Protein AF-A0A6S7K355-F1 (afdb_monomer_lite)

Structure (mmCIF, N/CA/C/O backbone):
data_AF-A0A6S7K355-F1
#
_entry.id   AF-A0A6S7K355-F1
#
loop_
_atom_site.group_PDB
_atom_site.id
_atom_site.type_symbol
_atom_site.label_atom_id
_atom_site.label_alt_id
_atom_site.label_comp_id
_atom_site.label_asym_id
_atom_site.label_entity_id
_atom_site.label_seq_id
_atom_site.pdbx_PDB_ins_code
_atom_site.Cartn_x
_atom_site.Cartn_y
_atom_site.Cartn_z
_atom_site.occupancy
_atom_site.B_iso_or_equiv
_atom_site.auth_seq_id
_atom_site.auth_comp_id
_atom_site.auth_asym_id
_atom_site.auth_atom_id
_atom_site.pdbx_PDB_model_num
ATOM 1 N N . MET A 1 1 ? -5.969 2.930 -13.273 1.00 89.19 1 MET A N 1
ATOM 2 C CA . MET A 1 1 ? -7.397 3.335 -13.147 1.00 89.19 1 MET A CA 1
ATOM 3 C C . MET A 1 1 ? -8.088 2.727 -11.924 1.00 89.19 1 MET A C 1
ATOM 5 O O . MET A 1 1 ? -8.633 3.490 -11.138 1.00 89.19 1 MET A O 1
ATOM 9 N N . ALA A 1 2 ? -8.036 1.405 -11.708 1.00 92.56 2 ALA A N 1
ATOM 10 C CA . ALA A 1 2 ? -8.673 0.755 -10.548 1.00 92.56 2 ALA A CA 1
ATOM 11 C C . ALA A 1 2 ? -8.251 1.346 -9.185 1.00 92.56 2 ALA A C 1
ATOM 13 O O . ALA A 1 2 ? -9.100 1.621 -8.345 1.00 92.56 2 ALA A O 1
ATOM 14 N N . ALA A 1 3 ? -6.957 1.632 -8.993 1.00 92.06 3 ALA A N 1
ATOM 15 C CA . ALA A 1 3 ? -6.464 2.276 -7.771 1.00 92.06 3 ALA A CA 1
ATOM 16 C C . ALA A 1 3 ? -7.118 3.652 -7.515 1.00 92.06 3 ALA A C 1
ATOM 18 O O . ALA A 1 3 ? -7.548 3.930 -6.398 1.00 92.06 3 ALA A O 1
ATOM 19 N N . PHE A 1 4 ? -7.276 4.484 -8.554 1.00 93.69 4 PHE A N 1
ATOM 20 C CA . PHE A 1 4 ? -7.984 5.766 -8.447 1.00 93.69 4 PHE A CA 1
ATOM 21 C C . PHE A 1 4 ? -9.446 5.556 -8.034 1.00 93.69 4 PHE A C 1
ATOM 23 O O . PHE A 1 4 ? -9.919 6.226 -7.119 1.00 93.69 4 PHE A O 1
ATOM 30 N N . PHE A 1 5 ? -10.143 4.601 -8.656 1.00 93.38 5 PHE A N 1
ATOM 31 C CA . PHE A 1 5 ? -11.538 4.277 -8.338 1.00 93.38 5 PHE A CA 1
ATOM 32 C C . PHE A 1 5 ? -11.724 3.878 -6.869 1.00 93.38 5 PHE A C 1
ATOM 34 O O . PHE A 1 5 ? -12.627 4.385 -6.205 1.00 93.38 5 PHE A O 1
ATOM 41 N N . ILE A 1 6 ? -10.836 3.032 -6.340 1.00 93.38 6 ILE A N 1
ATOM 42 C CA . ILE A 1 6 ? -10.868 2.596 -4.937 1.00 93.38 6 ILE A CA 1
ATOM 43 C C . ILE A 1 6 ? -10.675 3.791 -3.999 1.00 93.38 6 ILE A C 1
ATOM 45 O O . ILE A 1 6 ? -11.495 4.021 -3.110 1.00 93.38 6 ILE A O 1
ATOM 49 N N . VAL A 1 7 ? -9.621 4.588 -4.207 1.00 90.69 7 VAL A N 1
ATOM 50 C CA . VAL A 1 7 ? -9.278 5.676 -3.275 1.00 90.69 7 VAL A CA 1
ATOM 51 C C . VAL A 1 7 ? -10.286 6.827 -3.333 1.00 90.69 7 VAL A C 1
ATOM 53 O O . VAL A 1 7 ? -10.543 7.488 -2.328 1.00 90.69 7 VAL A O 1
ATOM 56 N N . THR A 1 8 ? -10.909 7.047 -4.490 1.00 89.44 8 THR A N 1
ATOM 57 C CA . THR A 1 8 ? -11.943 8.077 -4.667 1.00 89.44 8 THR A CA 1
ATOM 58 C C . THR A 1 8 ? -13.364 7.582 -4.407 1.00 89.44 8 THR A C 1
ATOM 60 O O . THR A 1 8 ? -14.302 8.364 -4.558 1.00 89.44 8 THR A O 1
ATOM 63 N N . LYS A 1 9 ? -13.529 6.320 -3.983 1.00 91.31 9 LYS A N 1
ATOM 64 C CA . LYS A 1 9 ? -14.823 5.682 -3.691 1.00 91.31 9 LYS A CA 1
ATOM 65 C C . LYS A 1 9 ? -15.803 5.734 -4.869 1.00 91.31 9 LYS A C 1
ATOM 67 O O . LYS A 1 9 ? -16.977 6.041 -4.688 1.00 91.31 9 LYS A O 1
ATOM 72 N N . GLY A 1 10 ? -15.316 5.434 -6.071 1.00 89.56 10 GLY A N 1
ATOM 73 C CA . GLY A 1 10 ? -16.167 5.227 -7.242 1.00 89.56 10 GLY A CA 1
ATOM 74 C C . GLY A 1 10 ? -15.930 6.168 -8.422 1.00 89.56 10 GLY A C 1
ATOM 75 O O . GLY A 1 10 ? -16.526 5.963 -9.475 1.00 89.56 10 GLY A O 1
ATOM 76 N N . LYS A 1 11 ? -15.063 7.179 -8.291 1.00 92.12 11 LYS A N 1
ATOM 77 C CA . LYS A 1 11 ? -14.806 8.130 -9.385 1.00 92.12 11 LYS A CA 1
ATOM 78 C C . LYS A 1 11 ? -13.825 7.561 -10.407 1.00 92.12 11 LYS A C 1
ATOM 80 O O . LYS A 1 11 ? -13.034 6.663 -10.119 1.00 92.12 11 LYS A O 1
ATOM 85 N N . HIS A 1 12 ? -13.827 8.135 -11.606 1.00 93.62 12 HIS A N 1
ATOM 86 C CA . HIS A 1 12 ? -12.902 7.770 -12.676 1.00 93.62 12 HIS A CA 1
ATOM 87 C C . HIS A 1 12 ? -11.850 8.873 -12.921 1.00 93.62 12 HIS A C 1
ATOM 89 O O . HIS A 1 12 ? -12.207 10.053 -12.916 1.00 93.62 12 HIS A O 1
ATOM 95 N N . PRO A 1 13 ? -10.563 8.539 -13.171 1.00 93.19 13 PRO A N 1
ATOM 96 C CA . PRO A 1 13 ? -9.510 9.549 -13.337 1.00 93.19 13 PRO A CA 1
ATOM 97 C C . PRO A 1 13 ? -9.715 10.461 -14.553 1.00 93.19 13 PRO A C 1
ATOM 99 O O . PRO A 1 13 ? -9.248 11.590 -14.544 1.00 93.19 13 PRO A O 1
ATOM 102 N N . PHE A 1 14 ? -10.458 10.007 -15.562 1.00 94.38 14 PHE A N 1
ATOM 103 C CA . PHE A 1 14 ? -10.801 10.777 -16.768 1.00 94.38 14 PHE A CA 1
ATOM 104 C C . PHE A 1 14 ? -12.223 11.372 -16.730 1.00 94.38 14 PHE A C 1
ATOM 106 O O . PHE A 1 14 ? -12.775 11.733 -17.762 1.00 94.38 14 PHE A O 1
ATOM 113 N N . GLY A 1 15 ? -12.835 11.463 -15.545 1.00 90.75 15 GLY A N 1
ATOM 114 C CA . GLY A 1 15 ? -14.174 12.030 -15.375 1.00 90.75 15 GLY A CA 1
ATOM 115 C C . GLY A 1 15 ? -15.318 11.059 -15.689 1.00 90.75 15 GLY A C 1
ATOM 116 O O . GLY A 1 15 ? -15.116 9.864 -15.947 1.00 90.75 15 GLY A O 1
ATOM 117 N N . GLU A 1 16 ? -16.542 11.575 -15.613 1.00 89.56 16 GLU A N 1
ATOM 118 C CA . GLU A 1 16 ? -17.758 10.793 -15.833 1.00 89.56 16 GLU A CA 1
ATOM 119 C C . GLU A 1 16 ? -18.110 10.639 -17.317 1.00 89.56 16 GLU A C 1
ATOM 121 O O . GLU A 1 16 ? -17.540 11.285 -18.195 1.00 89.56 16 GLU A O 1
ATOM 126 N N . LYS A 1 17 ? -19.017 9.703 -17.612 1.00 89.31 17 LYS A N 1
ATOM 127 C CA . LYS A 1 17 ? -19.586 9.575 -18.959 1.00 89.31 17 LYS A CA 1
ATOM 128 C C . LYS A 1 17 ? -20.481 10.797 -19.249 1.00 89.31 17 LYS A C 1
ATOM 130 O O . LYS A 1 17 ? -21.141 11.255 -18.318 1.00 89.31 17 LYS A O 1
ATOM 135 N N . PRO A 1 18 ? -20.548 11.282 -20.504 1.00 89.31 18 PRO A N 1
ATOM 136 C CA . PRO A 1 18 ? -19.972 10.691 -21.721 1.00 89.31 18 PRO A CA 1
ATOM 137 C C . PRO A 1 18 ? -18.509 11.080 -22.013 1.00 89.31 18 PRO A C 1
ATOM 139 O O . PRO A 1 18 ? -17.830 10.348 -22.731 1.00 89.31 18 PRO A O 1
ATOM 142 N N . ASP A 1 19 ? -17.988 12.158 -21.420 1.00 89.56 19 ASP A N 1
ATOM 143 C CA . ASP A 1 19 ? -16.690 12.751 -21.796 1.00 89.56 19 ASP A CA 1
ATOM 144 C C . ASP A 1 19 ? -15.467 11.894 -21.453 1.00 89.56 19 ASP A C 1
ATOM 146 O O . ASP A 1 19 ? -14.374 12.115 -21.973 1.00 89.56 19 ASP A O 1
ATOM 150 N N . ARG A 1 20 ? -15.638 10.877 -20.605 1.00 91.88 20 ARG A N 1
ATOM 151 C CA . ARG A 1 20 ? -14.570 9.979 -20.150 1.00 91.88 20 ARG A CA 1
ATOM 152 C C . ARG A 1 20 ? -13.676 9.437 -21.266 1.00 91.88 20 ARG A C 1
ATOM 154 O O . ARG A 1 20 ? -12.461 9.400 -21.089 1.00 91.88 20 ARG A O 1
ATOM 161 N N . LEU A 1 21 ? -14.262 8.964 -22.368 1.00 91.12 21 LEU A N 1
ATOM 162 C CA . LEU A 1 21 ? -13.486 8.371 -23.462 1.00 91.12 21 LEU A CA 1
ATOM 163 C C . LEU A 1 21 ? -12.682 9.443 -24.202 1.00 91.12 21 LEU A C 1
ATOM 165 O O . LEU A 1 21 ? -11.503 9.240 -24.465 1.00 91.12 21 LEU A O 1
ATOM 169 N N . ARG A 1 22 ? -13.293 10.604 -24.457 1.00 93.19 22 ARG A N 1
ATOM 170 C CA . ARG A 1 22 ? -12.615 11.756 -25.055 1.00 93.19 22 ARG A CA 1
ATOM 171 C C . ARG A 1 22 ? -11.452 12.225 -24.185 1.00 93.19 22 ARG A C 1
ATOM 173 O O . ARG A 1 22 ? -10.350 12.386 -24.681 1.00 93.19 22 ARG A O 1
ATOM 180 N N . ASN A 1 23 ? -11.673 12.359 -22.881 1.00 92.00 23 ASN A N 1
ATOM 181 C CA . ASN A 1 23 ? -10.632 12.735 -21.927 1.00 92.00 23 ASN A CA 1
ATOM 182 C C . ASN A 1 23 ? -9.481 11.722 -21.880 1.00 92.00 23 ASN A C 1
ATOM 184 O O . ASN A 1 23 ? -8.341 12.120 -21.678 1.00 92.00 23 ASN A O 1
ATOM 188 N N . LEU A 1 24 ? -9.757 10.425 -22.050 1.00 90.81 24 LEU A N 1
ATOM 189 C CA . LEU A 1 24 ? -8.713 9.402 -22.133 1.00 90.81 24 LEU A CA 1
ATOM 190 C C . LEU A 1 24 ? -7.880 9.537 -23.414 1.00 90.81 24 LEU A C 1
ATOM 192 O O . LEU A 1 24 ? -6.661 9.437 -23.343 1.00 90.81 24 LEU A O 1
ATOM 196 N N . LEU A 1 25 ? -8.535 9.757 -24.557 1.00 90.00 25 LEU A N 1
ATOM 197 C CA . LEU A 1 25 ? -7.870 9.921 -25.854 1.00 90.00 25 LEU A CA 1
ATOM 198 C C . LEU A 1 25 ? -7.060 11.224 -25.934 1.00 90.00 25 LEU A C 1
ATOM 200 O O . LEU A 1 25 ? -5.998 11.244 -26.542 1.00 90.00 25 LEU A O 1
ATOM 204 N N . ASP A 1 26 ? -7.542 12.286 -25.289 1.00 91.81 26 ASP A N 1
ATOM 205 C CA . ASP A 1 26 ? -6.896 13.602 -25.245 1.00 91.81 26 ASP A CA 1
ATOM 206 C C . ASP A 1 26 ? -5.795 13.716 -24.163 1.00 91.81 26 ASP A C 1
ATOM 208 O O . ASP A 1 26 ? -5.275 14.810 -23.953 1.00 91.81 26 ASP A O 1
ATOM 212 N N . ASP A 1 27 ? -5.495 12.642 -23.419 1.00 90.81 27 ASP A N 1
ATOM 213 C CA . ASP A 1 27 ? -4.623 12.653 -22.229 1.00 90.81 27 ASP A CA 1
ATOM 214 C C . ASP A 1 27 ? -5.000 13.723 -21.179 1.00 90.81 27 ASP A C 1
ATOM 216 O O . ASP A 1 27 ? -4.184 14.481 -20.653 1.00 90.81 27 ASP A O 1
ATOM 220 N N . LYS A 1 28 ? -6.294 13.803 -20.856 1.00 90.94 28 LYS A N 1
ATOM 221 C CA . LYS A 1 28 ? -6.863 14.750 -19.883 1.00 90.94 28 LYS A CA 1
ATOM 222 C C . LYS A 1 28 ? -7.403 14.022 -18.651 1.00 90.94 28 LYS A C 1
ATOM 224 O O . LYS A 1 28 ? -8.620 13.850 -18.513 1.00 90.94 28 LYS A O 1
ATOM 229 N N . PRO A 1 29 ? -6.551 13.611 -17.695 1.00 89.50 29 PRO A N 1
ATOM 230 C CA . PRO A 1 29 ? -6.990 12.956 -16.465 1.00 89.50 29 PRO A CA 1
ATOM 231 C C . PRO A 1 29 ? -7.581 13.963 -15.457 1.00 89.50 29 PRO A C 1
ATOM 233 O O . PRO A 1 29 ? -7.043 14.192 -14.371 1.00 89.50 29 PRO A O 1
ATOM 236 N N . VAL A 1 30 ? -8.732 14.555 -15.798 1.00 88.38 30 VAL A N 1
ATOM 237 C CA . VAL A 1 30 ? -9.423 15.614 -15.034 1.00 88.38 30 VAL A CA 1
ATOM 238 C C . VAL A 1 30 ? -9.664 15.263 -13.558 1.00 88.38 30 VAL A C 1
ATOM 240 O O . VAL A 1 30 ? -9.623 16.127 -12.683 1.00 88.38 30 VAL A O 1
ATOM 243 N N . GLY A 1 31 ? -9.852 13.979 -13.248 1.00 87.12 31 GLY A N 1
ATOM 244 C CA . GLY A 1 31 ? -10.068 13.479 -11.893 1.00 87.12 31 GLY A CA 1
ATOM 245 C C . GLY A 1 31 ? -8.829 13.564 -10.997 1.00 87.12 31 GLY A C 1
ATOM 246 O O . GLY A 1 31 ? -8.974 13.667 -9.777 1.00 87.12 31 GLY A O 1
ATOM 247 N N . LEU A 1 32 ? -7.614 13.575 -11.560 1.00 89.06 32 LEU A N 1
ATOM 248 C CA . LEU A 1 32 ? -6.377 13.682 -10.774 1.00 89.06 32 LEU A CA 1
ATOM 249 C C . LEU A 1 32 ? -6.226 15.049 -10.096 1.00 89.06 32 LEU A C 1
ATOM 251 O O . LEU A 1 32 ? -5.587 15.140 -9.047 1.00 89.06 32 LEU A O 1
ATOM 255 N N . HIS A 1 33 ? -6.834 16.110 -10.638 1.00 85.25 33 HIS A N 1
ATOM 256 C CA . HIS A 1 33 ? -6.794 17.443 -10.026 1.00 85.25 33 HIS A CA 1
ATOM 257 C C . HIS A 1 33 ? -7.513 17.498 -8.673 1.00 85.25 33 HIS A C 1
ATOM 259 O O . HIS A 1 33 ? -7.117 18.275 -7.811 1.00 85.25 33 HIS A O 1
ATOM 265 N N . ALA A 1 34 ? -8.509 16.635 -8.452 1.00 85.00 34 ALA A N 1
ATOM 266 C CA . ALA A 1 34 ? -9.281 16.595 -7.211 1.00 85.00 34 ALA A CA 1
ATOM 267 C C . ALA A 1 34 ? -8.548 15.910 -6.038 1.00 85.00 34 ALA A C 1
ATOM 269 O O . ALA A 1 34 ? -9.025 15.948 -4.900 1.00 85.00 34 ALA A O 1
ATOM 270 N N . LEU A 1 35 ? -7.408 15.254 -6.287 1.00 89.88 35 LEU A N 1
ATOM 271 C CA . LEU A 1 35 ? -6.647 14.565 -5.247 1.00 89.88 35 LEU A CA 1
ATOM 272 C C . LEU A 1 35 ? -5.878 15.567 -4.378 1.00 89.88 35 LEU A C 1
ATOM 274 O O . LEU A 1 35 ? -4.957 16.232 -4.845 1.00 89.88 35 LEU A O 1
ATOM 278 N N . LYS A 1 36 ? -6.226 15.624 -3.086 1.00 89.50 36 LYS A N 1
ATOM 279 C CA . LYS A 1 36 ? -5.567 16.501 -2.099 1.00 89.50 36 LYS A CA 1
ATOM 280 C C . LYS A 1 36 ? -4.180 16.014 -1.671 1.00 89.50 36 LYS A C 1
ATOM 282 O O . LYS A 1 36 ? -3.348 16.822 -1.285 1.00 89.50 36 LYS A O 1
ATOM 287 N N . ASN A 1 37 ? -3.943 14.701 -1.687 1.00 91.81 37 ASN A N 1
ATOM 288 C CA . ASN A 1 37 ? -2.665 14.126 -1.270 1.00 91.81 37 ASN A CA 1
ATOM 289 C C . ASN A 1 37 ? -1.690 14.126 -2.465 1.00 91.81 37 ASN A C 1
ATOM 291 O O . ASN A 1 37 ? -1.921 13.369 -3.412 1.00 91.81 37 ASN A O 1
ATOM 295 N N . PRO A 1 38 ? -0.608 14.926 -2.434 1.00 93.12 38 PRO A N 1
ATOM 296 C CA . PRO A 1 38 ? 0.308 15.044 -3.567 1.00 93.12 38 PRO A CA 1
ATOM 297 C C . PRO A 1 38 ? 1.118 13.767 -3.810 1.00 93.12 38 PRO A C 1
ATOM 299 O O . PRO A 1 38 ? 1.416 13.454 -4.956 1.00 93.12 38 PRO A O 1
ATOM 302 N N . ILE A 1 39 ? 1.406 12.987 -2.762 1.00 94.88 39 ILE A N 1
ATOM 303 C CA . ILE A 1 39 ? 2.137 11.716 -2.864 1.00 94.88 39 ILE A CA 1
ATOM 304 C C . ILE A 1 39 ? 1.271 10.673 -3.582 1.00 94.88 39 ILE A C 1
ATOM 306 O O . ILE A 1 39 ? 1.737 9.961 -4.464 1.00 94.88 39 ILE A O 1
ATOM 310 N N . LEU A 1 40 ? -0.019 10.603 -3.243 1.00 95.00 40 LEU A N 1
ATOM 311 C CA . LEU A 1 40 ? -0.968 9.745 -3.958 1.00 95.00 40 LEU A CA 1
ATOM 312 C C . LEU A 1 40 ? -1.153 10.198 -5.408 1.00 95.00 40 LEU A C 1
ATOM 314 O O . LEU A 1 40 ? -1.226 9.368 -6.313 1.00 95.00 40 LEU A O 1
ATOM 318 N N . LYS A 1 41 ? -1.275 11.514 -5.614 1.00 95.69 41 LYS A N 1
ATOM 319 C CA . LYS A 1 41 ? -1.431 12.097 -6.944 1.00 95.69 41 LYS A CA 1
ATOM 320 C C . LYS A 1 41 ? -0.238 11.739 -7.827 1.00 95.69 41 LYS A C 1
ATOM 322 O O . LYS A 1 41 ? -0.468 11.332 -8.955 1.00 95.69 41 LYS A O 1
ATOM 327 N N . ASP A 1 42 ? 0.985 11.802 -7.301 1.00 95.56 42 ASP A N 1
ATOM 328 C CA . ASP A 1 42 ? 2.198 11.398 -8.020 1.00 95.56 42 ASP A CA 1
ATOM 329 C C . ASP A 1 42 ? 2.154 9.934 -8.476 1.00 95.56 42 ASP A C 1
ATOM 331 O O . ASP A 1 42 ? 2.308 9.659 -9.666 1.00 95.56 42 ASP A O 1
ATOM 335 N N . LEU A 1 43 ? 1.838 9.007 -7.562 1.00 96.31 43 LEU A N 1
ATOM 336 C CA . LEU A 1 43 ? 1.710 7.584 -7.889 1.00 96.31 43 LEU A CA 1
ATOM 337 C C . LEU A 1 43 ? 0.680 7.352 -8.996 1.00 96.31 43 LEU A C 1
ATOM 339 O O . LEU A 1 43 ? 0.950 6.663 -9.977 1.00 96.31 43 LEU A O 1
ATOM 343 N N . LEU A 1 44 ? -0.518 7.915 -8.832 1.00 96.44 44 LEU A N 1
ATOM 344 C CA . LEU A 1 44 ? -1.608 7.690 -9.774 1.00 96.44 44 LEU A CA 1
ATOM 345 C C . LEU A 1 44 ? -1.350 8.364 -11.118 1.00 96.44 44 LEU A C 1
ATOM 347 O O . LEU A 1 44 ? -1.697 7.772 -12.133 1.00 96.44 44 LEU A O 1
ATOM 351 N N . SER A 1 45 ? -0.721 9.541 -11.138 1.00 94.75 45 SER A N 1
ATOM 352 C CA . SER A 1 45 ? -0.240 10.177 -12.365 1.00 94.75 45 SER A CA 1
ATOM 353 C C . SER A 1 45 ? 0.763 9.283 -13.089 1.00 94.75 45 SER A C 1
ATOM 355 O O . SER A 1 45 ? 0.589 9.041 -14.275 1.00 94.75 45 SER A O 1
ATOM 357 N N . TRP A 1 46 ? 1.744 8.719 -12.381 1.00 94.88 46 TRP A N 1
ATOM 358 C CA . TRP A 1 46 ? 2.747 7.835 -12.978 1.00 94.88 46 TRP A CA 1
ATOM 359 C C . TRP A 1 46 ? 2.144 6.529 -13.523 1.00 94.88 46 TRP A C 1
ATOM 361 O O . TRP A 1 46 ? 2.457 6.099 -14.627 1.00 94.88 46 TRP A O 1
ATOM 371 N N . MET A 1 47 ? 1.210 5.914 -12.793 1.00 95.50 47 MET A N 1
ATOM 372 C CA . MET A 1 47 ? 0.487 4.718 -13.255 1.00 95.50 47 MET A CA 1
ATOM 373 C C . MET A 1 47 ? -0.456 4.980 -14.439 1.00 95.50 47 MET A C 1
ATOM 375 O O . MET A 1 47 ? -0.913 4.030 -15.079 1.00 95.50 47 MET A O 1
ATOM 379 N N . LEU A 1 48 ? -0.826 6.240 -14.671 1.00 94.44 48 LEU A N 1
ATOM 380 C CA . LEU A 1 48 ? -1.766 6.666 -15.706 1.00 94.44 48 LEU A CA 1
ATOM 381 C C . LEU A 1 48 ? -1.083 7.432 -16.844 1.00 94.44 48 LEU A C 1
ATOM 383 O O . LEU A 1 48 ? -1.807 8.002 -17.655 1.00 94.44 48 LEU A O 1
ATOM 387 N N . SER A 1 49 ? 0.255 7.432 -16.923 1.00 93.19 49 SER A N 1
ATOM 388 C CA . SER A 1 49 ? 0.992 8.058 -18.026 1.00 93.19 49 SER A CA 1
ATOM 389 C C . SER A 1 49 ? 0.431 7.616 -19.378 1.00 93.19 49 SER A C 1
ATOM 391 O O . SER A 1 49 ? 0.130 6.431 -19.575 1.00 93.19 49 SER A O 1
ATOM 393 N N . HIS A 1 50 ? 0.278 8.559 -20.306 1.00 91.25 50 HIS A N 1
ATOM 394 C CA . HIS A 1 50 ? -0.272 8.273 -21.626 1.00 91.25 50 HIS A CA 1
ATOM 395 C C . HIS A 1 50 ? 0.591 7.260 -22.382 1.00 91.25 50 HIS A C 1
ATOM 397 O O . HIS A 1 50 ? 0.078 6.209 -22.779 1.00 91.25 50 HIS A O 1
ATOM 403 N N . ASP A 1 51 ? 1.901 7.517 -22.472 1.00 91.44 51 ASP A N 1
ATOM 404 C CA . ASP A 1 51 ? 2.872 6.572 -23.024 1.00 91.44 51 ASP A CA 1
ATOM 405 C C . ASP A 1 51 ? 2.979 5.329 -22.117 1.00 91.44 51 ASP A C 1
ATOM 407 O O . ASP A 1 51 ? 3.282 5.453 -20.924 1.00 91.44 51 ASP A O 1
ATOM 411 N N . PRO A 1 52 ? 2.730 4.115 -22.644 1.00 91.31 52 PRO A N 1
ATOM 412 C CA . PRO A 1 52 ? 2.931 2.877 -21.904 1.00 91.31 52 PRO A CA 1
ATOM 413 C C . PRO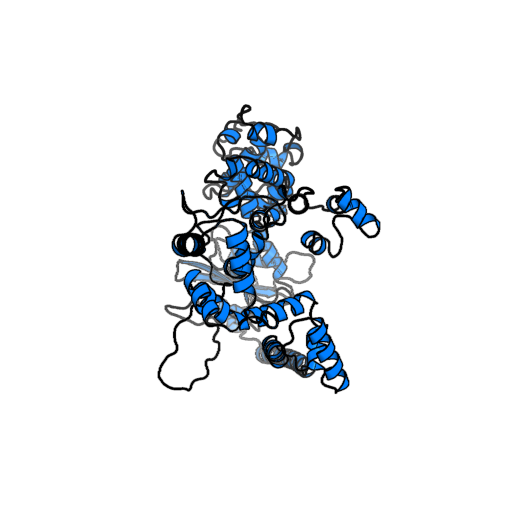 A 1 52 ? 4.349 2.686 -21.349 1.00 91.31 52 PRO A C 1
ATOM 415 O O . PRO A 1 52 ? 4.477 2.055 -20.303 1.00 91.31 52 PRO A O 1
ATOM 418 N N . ASN A 1 53 ? 5.385 3.218 -22.006 1.00 91.81 53 ASN A N 1
ATOM 419 C CA . ASN A 1 53 ? 6.784 3.073 -21.581 1.00 91.81 53 ASN A CA 1
ATOM 420 C C . ASN A 1 53 ? 7.127 3.935 -20.360 1.00 91.81 53 ASN A C 1
ATOM 422 O O . ASN A 1 53 ? 8.026 3.592 -19.597 1.00 91.81 53 ASN A O 1
ATOM 426 N N . ASP A 1 54 ? 6.383 5.022 -20.145 1.00 91.31 54 ASP A N 1
ATOM 427 C CA . ASP A 1 54 ? 6.544 5.892 -18.978 1.00 91.31 54 ASP A CA 1
ATOM 428 C C . ASP A 1 54 ? 5.830 5.348 -17.733 1.00 91.31 54 ASP A C 1
ATOM 430 O O . ASP A 1 54 ? 5.990 5.886 -16.629 1.00 91.31 54 ASP A O 1
ATOM 434 N N . ARG A 1 55 ? 5.002 4.305 -17.890 1.00 93.62 55 ARG A N 1
ATOM 435 C CA . ARG A 1 55 ? 4.264 3.694 -16.781 1.00 93.62 55 ARG A CA 1
ATOM 436 C C . ARG A 1 55 ? 5.195 2.806 -15.951 1.00 93.62 55 ARG A C 1
ATOM 438 O O . ARG A 1 55 ? 5.995 2.064 -16.513 1.00 93.62 55 ARG A O 1
ATOM 445 N N . PRO A 1 56 ? 5.045 2.798 -14.616 1.00 94.38 56 PRO A N 1
ATOM 446 C CA . PRO A 1 56 ? 5.770 1.869 -13.770 1.00 94.38 56 PRO A CA 1
ATOM 447 C C . PRO A 1 56 ? 5.309 0.437 -14.024 1.00 94.38 56 PRO A C 1
ATOM 449 O O . PRO A 1 56 ? 4.115 0.167 -14.201 1.00 94.38 56 PRO A O 1
ATOM 452 N N . SER A 1 57 ? 6.238 -0.503 -13.896 1.00 93.31 57 SER A N 1
ATOM 453 C CA . SER A 1 57 ? 5.887 -1.885 -13.590 1.00 93.31 57 SER A CA 1
ATOM 454 C C . SER A 1 57 ? 5.155 -1.976 -12.242 1.00 93.31 57 SER A C 1
ATOM 456 O O . SER A 1 57 ? 5.223 -1.085 -11.390 1.00 93.31 57 SER A O 1
ATOM 458 N N . ALA A 1 58 ? 4.451 -3.085 -12.006 1.00 91.50 58 ALA A N 1
ATOM 459 C CA . ALA A 1 58 ? 3.787 -3.306 -10.720 1.00 91.50 58 ALA A CA 1
ATOM 460 C C . ALA A 1 58 ? 4.781 -3.291 -9.541 1.00 91.50 58 ALA A C 1
ATOM 462 O O . ALA A 1 58 ? 4.451 -2.788 -8.470 1.00 91.50 58 ALA A O 1
ATOM 463 N N . GLU A 1 59 ? 5.997 -3.802 -9.748 1.00 90.12 59 GLU A N 1
ATOM 464 C CA . GLU A 1 59 ? 7.057 -3.823 -8.736 1.00 90.12 59 GLU A CA 1
ATOM 465 C C . GLU A 1 59 ? 7.550 -2.408 -8.405 1.00 90.12 59 GLU A C 1
ATOM 467 O O . GLU A 1 59 ? 7.620 -2.038 -7.234 1.00 90.12 59 GLU A O 1
ATOM 472 N N . GLU A 1 60 ? 7.791 -1.576 -9.420 1.00 91.00 60 GLU A N 1
ATOM 473 C CA . GLU A 1 60 ? 8.182 -0.175 -9.230 1.00 91.00 60 GLU A CA 1
ATOM 474 C C . GLU A 1 60 ? 7.080 0.647 -8.550 1.00 91.00 60 GLU A C 1
ATOM 476 O O . GLU A 1 60 ? 7.359 1.463 -7.671 1.00 91.00 60 GLU A O 1
ATOM 481 N N . ALA A 1 61 ? 5.811 0.406 -8.896 1.00 93.56 61 ALA A N 1
ATOM 482 C CA . ALA A 1 61 ? 4.681 1.077 -8.259 1.00 93.56 61 ALA A CA 1
ATOM 483 C C . ALA A 1 61 ? 4.561 0.728 -6.763 1.00 93.56 61 ALA A C 1
ATOM 485 O O . ALA A 1 61 ? 4.202 1.593 -5.961 1.00 93.56 61 ALA A O 1
ATOM 486 N N . LEU A 1 62 ? 4.891 -0.510 -6.367 1.00 92.62 62 LEU A N 1
ATOM 487 C CA . LEU A 1 62 ? 4.882 -0.951 -4.965 1.00 92.62 62 LEU A CA 1
ATOM 488 C C . LEU A 1 62 ? 5.970 -0.283 -4.111 1.00 92.62 62 LEU A C 1
ATOM 490 O O . LEU A 1 62 ? 5.802 -0.172 -2.898 1.00 92.62 62 LEU A O 1
ATOM 494 N N . LYS A 1 63 ? 7.051 0.193 -4.736 1.00 91.44 63 LYS A N 1
ATOM 495 C CA . LYS A 1 63 ? 8.142 0.941 -4.087 1.00 91.44 63 LYS A CA 1
ATOM 496 C C . LYS A 1 63 ? 7.903 2.452 -4.042 1.00 91.44 63 LYS A C 1
ATOM 498 O O . LYS A 1 63 ? 8.755 3.222 -3.605 1.00 91.44 63 LYS A O 1
ATOM 503 N N . HIS A 1 64 ? 6.736 2.909 -4.486 1.00 95.31 64 HIS A N 1
ATOM 504 C CA . HIS A 1 64 ? 6.406 4.321 -4.432 1.00 95.31 64 HIS A CA 1
ATOM 505 C C . HIS A 1 64 ? 6.237 4.805 -2.973 1.00 95.31 64 HIS A C 1
ATOM 507 O O . HIS A 1 64 ? 5.549 4.140 -2.191 1.00 95.31 64 HIS A O 1
ATOM 513 N N . PRO A 1 65 ? 6.721 6.012 -2.602 1.00 95.19 65 PRO A N 1
ATOM 514 C CA . PRO A 1 65 ? 6.650 6.542 -1.236 1.00 95.19 65 PRO A CA 1
ATOM 515 C C . PRO A 1 65 ? 5.254 6.560 -0.606 1.00 95.19 65 PRO A C 1
ATOM 517 O O . PRO A 1 65 ? 5.134 6.526 0.614 1.00 95.19 65 PRO A O 1
ATOM 520 N N . TYR A 1 66 ? 4.195 6.592 -1.420 1.00 95.00 66 TYR A N 1
ATOM 521 C CA . TYR A 1 66 ? 2.806 6.496 -0.951 1.00 95.00 66 TYR A CA 1
ATOM 522 C C . TYR A 1 66 ? 2.536 5.216 -0.141 1.00 95.00 66 TYR A C 1
ATOM 524 O O . TYR A 1 66 ? 1.758 5.255 0.809 1.00 95.00 66 TYR A O 1
ATOM 532 N N . LEU A 1 67 ? 3.176 4.103 -0.511 1.00 94.50 67 LEU A N 1
ATOM 533 C CA . LEU A 1 67 ? 3.001 2.790 0.117 1.00 94.50 67 LEU A CA 1
ATOM 534 C C . LEU A 1 67 ? 4.025 2.520 1.230 1.00 94.50 67 LEU A C 1
ATOM 536 O O . LEU A 1 67 ? 3.888 1.547 1.968 1.00 94.50 67 LEU A O 1
ATOM 540 N N . HIS A 1 68 ? 5.025 3.389 1.389 1.00 93.19 68 HIS A N 1
ATOM 541 C CA . HIS A 1 68 ? 6.023 3.281 2.448 1.00 93.19 68 HIS A CA 1
ATOM 542 C C . HIS A 1 68 ? 5.471 3.765 3.799 1.00 93.19 68 HIS A C 1
ATOM 544 O O . HIS A 1 68 ? 4.755 4.773 3.843 1.00 93.19 68 HIS A O 1
ATOM 550 N N . PRO A 1 69 ? 5.848 3.134 4.928 1.00 93.12 69 PRO A N 1
ATOM 551 C CA . PRO A 1 69 ? 5.600 3.685 6.255 1.00 93.12 69 PRO A CA 1
ATOM 552 C C . PRO A 1 69 ? 6.192 5.094 6.406 1.00 93.12 69 PRO A C 1
ATOM 554 O O . PRO A 1 69 ? 7.241 5.404 5.839 1.00 93.12 69 PRO A O 1
ATOM 557 N N . LYS A 1 70 ? 5.573 5.944 7.237 1.00 91.81 70 LYS A N 1
ATOM 558 C CA . LYS A 1 70 ? 6.034 7.328 7.485 1.00 91.81 70 LYS A CA 1
ATOM 559 C C . LYS A 1 70 ? 7.505 7.408 7.904 1.00 91.81 70 LYS A C 1
ATOM 561 O O . LYS A 1 70 ? 8.223 8.287 7.439 1.00 91.81 70 LYS A O 1
ATOM 566 N N . LYS A 1 71 ? 7.969 6.452 8.715 1.00 91.81 71 LYS A N 1
ATOM 567 C CA . LYS A 1 71 ? 9.382 6.318 9.095 1.00 91.81 71 LYS A CA 1
ATOM 568 C C . LYS A 1 71 ? 10.292 6.195 7.865 1.00 91.81 71 LYS A C 1
ATOM 570 O O . LYS A 1 71 ? 11.215 6.986 7.723 1.00 91.81 71 LYS A O 1
ATOM 575 N N . GLN A 1 72 ? 9.972 5.280 6.952 1.00 94.00 72 GLN A N 1
ATOM 576 C CA . GLN A 1 72 ? 10.737 5.051 5.725 1.00 94.00 72 GLN A CA 1
ATOM 577 C C . GLN A 1 72 ? 10.682 6.265 4.778 1.00 94.00 72 GLN A C 1
ATOM 579 O O . GLN A 1 72 ? 11.699 6.653 4.210 1.00 94.00 72 GLN A O 1
ATOM 584 N N . GLN A 1 73 ? 9.523 6.926 4.645 1.00 94.94 73 GLN A N 1
ATOM 585 C CA . GLN A 1 73 ? 9.406 8.175 3.871 1.00 94.94 73 GLN A CA 1
ATOM 586 C C . GLN A 1 73 ? 10.360 9.259 4.399 1.00 94.94 73 GLN A C 1
ATOM 588 O O . GLN A 1 73 ? 11.063 9.915 3.633 1.00 94.94 73 GLN A O 1
ATOM 593 N N . PHE A 1 74 ? 10.397 9.438 5.720 1.00 94.69 74 PHE A N 1
ATOM 594 C CA . PHE A 1 74 ? 11.254 10.425 6.367 1.00 94.69 74 PHE A CA 1
ATOM 595 C C . PHE A 1 74 ? 12.745 10.063 6.286 1.00 94.69 74 PHE A C 1
ATOM 597 O O . PHE A 1 74 ? 13.591 10.932 6.059 1.00 94.69 74 PHE A O 1
ATOM 604 N N . GLU A 1 75 ? 13.079 8.781 6.426 1.00 94.69 75 GLU A N 1
ATOM 605 C CA . GLU A 1 75 ? 14.447 8.278 6.275 1.00 94.69 75 GLU A CA 1
ATOM 606 C C . GLU A 1 75 ? 14.995 8.529 4.867 1.00 94.69 75 GLU A C 1
ATOM 608 O O . GLU A 1 75 ? 16.151 8.934 4.744 1.00 94.69 75 GLU A O 1
ATOM 613 N N . MET A 1 76 ? 14.167 8.419 3.822 1.00 95.38 76 MET A N 1
ATOM 614 C CA . MET A 1 76 ? 14.558 8.770 2.451 1.00 95.38 76 MET A CA 1
ATOM 615 C C . MET A 1 76 ? 15.004 10.238 2.338 1.00 95.38 76 MET A C 1
ATOM 617 O O . MET A 1 76 ? 16.044 10.525 1.744 1.00 95.38 76 MET A O 1
ATOM 621 N N . LEU A 1 77 ? 14.275 11.173 2.964 1.00 96.62 77 LEU A N 1
ATOM 622 C CA . LEU A 1 77 ? 14.662 12.592 3.011 1.00 96.62 77 LEU A CA 1
ATOM 623 C C . LEU A 1 77 ? 15.981 12.793 3.770 1.00 96.62 77 LEU A C 1
ATOM 625 O O . LEU A 1 77 ? 16.850 13.543 3.325 1.00 96.62 77 LEU A O 1
ATOM 629 N N . CYS A 1 78 ? 16.165 12.091 4.891 1.00 94.88 78 CYS A N 1
ATOM 630 C CA . CYS A 1 78 ? 17.410 12.145 5.659 1.00 94.88 78 CYS A CA 1
ATOM 631 C C . CYS A 1 78 ? 18.604 11.611 4.855 1.00 94.88 78 CYS A C 1
ATOM 633 O O . CYS A 1 78 ? 19.682 12.206 4.876 1.00 94.88 78 CYS A O 1
ATOM 635 N N . LYS A 1 79 ? 18.415 10.505 4.129 1.00 94.88 79 LYS A N 1
ATOM 636 C CA . LYS A 1 79 ? 19.426 9.884 3.265 1.00 94.88 79 LYS A CA 1
ATOM 637 C C . LYS A 1 79 ? 19.766 10.752 2.058 1.00 94.88 79 LYS A C 1
ATOM 639 O O . LYS A 1 79 ? 20.941 10.863 1.713 1.00 94.88 79 LYS A O 1
ATOM 644 N N . MET A 1 80 ? 18.781 11.449 1.492 1.00 94.94 80 MET A N 1
ATOM 645 C CA . MET A 1 80 ? 19.016 12.491 0.492 1.00 94.94 80 MET A CA 1
ATOM 646 C C . MET A 1 80 ? 19.855 13.639 1.079 1.00 94.94 80 MET A C 1
ATOM 648 O O . MET A 1 80 ? 20.870 14.022 0.508 1.00 94.94 80 MET A O 1
ATOM 652 N N . GLY A 1 81 ? 19.512 14.126 2.276 1.00 93.31 81 GLY A N 1
ATOM 653 C CA . GLY A 1 81 ? 20.302 15.131 3.002 1.00 93.31 81 GLY A CA 1
ATOM 654 C C . GLY A 1 81 ? 21.713 14.673 3.407 1.00 93.31 81 GLY A C 1
ATOM 655 O O . GLY A 1 81 ? 22.560 15.501 3.747 1.00 93.31 81 GLY A O 1
ATOM 656 N N . ASN A 1 82 ? 21.986 13.364 3.377 1.00 93.12 82 ASN A N 1
ATOM 657 C CA . ASN A 1 82 ? 23.303 12.787 3.639 1.00 93.12 82 ASN A CA 1
ATOM 658 C C . ASN A 1 82 ? 24.221 12.748 2.408 1.00 93.12 82 ASN A C 1
ATOM 660 O O . ASN A 1 82 ? 25.428 12.576 2.600 1.00 93.12 82 ASN A O 1
ATOM 664 N N . GLN A 1 83 ? 23.690 12.928 1.196 1.00 93.88 83 GLN A N 1
ATOM 665 C CA . GLN A 1 83 ? 24.487 12.909 -0.032 1.00 93.88 83 GLN A CA 1
ATOM 666 C C . GLN A 1 83 ? 25.502 14.061 -0.039 1.00 93.88 83 GLN A C 1
ATOM 668 O O . GLN A 1 83 ? 25.210 15.166 0.430 1.00 93.88 83 GLN A O 1
ATOM 673 N N . GLN A 1 84 ? 26.716 13.800 -0.528 1.00 91.38 84 GLN A N 1
ATOM 674 C CA . GLN A 1 84 ? 27.836 14.743 -0.442 1.00 91.38 84 GLN A CA 1
ATOM 675 C C . GLN A 1 84 ? 27.546 16.039 -1.205 1.00 91.38 84 GLN A C 1
ATOM 677 O O . GLN A 1 84 ? 27.797 17.123 -0.686 1.00 91.38 84 GLN A O 1
ATOM 682 N N . GLU A 1 85 ? 26.917 15.934 -2.370 1.00 93.25 85 GLU A N 1
ATOM 683 C CA . GLU A 1 85 ? 26.535 17.057 -3.226 1.00 93.25 85 GLU A CA 1
ATOM 684 C C . GLU A 1 85 ? 25.486 17.950 -2.544 1.00 93.25 85 GLU A C 1
ATOM 686 O O . GLU A 1 85 ? 25.528 19.175 -2.654 1.00 93.25 85 GLU A O 1
ATOM 691 N N . ILE A 1 86 ? 24.571 17.344 -1.774 1.00 92.50 86 ILE A N 1
ATOM 692 C CA . ILE A 1 86 ? 23.552 18.061 -0.992 1.00 92.50 86 ILE A CA 1
ATOM 693 C C . ILE A 1 86 ? 24.190 18.756 0.214 1.00 92.50 86 ILE A C 1
ATOM 695 O O . ILE A 1 86 ? 23.856 19.903 0.508 1.00 92.50 86 ILE A O 1
ATOM 699 N N . LYS A 1 87 ? 25.139 18.096 0.892 1.00 88.81 87 LYS A N 1
ATOM 700 C CA . LYS A 1 87 ? 25.911 18.682 2.001 1.00 88.81 87 LYS A CA 1
ATOM 701 C C . LYS A 1 87 ? 26.777 19.857 1.547 1.00 88.81 87 LYS A C 1
ATOM 703 O O . LYS A 1 87 ? 26.858 20.846 2.273 1.00 88.81 87 LYS A O 1
ATOM 708 N N . ALA A 1 88 ? 27.412 19.730 0.383 1.00 87.00 88 ALA A N 1
ATOM 709 C CA . ALA A 1 88 ? 28.273 20.747 -0.210 1.00 87.00 88 ALA A CA 1
ATOM 710 C C . ALA A 1 88 ? 27.482 21.877 -0.889 1.00 87.00 88 ALA A C 1
ATOM 712 O O . ALA A 1 88 ? 28.019 22.965 -1.075 1.00 87.00 88 ALA A O 1
ATOM 713 N N . GLY A 1 89 ? 26.211 21.644 -1.240 1.00 84.12 89 GLY A N 1
ATOM 714 C CA . GLY A 1 89 ? 25.423 22.593 -2.027 1.00 84.12 89 GLY A CA 1
ATOM 715 C C . GLY A 1 89 ? 26.002 22.786 -3.430 1.00 84.12 89 GLY A C 1
ATOM 716 O O . GLY A 1 89 ? 26.051 23.908 -3.926 1.00 84.12 89 GLY A O 1
ATOM 717 N N . GLU A 1 90 ? 26.482 21.703 -4.042 1.00 86.88 90 GLU A N 1
ATOM 718 C CA . GLU A 1 90 ? 27.269 21.739 -5.274 1.00 86.88 90 GLU A CA 1
ATOM 719 C C . GLU A 1 90 ? 26.416 22.133 -6.488 1.00 86.88 90 GLU A C 1
ATOM 721 O O . GLU A 1 90 ? 25.676 21.322 -7.044 1.00 86.88 90 GLU A O 1
ATOM 726 N N . SER A 1 91 ? 26.534 23.386 -6.932 1.00 83.81 91 SER A N 1
ATOM 727 C CA . SER A 1 91 ? 25.730 23.947 -8.029 1.00 83.81 91 SER A CA 1
ATOM 728 C C . SER A 1 91 ? 25.945 23.261 -9.382 1.00 83.81 91 SER A C 1
ATOM 730 O O . SER A 1 91 ? 25.081 23.353 -10.252 1.00 83.81 91 SER A O 1
ATOM 732 N N . ASN A 1 92 ? 27.064 22.556 -9.567 1.00 86.00 92 ASN A N 1
ATOM 733 C CA . ASN A 1 92 ? 27.350 21.805 -10.792 1.00 86.00 92 ASN A CA 1
ATOM 734 C C . ASN A 1 92 ? 26.545 20.497 -10.874 1.00 86.00 92 ASN A C 1
ATOM 736 O O . ASN A 1 92 ? 26.277 20.001 -11.971 1.00 86.00 92 ASN A O 1
ATOM 740 N N . SER A 1 93 ? 26.083 19.967 -9.737 1.00 92.12 93 SER A N 1
ATOM 741 C CA . SER A 1 93 ? 25.274 18.750 -9.699 1.00 92.12 93 SER A CA 1
ATOM 742 C C . SER A 1 93 ? 23.896 18.989 -10.325 1.00 92.12 93 SER A C 1
ATOM 744 O O . SER A 1 93 ? 23.130 19.857 -9.899 1.00 92.12 93 SER A O 1
ATOM 746 N N . ALA A 1 94 ? 23.547 18.192 -11.341 1.00 92.06 94 ALA A N 1
ATOM 747 C CA . ALA A 1 94 ? 22.233 18.247 -11.990 1.00 92.06 94 ALA A CA 1
ATOM 748 C C . ALA A 1 94 ? 21.087 17.994 -10.994 1.00 92.06 94 ALA A C 1
ATOM 750 O O . ALA A 1 94 ? 20.038 18.633 -11.074 1.00 92.06 94 ALA A O 1
ATOM 751 N N . VAL A 1 95 ? 21.319 17.122 -10.009 1.00 92.19 95 VAL A N 1
ATOM 752 C CA . VAL A 1 95 ? 20.375 16.828 -8.927 1.00 92.19 95 VAL A CA 1
ATOM 753 C C . VAL A 1 95 ? 20.167 18.045 -8.025 1.00 92.19 95 VAL A C 1
ATOM 755 O O . VAL A 1 95 ? 19.024 18.397 -7.744 1.00 92.19 95 VAL A O 1
ATOM 758 N N . VAL A 1 96 ? 21.242 18.728 -7.616 1.00 92.94 96 VAL A N 1
ATOM 759 C CA . VAL A 1 96 ? 21.156 19.949 -6.790 1.00 92.94 96 VAL A CA 1
ATOM 760 C C . VAL A 1 96 ? 20.432 21.070 -7.535 1.00 92.94 96 VAL A C 1
ATOM 762 O O . VAL A 1 96 ? 19.598 21.754 -6.941 1.00 92.94 96 VAL A O 1
ATOM 765 N N . ARG A 1 97 ? 20.712 21.248 -8.832 1.00 92.88 97 ARG A N 1
ATOM 766 C CA . ARG A 1 97 ? 20.023 22.245 -9.667 1.00 92.88 97 ARG A CA 1
ATOM 767 C C . ARG A 1 97 ? 18.536 21.948 -9.795 1.00 92.88 97 ARG A C 1
ATOM 769 O O . ARG A 1 97 ? 17.731 22.845 -9.580 1.00 92.88 97 ARG A O 1
ATOM 776 N N . ARG A 1 98 ? 18.170 20.697 -10.086 1.00 93.25 98 ARG A N 1
ATOM 777 C CA . ARG A 1 98 ? 16.765 20.287 -10.195 1.00 93.25 98 ARG A CA 1
ATOM 778 C C . ARG A 1 98 ? 16.028 20.403 -8.866 1.00 93.25 98 ARG A C 1
ATOM 780 O O . ARG A 1 98 ? 14.907 20.884 -8.836 1.00 93.25 98 ARG A O 1
ATOM 787 N N . LEU A 1 99 ? 16.661 20.017 -7.762 1.00 92.25 99 LEU A N 1
ATOM 788 C CA . LEU A 1 99 ? 16.055 20.142 -6.441 1.00 92.25 99 LEU A CA 1
ATOM 789 C C . LEU A 1 99 ? 15.758 21.609 -6.082 1.00 92.25 99 LEU A C 1
ATOM 791 O O . LEU A 1 99 ? 14.754 21.883 -5.437 1.00 92.25 99 LEU A O 1
ATOM 795 N N . ASN A 1 100 ? 16.611 22.546 -6.504 1.00 91.44 100 ASN A N 1
ATOM 796 C CA . ASN A 1 100 ? 16.458 23.979 -6.236 1.00 91.44 100 ASN A CA 1
ATOM 797 C C . ASN A 1 100 ? 15.839 24.766 -7.404 1.00 91.44 100 ASN A C 1
ATOM 799 O O . ASN A 1 100 ? 15.947 25.990 -7.424 1.00 91.44 100 ASN A O 1
ATOM 803 N N . SER A 1 101 ? 15.217 24.104 -8.386 1.00 88.69 101 SER A N 1
ATOM 804 C CA . SER A 1 101 ? 14.600 24.808 -9.518 1.00 88.69 101 SER A CA 1
ATOM 805 C C . SER A 1 101 ? 13.345 25.583 -9.113 1.00 88.69 101 SER A C 1
ATOM 807 O O . SER A 1 101 ? 12.984 26.551 -9.774 1.00 88.69 101 SER A O 1
ATOM 809 N N . ASP A 1 102 ? 12.670 25.149 -8.046 1.00 81.94 102 ASP A N 1
ATOM 810 C CA . ASP A 1 102 ? 11.554 25.870 -7.437 1.00 81.94 102 ASP A CA 1
ATOM 811 C C . ASP A 1 102 ? 12.099 26.922 -6.447 1.00 81.94 102 ASP A C 1
ATOM 813 O O . ASP A 1 102 ? 12.714 26.537 -5.446 1.00 81.94 102 ASP A O 1
ATOM 817 N N . PRO A 1 103 ? 11.870 28.230 -6.685 1.00 72.00 103 PRO A N 1
ATOM 818 C CA . PRO A 1 103 ? 12.364 29.310 -5.831 1.00 72.00 103 PRO A CA 1
ATOM 819 C C . PRO A 1 103 ? 11.586 29.458 -4.511 1.00 72.00 103 PRO A C 1
ATOM 821 O O . PRO A 1 103 ? 11.804 30.424 -3.780 1.00 72.00 103 PRO A O 1
ATOM 824 N N . THR A 1 104 ? 10.660 28.546 -4.193 1.00 78.44 104 THR A N 1
ATOM 825 C CA . THR A 1 104 ? 9.879 28.585 -2.952 1.00 78.44 104 THR A CA 1
ATOM 826 C C . THR A 1 104 ? 10.780 28.597 -1.715 1.00 78.44 104 THR A C 1
ATOM 828 O O . THR A 1 104 ? 11.488 27.630 -1.424 1.00 78.44 104 THR A O 1
ATOM 831 N N . ASP A 1 105 ? 10.676 29.657 -0.909 1.00 84.38 105 ASP A N 1
ATOM 832 C CA . ASP A 1 105 ? 11.342 29.710 0.390 1.00 84.38 105 ASP A CA 1
ATOM 833 C C . ASP A 1 105 ? 10.622 28.803 1.399 1.00 84.38 105 ASP A C 1
ATOM 835 O O . ASP A 1 105 ? 9.593 29.159 1.983 1.00 84.38 105 ASP A O 1
ATOM 839 N N . TRP A 1 106 ? 11.186 27.616 1.628 1.00 89.19 106 TRP A N 1
ATOM 840 C CA . TRP A 1 106 ? 10.668 26.622 2.570 1.00 89.19 106 TRP A CA 1
ATOM 841 C C . TRP A 1 106 ? 10.538 27.149 4.006 1.00 89.19 106 TRP A C 1
ATOM 843 O O . TRP A 1 106 ? 9.708 26.639 4.762 1.00 89.19 106 TRP A O 1
ATOM 853 N N . LYS A 1 107 ? 11.301 28.182 4.390 1.00 88.88 107 LYS A N 1
ATOM 854 C CA . LYS A 1 107 ? 11.254 28.771 5.736 1.00 88.88 107 LYS A CA 1
ATOM 855 C C . LYS A 1 107 ? 9.923 29.446 6.028 1.00 88.88 107 LYS A C 1
ATOM 857 O O . LYS A 1 107 ? 9.474 29.416 7.167 1.00 88.88 107 LYS A O 1
ATOM 862 N N . THR A 1 108 ? 9.272 30.003 5.006 1.00 87.94 108 THR A N 1
ATOM 863 C CA . THR A 1 108 ? 7.963 30.671 5.138 1.00 87.94 108 THR A CA 1
ATOM 864 C C . THR A 1 108 ? 6.854 29.715 5.575 1.00 87.94 108 THR A C 1
ATOM 866 O O . THR A 1 108 ? 5.840 30.147 6.116 1.00 87.94 108 THR A O 1
ATOM 869 N N . ARG A 1 109 ? 7.052 28.403 5.388 1.00 85.69 109 ARG A N 1
ATOM 870 C CA . ARG A 1 109 ? 6.115 27.362 5.826 1.00 85.69 109 ARG A CA 1
ATOM 871 C C . ARG A 1 109 ? 6.260 27.008 7.307 1.00 85.69 109 ARG A C 1
ATOM 873 O O . ARG A 1 109 ? 5.474 26.222 7.819 1.00 85.69 109 ARG A O 1
ATOM 880 N N . MET A 1 110 ? 7.258 27.553 7.999 1.00 85.44 110 MET A N 1
ATOM 881 C CA . MET A 1 110 ? 7.542 27.267 9.403 1.00 85.44 110 MET A CA 1
ATOM 882 C C . MET A 1 110 ? 7.297 28.504 10.258 1.00 85.44 110 MET A C 1
ATOM 884 O O . MET A 1 110 ? 7.619 29.622 9.864 1.00 85.44 110 MET A O 1
ATOM 888 N N . SER A 1 111 ? 6.789 28.300 11.474 1.00 82.25 111 SER A N 1
ATOM 889 C CA . SER A 1 111 ? 6.764 29.371 12.473 1.00 82.25 111 SER A CA 1
ATOM 890 C C . SER A 1 111 ? 8.195 29.875 12.730 1.00 82.25 111 SER A C 1
ATOM 892 O O . SER A 1 111 ? 9.092 29.045 12.926 1.00 82.25 111 SER A O 1
ATOM 894 N N . PRO A 1 112 ? 8.429 31.201 12.793 1.00 81.62 112 PRO A N 1
ATOM 895 C CA . PRO A 1 112 ? 9.748 31.768 13.078 1.00 81.62 112 PRO A CA 1
ATOM 896 C C . PRO A 1 112 ? 10.383 31.221 14.363 1.00 81.62 112 PRO A C 1
ATOM 898 O O . PRO A 1 112 ? 11.588 30.970 14.396 1.00 81.62 112 PRO A O 1
ATOM 901 N N . ASN A 1 113 ? 9.573 30.964 15.397 1.00 78.50 113 ASN A N 1
ATOM 902 C CA . ASN A 1 113 ? 10.039 30.408 16.670 1.00 78.50 113 ASN A CA 1
ATOM 903 C C . ASN A 1 113 ? 10.542 28.970 16.505 1.00 78.50 113 ASN A C 1
ATOM 905 O O . ASN A 1 113 ? 11.623 28.628 16.985 1.00 78.50 113 ASN A O 1
ATOM 909 N N . VAL A 1 114 ? 9.796 28.149 15.761 1.00 79.88 114 VAL A N 1
ATOM 910 C CA . VAL A 1 114 ? 10.163 26.756 15.472 1.00 79.88 114 VAL A CA 1
ATOM 911 C C . VAL A 1 114 ? 11.414 26.704 14.606 1.00 79.88 114 VAL A C 1
ATOM 913 O O . VAL A 1 114 ? 12.335 25.944 14.893 1.00 79.88 114 VAL A O 1
ATOM 916 N N . LEU A 1 115 ? 11.485 27.542 13.571 1.00 82.44 115 LEU A N 1
ATOM 917 C CA . LEU A 1 115 ? 12.652 27.615 12.702 1.00 82.44 115 LEU A CA 1
ATOM 918 C C . LEU A 1 115 ? 13.904 28.021 13.490 1.00 82.44 115 LEU A C 1
ATOM 920 O O . LEU A 1 115 ? 14.919 27.326 13.416 1.00 82.44 115 LEU A O 1
ATOM 924 N N . LYS A 1 116 ? 13.822 29.091 14.295 1.00 79.50 116 LYS A N 1
ATOM 925 C CA . LYS A 1 116 ? 14.914 29.551 15.170 1.00 79.50 116 LYS A CA 1
ATOM 926 C C . LYS A 1 116 ? 15.384 28.432 16.095 1.00 79.50 116 LYS A C 1
ATOM 928 O O . LYS A 1 116 ? 16.584 28.188 16.215 1.00 79.50 116 LYS A O 1
ATOM 933 N N . TYR A 1 117 ? 14.441 27.720 16.698 1.00 77.50 117 TYR A N 1
ATOM 934 C CA . TYR A 1 117 ? 14.727 26.608 17.589 1.00 77.50 117 TYR A CA 1
ATOM 935 C C . TYR A 1 117 ? 15.452 25.451 16.881 1.00 77.50 117 TYR A C 1
ATOM 937 O O . TYR A 1 117 ? 16.538 25.052 17.300 1.00 77.50 117 TYR A O 1
ATOM 945 N N . LEU A 1 118 ? 14.916 24.949 15.764 1.00 79.81 118 LEU A N 1
ATOM 946 C CA . LEU A 1 118 ? 15.506 23.819 15.031 1.00 79.81 118 LEU A CA 1
ATOM 947 C C . LEU A 1 118 ? 16.893 24.147 14.454 1.00 79.81 118 LEU A C 1
ATOM 949 O O . LEU A 1 118 ? 17.763 23.269 14.374 1.00 79.81 118 LEU A O 1
ATOM 953 N N . CYS A 1 119 ? 17.123 25.417 14.108 1.00 77.38 119 CYS A N 1
ATOM 954 C CA . CYS A 1 119 ? 18.420 25.907 13.647 1.00 77.38 119 CYS A CA 1
ATOM 955 C C . CYS A 1 119 ? 19.447 26.093 14.778 1.00 77.38 119 CYS A C 1
ATOM 957 O O . CYS A 1 119 ? 20.636 26.217 14.490 1.00 77.38 119 CYS A O 1
ATOM 959 N N . THR A 1 120 ? 19.036 26.075 16.050 1.00 71.19 120 THR A N 1
ATOM 960 C CA . THR A 1 120 ? 19.942 26.298 17.185 1.00 71.19 120 THR A CA 1
ATOM 961 C C . THR A 1 120 ? 20.809 25.059 17.455 1.00 71.19 120 THR A C 1
ATOM 963 O O . THR A 1 120 ? 20.324 23.923 17.511 1.00 71.19 120 THR A O 1
ATOM 966 N N . ASP A 1 121 ? 22.124 25.257 17.596 1.00 62.38 121 ASP A N 1
ATOM 967 C CA . ASP A 1 121 ? 23.078 24.227 18.028 1.00 62.38 121 ASP A CA 1
ATOM 968 C C . ASP A 1 121 ? 23.333 24.370 19.536 1.00 62.38 121 ASP A C 1
ATOM 970 O O . ASP A 1 121 ? 24.087 25.234 19.978 1.00 62.38 121 ASP A O 1
ATOM 974 N N . PHE A 1 122 ? 22.696 23.516 20.339 1.00 55.91 122 PHE A N 1
ATOM 975 C CA . PHE A 1 122 ? 22.830 23.532 21.800 1.00 55.91 122 PHE A CA 1
ATOM 976 C C . PHE A 1 122 ? 24.177 22.967 22.299 1.00 55.91 122 PHE A C 1
ATOM 978 O O . PHE A 1 122 ? 24.402 22.917 23.503 1.00 55.91 122 PHE A O 1
ATOM 985 N N . LYS A 1 123 ? 25.099 22.556 21.407 1.00 52.47 123 LYS A N 1
ATOM 986 C CA . LYS A 1 123 ? 26.460 22.120 21.788 1.00 52.47 123 LYS A CA 1
ATOM 987 C C . LYS A 1 123 ? 27.357 23.258 22.272 1.00 52.47 123 LYS A C 1
ATOM 989 O O . LYS A 1 123 ? 28.230 23.003 23.089 1.00 52.47 123 LYS A O 1
ATOM 994 N N . SER A 1 124 ? 27.200 24.468 21.734 1.00 52.88 124 SER A N 1
ATOM 995 C CA . SER A 1 124 ? 28.205 25.535 21.872 1.00 52.88 124 SER A CA 1
ATOM 996 C C . SER A 1 124 ? 27.775 26.740 22.706 1.00 52.88 124 SER A C 1
ATOM 998 O O . SER A 1 124 ? 28.577 27.656 22.860 1.00 52.88 124 SER A O 1
ATOM 1000 N N . GLY A 1 125 ? 26.518 26.821 23.163 1.00 47.25 125 GLY A N 1
ATOM 1001 C CA . GLY A 1 125 ? 25.977 28.023 23.828 1.00 47.25 125 GLY A CA 1
ATOM 1002 C C . GLY A 1 125 ? 25.994 29.300 22.963 1.00 47.25 125 GLY A C 1
ATOM 1003 O O . GLY A 1 125 ? 25.562 30.358 23.403 1.00 47.25 125 GLY A O 1
ATOM 1004 N N . LYS A 1 126 ? 26.474 29.202 21.718 1.00 43.28 126 LYS A N 1
ATOM 1005 C CA . LYS A 1 126 ? 26.533 30.260 20.711 1.00 43.28 126 LYS A CA 1
ATOM 1006 C C . LYS A 1 126 ? 25.674 29.850 19.514 1.00 43.28 126 LYS A C 1
ATOM 1008 O O . LYS A 1 126 ? 25.786 28.693 19.090 1.00 43.28 126 LYS A O 1
ATOM 1013 N N . PRO A 1 127 ? 24.871 30.759 18.930 1.00 45.59 127 PRO A N 1
ATOM 1014 C CA . PRO A 1 127 ? 24.250 30.514 17.635 1.00 45.59 127 PRO A CA 1
ATOM 1015 C C . PRO A 1 127 ? 25.361 30.262 16.609 1.00 45.59 127 PRO A C 1
ATOM 1017 O O . PRO A 1 127 ? 26.209 31.123 16.380 1.00 45.59 127 PRO A O 1
ATOM 1020 N N . LYS A 1 128 ? 25.413 29.063 16.020 1.00 51.66 128 LYS A N 1
ATOM 1021 C CA . LYS A 1 128 ? 26.371 28.786 14.946 1.00 51.66 128 LYS A CA 1
ATOM 1022 C C . LYS A 1 128 ? 25.887 29.420 13.638 1.00 51.66 128 LYS A C 1
ATOM 1024 O O . LYS A 1 128 ? 24.712 29.268 13.301 1.00 51.66 128 LYS A O 1
ATOM 1029 N N . PRO A 1 129 ? 26.782 30.031 12.844 1.00 42.25 129 PRO A N 1
ATOM 1030 C CA . PRO A 1 129 ? 26.469 30.573 11.532 1.00 42.25 129 PRO A CA 1
ATOM 1031 C C . PRO A 1 129 ? 26.465 29.448 10.486 1.00 42.25 129 PRO A C 1
ATOM 1033 O O . PRO A 1 129 ? 27.265 29.430 9.562 1.00 42.25 129 PRO A O 1
ATOM 1036 N N . PHE A 1 130 ? 25.557 28.481 10.616 1.00 50.97 130 PHE A N 1
ATOM 1037 C CA . PHE A 1 130 ? 25.000 27.836 9.428 1.00 50.97 130 PHE A CA 1
ATOM 1038 C C . PHE A 1 130 ? 23.603 28.412 9.274 1.00 50.97 130 PHE A C 1
ATOM 1040 O O . PHE A 1 130 ? 22.606 27.803 9.652 1.00 50.97 130 PHE A O 1
ATOM 1047 N N . SER A 1 131 ? 23.554 29.649 8.777 1.00 69.44 131 SER A N 1
ATOM 1048 C CA . SER A 1 131 ? 22.316 30.186 8.234 1.00 69.44 131 SER A CA 1
ATOM 1049 C C . SER A 1 131 ? 21.943 29.270 7.077 1.00 69.44 131 SER A C 1
ATOM 1051 O O . SER A 1 131 ? 22.572 29.311 6.020 1.00 69.44 131 SER A O 1
ATOM 1053 N N . TYR A 1 132 ? 20.999 28.360 7.317 1.00 82.75 132 TYR A N 1
ATOM 1054 C CA . TYR A 1 132 ? 20.390 27.589 6.247 1.00 82.75 132 TYR A CA 1
ATOM 1055 C C . TYR A 1 132 ? 19.865 28.602 5.236 1.00 82.75 132 TYR A C 1
ATOM 1057 O O . TYR A 1 132 ? 19.085 29.485 5.596 1.00 82.75 132 TYR A O 1
ATOM 1065 N N . LYS A 1 133 ? 20.317 28.537 3.990 1.00 86.00 133 LYS A N 1
ATOM 1066 C CA . LYS A 1 133 ? 19.800 29.368 2.909 1.00 86.00 133 LYS A CA 1
ATOM 1067 C C . LYS A 1 133 ? 18.365 28.944 2.606 1.00 86.00 133 LYS A C 1
ATOM 1069 O O . LYS A 1 133 ? 17.887 27.888 3.030 1.00 86.00 133 LYS A O 1
ATOM 1074 N N . SER A 1 134 ? 17.654 29.795 1.884 1.00 86.12 134 SER A N 1
ATOM 1075 C CA . SER A 1 134 ? 16.303 29.500 1.403 1.00 86.12 134 SER A CA 1
ATOM 1076 C C . SER A 1 134 ? 16.375 28.578 0.177 1.00 86.12 134 SER A C 1
ATOM 1078 O O . SER A 1 134 ? 15.971 28.946 -0.916 1.00 86.12 134 SER A O 1
ATOM 1080 N N . SER A 1 135 ? 16.980 27.397 0.352 1.00 90.25 135 SER A N 1
ATOM 1081 C CA . SER A 1 135 ? 17.148 26.364 -0.673 1.00 90.25 135 SER A CA 1
ATOM 1082 C C . SER A 1 135 ? 16.687 25.002 -0.154 1.00 90.25 135 SER A C 1
ATOM 1084 O O . SER A 1 135 ? 16.807 24.696 1.038 1.00 90.25 135 SER A O 1
ATOM 1086 N N . TRP A 1 136 ? 16.187 24.148 -1.044 1.00 92.50 136 TRP A N 1
ATOM 1087 C CA . TRP A 1 136 ? 15.744 22.798 -0.695 1.00 92.50 136 TRP A CA 1
ATOM 1088 C C . TRP A 1 136 ? 16.897 21.901 -0.229 1.00 92.50 136 TRP A C 1
ATOM 1090 O O . TRP A 1 136 ? 16.691 21.037 0.623 1.00 92.50 136 TRP A O 1
ATOM 1100 N N . THR A 1 137 ? 18.125 22.140 -0.702 1.00 92.56 137 THR A N 1
ATOM 1101 C CA . THR A 1 137 ? 19.326 21.479 -0.156 1.00 92.56 137 THR A CA 1
ATOM 1102 C C . THR A 1 137 ? 19.512 21.768 1.329 1.00 92.56 137 THR A C 1
ATOM 1104 O O . THR A 1 137 ? 19.733 20.846 2.114 1.00 92.56 137 THR A O 1
ATOM 1107 N N . ASP A 1 138 ? 19.365 23.027 1.738 1.00 90.44 138 ASP A N 1
ATOM 1108 C CA . ASP A 1 138 ? 19.497 23.418 3.137 1.00 90.44 138 ASP A CA 1
ATOM 1109 C C . ASP A 1 138 ? 18.299 22.961 3.980 1.00 90.44 138 ASP A C 1
ATOM 1111 O O . ASP A 1 138 ? 18.485 22.575 5.135 1.00 90.44 138 ASP A O 1
ATOM 1115 N N . CYS A 1 139 ? 17.103 22.863 3.391 1.00 92.56 139 CYS A N 1
ATOM 1116 C CA . CYS A 1 139 ? 15.957 22.205 4.023 1.00 92.56 139 CYS A CA 1
ATOM 1117 C C . CYS A 1 139 ? 16.249 20.724 4.341 1.00 92.56 139 CYS A C 1
ATOM 1119 O O . CYS A 1 139 ? 16.064 20.279 5.474 1.00 92.56 139 CYS A O 1
ATOM 1121 N N . LEU A 1 140 ? 16.782 19.957 3.380 1.00 94.31 140 LEU A N 1
ATOM 1122 C CA . LEU A 1 140 ? 17.156 18.552 3.594 1.00 94.31 140 LEU A CA 1
ATOM 1123 C C . LEU A 1 140 ? 18.281 18.399 4.625 1.00 94.31 140 LEU A C 1
ATOM 1125 O O . LEU A 1 140 ? 18.256 17.470 5.437 1.00 94.31 140 LEU A O 1
ATOM 1129 N N . ARG A 1 141 ? 19.249 19.326 4.639 1.00 91.25 141 ARG A N 1
ATOM 1130 C CA . ARG A 1 141 ? 20.291 19.376 5.675 1.00 91.25 141 ARG A CA 1
ATOM 1131 C C . ARG A 1 141 ? 19.687 19.621 7.054 1.00 91.25 141 ARG A C 1
ATOM 1133 O O . ARG A 1 141 ? 20.085 18.939 7.997 1.00 91.25 141 ARG A O 1
ATOM 1140 N N . LEU A 1 142 ? 18.719 20.534 7.176 1.00 89.81 142 LEU A N 1
ATOM 1141 C CA . LEU A 1 142 ? 17.998 20.771 8.428 1.00 89.81 142 LEU A CA 1
ATOM 1142 C C . LEU A 1 142 ? 17.267 19.504 8.883 1.00 89.81 142 LEU A C 1
ATOM 1144 O O . LEU A 1 142 ? 17.477 19.073 10.013 1.00 89.81 142 LEU A O 1
ATOM 1148 N N . ILE A 1 143 ? 16.471 18.879 8.009 1.00 92.19 143 ILE A N 1
ATOM 1149 C CA . ILE A 1 143 ? 15.715 17.647 8.303 1.00 92.19 143 ILE A CA 1
ATOM 1150 C C . ILE A 1 143 ? 16.647 16.550 8.836 1.00 92.19 143 ILE A C 1
ATOM 1152 O O . ILE A 1 143 ? 16.413 15.983 9.906 1.00 92.19 143 ILE A O 1
ATOM 1156 N N . ARG A 1 144 ? 17.754 16.305 8.128 1.00 91.44 144 ARG A N 1
ATOM 1157 C CA . ARG A 1 144 ? 18.782 15.331 8.511 1.00 91.44 144 ARG A CA 1
ATOM 1158 C C . ARG A 1 144 ? 19.426 15.670 9.860 1.00 91.44 144 ARG A C 1
ATOM 1160 O O . ARG A 1 144 ? 19.581 14.784 10.699 1.00 91.44 144 ARG A O 1
ATOM 1167 N N . ASN A 1 145 ? 19.772 16.936 10.094 1.00 87.38 145 ASN A N 1
ATOM 1168 C CA . ASN A 1 145 ? 20.374 17.384 11.352 1.00 87.38 145 ASN A CA 1
ATOM 1169 C C . ASN A 1 145 ? 19.399 17.262 12.533 1.00 87.38 145 ASN A C 1
ATOM 1171 O O . ASN A 1 145 ? 19.806 16.858 13.620 1.00 87.38 145 ASN A O 1
ATOM 1175 N N . VAL A 1 146 ? 18.117 17.577 12.329 1.00 84.94 146 VAL A N 1
ATOM 1176 C CA . VAL A 1 146 ? 17.071 17.405 13.347 1.00 84.94 146 VAL A CA 1
ATOM 1177 C C . VAL A 1 146 ? 16.887 15.926 13.681 1.00 84.94 146 VAL A C 1
ATOM 1179 O O . VAL A 1 146 ? 16.844 15.584 14.859 1.00 84.94 146 VAL A O 1
ATOM 1182 N N . ASN A 1 147 ? 16.863 15.038 12.682 1.00 87.25 147 ASN A N 1
ATOM 1183 C CA . ASN A 1 147 ? 16.785 13.597 12.929 1.00 87.25 147 ASN A CA 1
ATOM 1184 C C . ASN A 1 147 ? 17.990 13.081 13.732 1.00 87.25 147 ASN A C 1
ATOM 1186 O O . ASN A 1 147 ? 17.825 12.331 14.688 1.00 87.25 147 ASN A O 1
ATOM 1190 N N . GLN A 1 148 ? 19.204 13.523 13.388 1.00 83.44 148 GLN A N 1
ATOM 1191 C CA . GLN A 1 148 ? 20.409 13.148 14.129 1.00 83.44 148 GLN A CA 1
ATOM 1192 C C . GLN A 1 148 ? 20.346 13.609 15.593 1.00 83.44 148 GLN A C 1
ATOM 1194 O O . GLN A 1 148 ? 20.699 12.841 16.482 1.00 83.44 148 GLN A O 1
ATOM 1199 N N . LYS A 1 149 ? 19.868 14.836 15.850 1.00 78.38 149 LYS A N 1
ATOM 1200 C CA . LYS A 1 149 ? 19.654 15.347 17.215 1.00 78.38 149 LYS A CA 1
ATOM 1201 C C . LYS A 1 149 ? 18.596 14.537 17.968 1.00 78.38 149 LYS A C 1
ATOM 1203 O O . LYS A 1 149 ? 18.799 14.233 19.132 1.00 78.38 149 LYS A O 1
ATOM 1208 N N . TRP A 1 150 ? 17.496 14.176 17.309 1.00 77.75 150 TRP A N 1
ATOM 1209 C CA . TRP A 1 150 ? 16.410 13.393 17.910 1.00 77.75 150 TRP A CA 1
ATOM 1210 C C . TRP A 1 150 ? 16.839 11.974 18.307 1.00 77.75 150 TRP A C 1
ATOM 1212 O O . TRP A 1 150 ? 16.377 11.447 19.314 1.00 77.75 150 TRP A O 1
ATOM 1222 N N . LEU A 1 151 ? 17.723 11.350 17.525 1.00 80.12 151 LEU A N 1
ATOM 1223 C CA . LEU A 1 151 ? 18.247 10.012 17.812 1.00 80.12 151 LEU A CA 1
ATOM 1224 C C . LEU A 1 151 ? 19.366 10.013 18.867 1.00 80.12 151 LEU A C 1
ATOM 1226 O O . LEU A 1 151 ? 19.629 8.971 19.472 1.00 80.12 151 LEU A O 1
ATOM 1230 N N . ASP A 1 152 ? 20.019 11.155 19.102 1.00 75.00 152 ASP A N 1
ATOM 1231 C CA . ASP A 1 152 ? 21.065 11.305 20.114 1.00 75.00 152 ASP A CA 1
ATOM 1232 C C . ASP A 1 152 ? 20.456 11.339 21.526 1.00 75.00 152 ASP A C 1
ATOM 1234 O O . ASP A 1 152 ? 20.154 12.393 22.081 1.00 75.00 152 ASP A O 1
ATOM 1238 N N . ARG A 1 153 ? 20.306 10.156 22.136 1.00 63.72 153 ARG A N 1
ATOM 1239 C CA . ARG A 1 153 ? 19.751 9.984 23.492 1.00 63.72 153 ARG A CA 1
ATOM 1240 C C . ARG A 1 153 ? 20.574 10.655 24.597 1.00 63.72 153 ARG A C 1
ATOM 1242 O O . ARG A 1 153 ? 20.069 10.801 25.706 1.00 63.72 153 ARG A O 1
ATOM 1249 N N . SER A 1 154 ? 21.817 11.060 24.318 1.00 63.75 154 SER A N 1
ATOM 1250 C CA . SER A 1 154 ? 22.651 11.804 25.274 1.00 63.75 154 SER A CA 1
ATOM 1251 C C . SER A 1 154 ? 22.242 13.275 25.401 1.00 63.75 154 SER A C 1
ATOM 1253 O O . SER A 1 154 ? 22.707 13.978 26.298 1.00 63.75 154 SER A O 1
ATOM 1255 N N . ARG A 1 155 ? 21.366 13.755 24.508 1.00 57.62 155 ARG A N 1
ATOM 1256 C CA . ARG A 1 155 ? 20.901 15.139 24.455 1.00 57.62 155 ARG A CA 1
ATOM 1257 C C . ARG A 1 155 ? 19.381 15.151 24.507 1.00 57.62 155 ARG A C 1
ATOM 1259 O O . ARG A 1 155 ? 18.743 14.825 23.508 1.00 57.62 155 ARG A O 1
ATOM 1266 N N . PRO A 1 156 ? 18.770 15.570 25.622 1.00 52.66 156 PRO A N 1
ATOM 1267 C CA . PRO A 1 156 ? 17.354 15.893 25.615 1.00 52.66 156 PRO A CA 1
ATOM 1268 C C . PRO A 1 156 ? 17.151 16.979 24.557 1.00 52.66 156 PRO A C 1
ATOM 1270 O O . PRO A 1 156 ? 17.739 18.053 24.662 1.00 52.66 156 PRO A O 1
ATOM 1273 N N . MET A 1 157 ? 16.381 16.703 23.506 1.00 54.41 157 MET A N 1
ATOM 1274 C CA . MET A 1 157 ? 15.848 17.773 22.672 1.00 54.41 157 MET A CA 1
ATOM 1275 C C . MET A 1 157 ? 14.633 18.315 23.427 1.00 54.41 157 MET A C 1
ATOM 1277 O O . MET A 1 157 ? 13.661 17.568 23.560 1.00 54.41 157 MET A O 1
ATOM 1281 N N . PRO A 1 158 ? 14.640 19.565 23.932 1.00 50.66 158 PRO A N 1
ATOM 1282 C CA . PRO A 1 158 ? 13.391 20.193 24.336 1.00 50.66 158 PRO A CA 1
ATOM 1283 C C . PRO A 1 158 ? 12.424 20.079 23.154 1.00 50.66 158 PRO A C 1
ATOM 1285 O O . PRO A 1 158 ? 12.792 20.403 22.021 1.00 50.66 158 PRO A O 1
ATOM 1288 N N . GLN A 1 159 ? 11.238 19.515 23.356 1.00 57.62 159 GLN A N 1
ATOM 1289 C CA . GLN A 1 159 ? 10.261 19.446 22.277 1.00 57.62 159 GLN A CA 1
ATOM 1290 C C . GLN A 1 159 ? 9.778 20.888 22.036 1.00 57.62 159 GLN A C 1
ATOM 1292 O O . GLN A 1 159 ? 9.234 21.475 22.967 1.00 57.62 159 GLN A O 1
ATOM 1297 N N . PRO A 1 160 ? 10.021 21.520 20.870 1.00 57.12 160 PRO A N 1
ATOM 1298 C CA . PRO A 1 160 ? 9.380 22.794 20.551 1.00 57.12 160 PRO A CA 1
ATOM 1299 C C . PRO A 1 160 ? 7.860 22.595 20.570 1.00 57.12 160 PRO A C 1
ATOM 1301 O O . PRO A 1 160 ? 7.406 21.501 20.225 1.00 57.12 160 PRO A O 1
ATOM 1304 N N . GLU A 1 161 ? 7.066 23.619 20.922 1.00 56.12 161 GLU A N 1
ATOM 1305 C CA . GLU A 1 161 ? 5.599 23.488 21.046 1.00 56.12 161 GLU A CA 1
ATOM 1306 C C . GLU A 1 161 ? 4.954 22.808 19.814 1.00 56.12 161 GLU A C 1
ATOM 1308 O O . GLU A 1 161 ? 4.016 22.025 19.934 1.00 56.12 161 GLU A O 1
ATOM 1313 N N . ALA A 1 162 ? 5.539 23.011 18.629 1.00 54.50 162 ALA A N 1
ATOM 1314 C CA . ALA A 1 162 ? 5.109 22.421 17.362 1.00 54.50 162 ALA A CA 1
ATOM 1315 C C . ALA A 1 162 ? 5.205 20.884 17.264 1.00 54.50 162 ALA A C 1
ATOM 1317 O O . ALA A 1 162 ? 4.512 20.285 16.443 1.00 54.50 162 ALA A O 1
ATOM 1318 N N . PHE A 1 163 ? 6.040 20.217 18.067 1.00 63.09 163 PHE A N 1
ATOM 1319 C CA . PHE A 1 163 ? 6.075 18.749 18.105 1.00 63.09 163 PHE A CA 1
ATOM 1320 C C . PHE A 1 163 ? 4.996 18.158 19.016 1.00 63.09 163 PHE A C 1
ATOM 1322 O O . PHE A 1 163 ? 4.656 16.992 18.842 1.00 63.09 163 PHE A O 1
ATOM 1329 N N . TYR A 1 164 ? 4.378 18.948 19.900 1.00 55.72 164 TYR A N 1
ATOM 1330 C CA . TYR A 1 164 ? 3.274 18.475 20.743 1.00 55.72 164 TYR A CA 1
ATOM 1331 C C . TYR A 1 164 ? 1.951 18.318 19.978 1.00 55.72 164 TYR A C 1
ATOM 1333 O O . TYR A 1 164 ? 1.069 17.598 20.445 1.00 55.72 164 TYR A O 1
ATOM 1341 N N . GLU A 1 165 ? 1.799 18.951 18.808 1.00 54.22 165 GLU A N 1
ATOM 1342 C CA . GLU A 1 165 ? 0.603 18.803 17.962 1.00 54.22 165 GLU A CA 1
ATOM 1343 C C . GLU A 1 165 ? 0.617 17.522 17.108 1.00 54.22 165 GLU A C 1
ATOM 1345 O O . GLU A 1 165 ? -0.446 16.984 16.804 1.00 54.22 165 GLU A O 1
ATOM 1350 N N . VAL A 1 166 ? 1.802 17.012 16.737 1.00 56.47 166 VAL A N 1
ATOM 1351 C CA . VAL A 1 166 ? 1.960 15.899 15.771 1.00 56.47 166 VAL A CA 1
ATOM 1352 C C . VAL A 1 166 ? 2.753 14.704 16.345 1.00 56.47 166 VAL A C 1
ATOM 1354 O O . VAL A 1 166 ? 2.690 13.597 15.828 1.00 56.47 166 VAL A O 1
ATOM 1357 N N . GLY A 1 167 ? 3.479 14.882 17.452 1.00 64.38 167 GLY A N 1
ATOM 1358 C CA . GLY A 1 167 ? 4.093 13.808 18.244 1.00 64.38 167 GLY A CA 1
ATOM 1359 C C . GLY A 1 167 ? 5.522 13.396 17.864 1.00 64.38 167 GLY A C 1
ATOM 1360 O O . GLY A 1 167 ? 6.190 12.768 18.683 1.00 64.38 167 GLY A O 1
ATOM 1361 N N . ASN A 1 168 ? 6.030 13.727 16.667 1.00 78.56 168 ASN A N 1
ATOM 1362 C CA . ASN A 1 168 ? 7.419 13.442 16.270 1.00 78.56 168 ASN A CA 1
ATOM 1363 C C . ASN A 1 168 ? 7.906 14.290 15.064 1.00 78.56 168 ASN A C 1
ATOM 1365 O O . ASN A 1 168 ? 7.087 14.801 14.292 1.00 78.56 168 ASN A O 1
ATOM 1369 N N . PRO A 1 169 ? 9.236 14.418 14.846 1.00 81.50 169 PRO A N 1
ATOM 1370 C CA . PRO A 1 169 ? 9.784 15.135 13.691 1.00 81.50 169 PRO A CA 1
ATOM 1371 C C . PRO A 1 169 ? 9.385 14.533 12.337 1.00 81.50 169 PRO A C 1
ATOM 1373 O O . PRO A 1 169 ? 9.277 15.270 11.356 1.00 81.50 169 PRO A O 1
ATOM 1376 N N . GLN A 1 170 ? 9.164 13.212 12.262 1.00 88.88 170 GLN A N 1
ATOM 1377 C CA . GLN A 1 170 ? 8.860 12.541 10.996 1.00 88.88 170 GLN A CA 1
ATOM 1378 C C . GLN A 1 170 ? 7.532 13.028 10.413 1.00 88.88 170 GLN A C 1
ATOM 1380 O O . GLN A 1 170 ? 7.468 13.442 9.256 1.00 88.88 170 GLN A O 1
ATOM 1385 N N . GLU A 1 171 ? 6.475 13.018 11.217 1.00 88.12 171 GLU A N 1
ATOM 1386 C CA . GLU A 1 171 ? 5.158 13.484 10.807 1.00 88.12 171 GLU A CA 1
ATOM 1387 C C . GLU A 1 171 ? 5.132 14.996 10.586 1.00 88.12 171 GLU A C 1
ATOM 1389 O O . GLU A 1 171 ? 4.532 15.444 9.609 1.00 88.12 171 GLU A O 1
ATOM 1394 N N . TYR A 1 172 ? 5.839 15.772 11.416 1.00 88.75 172 TYR A N 1
ATOM 1395 C CA . TYR A 1 172 ? 5.937 17.223 11.254 1.00 88.75 172 TYR A CA 1
ATOM 1396 C C . TYR A 1 172 ? 6.458 17.609 9.860 1.00 88.75 172 TYR A C 1
ATOM 1398 O O . TYR A 1 172 ? 5.776 18.306 9.107 1.00 88.75 172 TYR A O 1
ATOM 1406 N N . PHE A 1 173 ? 7.633 17.104 9.467 1.00 91.00 173 PHE A N 1
ATOM 1407 C CA . PHE A 1 173 ? 8.234 17.455 8.177 1.00 91.00 173 PHE A CA 1
ATOM 1408 C C . PHE A 1 173 ? 7.475 16.869 6.982 1.00 91.00 173 PHE A C 1
ATOM 1410 O O . PHE A 1 173 ? 7.357 17.538 5.955 1.00 91.00 173 PHE A O 1
ATOM 1417 N N . LEU A 1 174 ? 6.926 15.654 7.098 1.00 92.25 174 LEU A N 1
ATOM 1418 C CA . LEU A 1 174 ? 6.147 15.042 6.015 1.00 92.25 174 LEU A CA 1
ATOM 1419 C C . LEU A 1 174 ? 4.811 15.756 5.771 1.00 92.25 174 LEU A C 1
ATOM 1421 O O . LEU A 1 174 ? 4.360 15.810 4.627 1.00 92.25 174 LEU A O 1
ATOM 1425 N N . ASN A 1 175 ? 4.184 16.306 6.813 1.00 89.81 175 ASN A N 1
ATOM 1426 C CA . ASN A 1 175 ? 2.966 17.105 6.674 1.00 89.81 175 ASN A CA 1
ATOM 1427 C C . ASN A 1 175 ? 3.266 18.507 6.133 1.00 89.81 175 ASN A C 1
ATOM 1429 O O . ASN A 1 175 ? 2.472 19.046 5.363 1.00 89.81 175 ASN A O 1
ATOM 1433 N N . LEU A 1 176 ? 4.418 19.077 6.493 1.00 90.25 176 LEU A N 1
ATOM 1434 C CA . LEU A 1 176 ? 4.809 20.418 6.070 1.00 90.25 176 LEU A CA 1
ATOM 1435 C C . LEU A 1 176 ? 5.333 20.472 4.625 1.00 90.25 176 LEU A C 1
ATOM 1437 O O . LEU A 1 176 ? 5.037 21.409 3.874 1.00 90.25 176 LEU A O 1
ATOM 1441 N N . PHE A 1 177 ? 6.072 19.440 4.211 1.00 92.19 177 PHE A N 1
ATOM 1442 C CA . PHE A 1 177 ? 6.715 19.359 2.899 1.00 92.19 177 PHE A CA 1
ATOM 1443 C C . PHE A 1 177 ? 6.351 18.076 2.127 1.00 92.19 177 PHE A C 1
ATOM 1445 O O . PHE A 1 177 ? 7.239 17.354 1.668 1.00 92.19 177 PHE A O 1
ATOM 1452 N N . PRO A 1 178 ? 5.059 17.775 1.895 1.00 90.50 178 PRO A N 1
ATOM 1453 C CA . PRO A 1 178 ? 4.669 16.544 1.209 1.00 90.50 178 PRO A CA 1
ATOM 1454 C C . PRO A 1 178 ? 5.121 16.520 -0.265 1.00 90.50 178 PRO A C 1
ATOM 1456 O O . PRO A 1 178 ? 5.403 15.452 -0.804 1.00 90.50 178 PRO A O 1
ATOM 1459 N N . ASN A 1 179 ? 5.263 17.690 -0.902 1.00 92.31 179 ASN A N 1
ATOM 1460 C CA . ASN A 1 179 ? 5.799 17.816 -2.264 1.00 92.31 179 ASN A CA 1
ATOM 1461 C C . ASN A 1 179 ? 7.316 17.589 -2.334 1.00 92.31 179 ASN A C 1
ATOM 1463 O O . ASN A 1 179 ? 7.803 17.125 -3.359 1.00 92.31 179 ASN A O 1
ATOM 1467 N N . LEU A 1 180 ? 8.059 17.872 -1.256 1.00 94.56 180 LEU A N 1
ATOM 1468 C CA . LEU A 1 180 ? 9.504 17.636 -1.223 1.00 94.56 180 LEU A CA 1
ATOM 1469 C C . LEU A 1 180 ? 9.805 16.140 -1.333 1.00 94.56 180 LEU A C 1
ATOM 1471 O O . LEU A 1 180 ? 10.694 15.747 -2.078 1.00 94.56 180 LEU A O 1
ATOM 1475 N N . LEU A 1 181 ? 9.031 15.298 -0.639 1.00 95.50 181 LEU A N 1
ATOM 1476 C CA . LEU A 1 181 ? 9.164 13.843 -0.739 1.00 95.50 181 LEU A CA 1
ATOM 1477 C C . LEU A 1 181 ? 8.937 13.344 -2.169 1.00 95.50 181 LEU A C 1
ATOM 1479 O O . LEU A 1 181 ? 9.696 12.505 -2.653 1.00 95.50 181 LEU A O 1
ATOM 1483 N N . VAL A 1 182 ? 7.905 13.872 -2.832 1.00 94.88 182 VAL A N 1
ATOM 1484 C CA . VAL A 1 182 ? 7.588 13.555 -4.229 1.00 94.88 182 VAL A CA 1
ATOM 1485 C C . VAL A 1 182 ? 8.743 13.950 -5.142 1.00 94.88 182 VAL A C 1
ATOM 1487 O O . VAL A 1 182 ? 9.199 13.129 -5.935 1.00 94.88 182 VAL A O 1
ATOM 1490 N N . GLU A 1 183 ? 9.263 15.170 -5.007 1.00 94.50 183 GLU A N 1
ATOM 1491 C CA . GLU A 1 183 ? 10.336 15.639 -5.883 1.00 94.50 183 GLU A CA 1
ATOM 1492 C C . GLU A 1 183 ? 11.646 14.881 -5.644 1.00 94.50 183 GLU A C 1
ATOM 1494 O O . GLU A 1 183 ? 12.286 14.456 -6.603 1.00 94.50 183 GLU A O 1
ATOM 1499 N N . VAL A 1 184 ? 12.004 14.596 -4.386 1.00 95.44 184 VAL A N 1
ATOM 1500 C CA . VAL A 1 184 ? 13.166 13.751 -4.061 1.00 95.44 184 VAL A CA 1
ATOM 1501 C C . VAL A 1 184 ? 13.028 12.369 -4.700 1.00 95.44 184 VAL A C 1
ATOM 1503 O O . VAL A 1 184 ? 13.960 11.907 -5.356 1.00 95.44 184 VAL A O 1
ATOM 1506 N N . HIS A 1 185 ? 11.865 11.725 -4.572 1.00 95.50 185 HIS A N 1
ATOM 1507 C CA . HIS A 1 185 ? 11.620 10.424 -5.193 1.00 95.50 185 HIS A CA 1
ATOM 1508 C C . HIS A 1 185 ? 11.751 10.479 -6.723 1.00 95.50 185 HIS A C 1
ATOM 1510 O O . HIS A 1 185 ? 12.444 9.648 -7.311 1.00 95.50 185 HIS A O 1
ATOM 1516 N N . ARG A 1 186 ? 11.147 11.482 -7.374 1.00 94.62 186 ARG A N 1
ATOM 1517 C CA . ARG A 1 186 ? 11.229 11.673 -8.831 1.00 94.62 186 ARG A CA 1
ATOM 1518 C C . ARG A 1 186 ? 12.655 11.893 -9.313 1.00 94.62 186 ARG A C 1
ATOM 1520 O O . ARG A 1 186 ? 13.035 11.311 -10.328 1.00 94.62 186 ARG A O 1
ATOM 1527 N N . ILE A 1 187 ? 13.423 12.733 -8.616 1.00 94.06 187 ILE A N 1
ATOM 1528 C CA . ILE A 1 187 ? 14.815 13.022 -8.963 1.00 94.06 187 ILE A CA 1
ATOM 1529 C C . ILE A 1 187 ? 15.630 11.735 -8.903 1.00 94.06 187 ILE A C 1
ATOM 1531 O O . ILE A 1 187 ? 16.214 11.356 -9.917 1.00 94.06 187 ILE A O 1
ATOM 1535 N N . VAL A 1 188 ? 15.608 11.041 -7.759 1.00 94.44 188 VAL A N 1
ATOM 1536 C CA . VAL A 1 188 ? 16.420 9.835 -7.548 1.00 94.44 188 VAL A CA 1
ATOM 1537 C C . VAL A 1 188 ? 16.042 8.735 -8.540 1.00 94.44 188 VAL A C 1
ATOM 1539 O O . VAL A 1 188 ? 16.928 8.115 -9.118 1.00 94.44 188 VAL A O 1
ATOM 1542 N N . ARG A 1 189 ? 14.746 8.550 -8.824 1.00 92.44 189 ARG A N 1
ATOM 1543 C CA . ARG A 1 189 ? 14.263 7.591 -9.832 1.00 92.44 189 ARG A CA 1
ATOM 1544 C C . ARG A 1 189 ? 14.820 7.862 -11.234 1.00 92.44 189 ARG A C 1
ATOM 1546 O O . ARG A 1 189 ? 15.043 6.927 -11.999 1.00 92.44 189 ARG A O 1
ATOM 1553 N N . SER A 1 190 ? 14.993 9.136 -11.581 1.00 89.94 190 SER A N 1
ATOM 1554 C CA . SER A 1 190 ? 15.393 9.578 -12.923 1.00 89.94 190 SER A CA 1
ATOM 1555 C C . SER A 1 190 ? 16.905 9.664 -13.151 1.00 89.94 190 SER A C 1
ATOM 1557 O O . SER A 1 190 ? 17.320 10.005 -14.255 1.00 89.94 190 SER A O 1
ATOM 1559 N N . CYS A 1 191 ? 17.728 9.378 -12.142 1.00 90.75 191 CYS A N 1
ATOM 1560 C CA . CYS A 1 191 ? 19.182 9.388 -12.273 1.00 90.75 191 CYS A CA 1
ATOM 1561 C C . CYS A 1 191 ? 19.819 8.110 -11.711 1.00 90.75 191 CYS A C 1
ATOM 1563 O O . CYS A 1 191 ? 19.153 7.201 -11.219 1.00 90.75 191 CYS A O 1
ATOM 1565 N N . ASP A 1 192 ? 21.141 8.045 -11.798 1.00 90.62 192 ASP A N 1
ATOM 1566 C CA . ASP A 1 192 ? 21.989 6.981 -11.264 1.00 90.62 192 ASP A CA 1
ATOM 1567 C C . ASP A 1 192 ? 22.005 6.927 -9.724 1.00 90.62 192 ASP A C 1
ATOM 1569 O O . ASP A 1 192 ? 22.470 5.949 -9.139 1.00 90.62 192 ASP A O 1
ATOM 1573 N N . TRP A 1 193 ? 21.431 7.922 -9.033 1.00 92.81 193 TRP A N 1
ATOM 1574 C CA . TRP A 1 193 ? 21.368 7.930 -7.568 1.00 92.81 193 TRP A CA 1
ATOM 1575 C C . TRP A 1 193 ? 20.512 6.795 -7.003 1.00 92.81 193 TRP A C 1
ATOM 1577 O O . TRP A 1 193 ? 20.730 6.397 -5.859 1.00 92.81 193 TRP A O 1
ATOM 1587 N N . LYS A 1 194 ? 19.587 6.234 -7.794 1.00 90.38 194 LYS A N 1
ATOM 1588 C CA . LYS A 1 194 ? 18.825 5.033 -7.422 1.00 90.38 194 LYS A CA 1
ATOM 1589 C C . LYS A 1 194 ? 19.705 3.805 -7.166 1.00 90.38 194 LYS A C 1
ATOM 1591 O O . LYS A 1 194 ? 19.262 2.894 -6.482 1.00 90.38 194 LYS A O 1
ATOM 1596 N N . GLU A 1 195 ? 20.938 3.782 -7.673 1.00 90.44 195 GLU A N 1
ATOM 1597 C CA . GLU A 1 195 ? 21.892 2.690 -7.438 1.00 90.44 195 GLU A CA 1
ATOM 1598 C C . GLU A 1 195 ? 22.811 2.941 -6.232 1.00 90.44 195 GLU A C 1
ATOM 1600 O O . GLU A 1 195 ? 23.554 2.045 -5.826 1.00 90.44 195 GLU A O 1
ATOM 1605 N N . ARG A 1 196 ? 22.766 4.135 -5.617 1.00 92.12 196 ARG A N 1
ATOM 1606 C CA . ARG A 1 196 ? 23.604 4.454 -4.451 1.00 92.12 196 ARG A CA 1
ATOM 1607 C C . ARG A 1 196 ? 23.213 3.588 -3.252 1.00 92.12 196 ARG A C 1
ATOM 1609 O O . ARG A 1 196 ? 22.019 3.495 -2.975 1.00 92.12 196 ARG A O 1
ATOM 1616 N N . PRO A 1 197 ? 24.168 3.045 -2.472 1.00 89.19 197 PRO A N 1
ATOM 1617 C CA . PRO A 1 197 ? 23.884 2.094 -1.390 1.00 89.19 197 PRO A CA 1
ATOM 1618 C C . PRO A 1 197 ? 22.775 2.537 -0.427 1.00 89.19 197 PRO A C 1
ATOM 1620 O O . PRO A 1 197 ? 21.880 1.757 -0.111 1.00 89.19 197 PRO A O 1
ATOM 1623 N N . ASP A 1 198 ? 22.780 3.811 -0.027 1.00 89.56 198 ASP A N 1
ATOM 1624 C CA . ASP A 1 198 ? 21.801 4.343 0.923 1.00 89.56 198 ASP A CA 1
ATOM 1625 C C . ASP A 1 198 ? 20.395 4.485 0.328 1.00 89.56 198 ASP A C 1
ATOM 1627 O O . ASP A 1 198 ? 19.411 4.364 1.056 1.00 89.56 198 ASP A O 1
ATOM 1631 N N . LEU A 1 199 ? 20.290 4.761 -0.974 1.00 91.44 199 LEU A N 1
ATOM 1632 C CA . LEU A 1 199 ? 19.032 5.056 -1.669 1.00 91.44 199 LEU A CA 1
ATOM 1633 C C . LEU A 1 199 ? 18.487 3.846 -2.437 1.00 91.44 199 LEU A C 1
ATOM 1635 O O . LEU A 1 199 ? 17.299 3.786 -2.740 1.00 91.44 199 LEU A O 1
ATOM 1639 N N . LYS A 1 200 ? 19.327 2.850 -2.701 1.00 90.31 200 LYS A N 1
ATOM 1640 C CA . LYS A 1 200 ? 19.011 1.676 -3.507 1.00 90.31 200 LYS A CA 1
ATOM 1641 C C . LYS A 1 200 ? 17.879 0.821 -2.939 1.00 90.31 200 LYS A C 1
ATOM 1643 O O . LYS A 1 200 ? 17.105 0.252 -3.707 1.00 90.31 200 LYS A O 1
ATOM 1648 N N . GLU A 1 201 ? 17.712 0.782 -1.619 1.00 88.62 201 GLU A N 1
ATOM 1649 C CA . GLU A 1 201 ? 16.610 0.054 -0.965 1.00 88.62 201 GLU A CA 1
ATOM 1650 C C . GLU A 1 201 ? 15.212 0.593 -1.321 1.00 88.62 201 GLU A C 1
ATOM 1652 O O . GLU A 1 201 ? 14.225 -0.135 -1.222 1.00 88.62 201 GLU A O 1
ATOM 1657 N N . TYR A 1 202 ? 15.122 1.859 -1.747 1.00 90.50 202 TYR A N 1
ATOM 1658 C CA . TYR A 1 202 ? 13.860 2.499 -2.128 1.00 90.50 202 TYR A CA 1
ATOM 1659 C C . TYR A 1 202 ? 13.480 2.215 -3.585 1.00 90.50 202 TYR A C 1
ATOM 1661 O O . TYR A 1 202 ? 12.350 2.495 -3.968 1.00 90.50 202 TYR A O 1
ATOM 1669 N N . PHE A 1 203 ? 14.398 1.668 -4.392 1.00 87.94 203 PHE A N 1
ATOM 1670 C CA . PHE A 1 203 ? 14.216 1.502 -5.841 1.00 87.94 203 PHE A CA 1
ATOM 1671 C C . PHE A 1 203 ? 14.549 0.102 -6.363 1.00 87.94 203 PHE A C 1
ATOM 1673 O O . PHE A 1 203 ? 14.179 -0.225 -7.486 1.00 87.94 203 PHE A O 1
ATOM 1680 N N . THR A 1 204 ? 15.223 -0.740 -5.579 1.00 76.81 204 THR A N 1
ATOM 1681 C CA . THR A 1 204 ? 15.620 -2.091 -5.996 1.00 76.81 204 THR A CA 1
ATOM 1682 C C . THR A 1 204 ? 15.175 -3.152 -4.996 1.00 76.81 204 THR A C 1
ATOM 1684 O O . THR A 1 204 ? 14.755 -2.864 -3.873 1.00 76.81 204 THR A O 1
ATOM 1687 N N . LYS A 1 205 ? 15.241 -4.412 -5.430 1.00 57.25 205 LYS A N 1
ATOM 1688 C CA . LYS A 1 205 ? 14.877 -5.581 -4.635 1.00 57.25 205 LYS A CA 1
ATOM 1689 C C . LYS A 1 205 ? 15.732 -5.641 -3.369 1.00 57.25 205 LYS A C 1
ATOM 1691 O O . LYS A 1 205 ? 16.957 -5.722 -3.442 1.00 57.25 205 LYS A O 1
ATOM 1696 N N . GLY A 1 206 ? 15.085 -5.629 -2.207 1.00 47.41 206 GLY A N 1
ATOM 1697 C CA . GLY A 1 206 ? 15.766 -5.899 -0.951 1.00 47.41 206 GLY A CA 1
ATOM 1698 C C . GLY A 1 206 ? 16.313 -7.324 -0.979 1.00 47.41 206 GLY A C 1
ATOM 1699 O O . GLY A 1 206 ? 15.544 -8.276 -0.931 1.00 47.41 206 GLY A O 1
ATOM 1700 N N . ALA A 1 207 ? 17.637 -7.475 -1.012 1.00 38.34 207 ALA A N 1
ATOM 1701 C CA . ALA A 1 207 ? 18.297 -8.738 -0.671 1.00 38.34 207 ALA A CA 1
ATOM 1702 C C . ALA A 1 207 ? 18.043 -9.147 0.801 1.00 38.34 207 ALA A C 1
ATOM 1704 O O . ALA A 1 207 ? 18.327 -10.275 1.176 1.00 38.34 207 ALA A O 1
ATOM 1705 N N . ASN A 1 208 ? 17.447 -8.251 1.601 1.00 35.03 208 ASN A N 1
ATOM 1706 C CA . ASN A 1 208 ? 17.069 -8.458 3.000 1.00 35.03 208 ASN A CA 1
ATOM 1707 C C . ASN A 1 208 ? 15.559 -8.684 3.214 1.00 35.03 208 ASN A C 1
ATOM 1709 O O . ASN A 1 208 ? 15.088 -8.627 4.345 1.00 35.03 208 ASN A O 1
ATOM 1713 N N . GLU A 1 209 ? 14.790 -8.963 2.157 1.00 37.22 209 GLU A N 1
ATOM 1714 C CA . GLU A 1 209 ? 13.521 -9.689 2.302 1.00 37.22 209 GLU A CA 1
ATOM 1715 C C . GLU A 1 209 ? 13.801 -11.190 2.142 1.00 37.22 209 GLU A C 1
ATOM 1717 O O . GLU A 1 209 ? 13.325 -11.851 1.215 1.00 37.22 209 GLU A O 1
ATOM 1722 N N . GLU A 1 210 ? 14.562 -11.762 3.083 1.00 31.75 210 GLU A N 1
ATOM 1723 C CA . GLU A 1 210 ? 14.238 -13.125 3.487 1.00 31.75 210 GLU A CA 1
ATOM 1724 C C . GLU A 1 210 ? 12.769 -13.102 3.891 1.00 31.75 210 GLU A C 1
ATOM 1726 O O . GLU A 1 210 ? 12.336 -12.351 4.769 1.00 31.75 210 GLU A O 1
ATOM 1731 N N . ARG A 1 211 ? 11.985 -13.863 3.133 1.00 33.47 211 ARG A N 1
ATOM 1732 C CA . ARG A 1 211 ? 10.557 -14.061 3.319 1.00 33.47 211 ARG A CA 1
ATOM 1733 C C . ARG A 1 211 ? 10.265 -14.195 4.809 1.00 33.47 211 ARG A C 1
ATOM 1735 O O . ARG A 1 211 ? 10.586 -15.219 5.396 1.00 33.47 211 ARG A O 1
ATOM 1742 N N . ASN A 1 212 ? 9.568 -13.223 5.391 1.00 30.84 212 ASN A N 1
ATOM 1743 C CA . ASN A 1 212 ? 8.722 -13.514 6.538 1.00 30.84 212 ASN A CA 1
ATOM 1744 C C . ASN A 1 212 ? 7.677 -14.529 6.032 1.00 30.84 212 ASN A C 1
ATOM 1746 O O . ASN A 1 212 ? 6.835 -14.158 5.202 1.00 30.84 212 ASN A O 1
ATOM 1750 N N . PRO A 1 213 ? 7.741 -15.814 6.423 1.00 33.97 213 PRO A N 1
ATOM 1751 C CA . PRO A 1 213 ? 6.961 -16.874 5.804 1.00 33.97 213 PRO A CA 1
ATOM 1752 C C . PRO A 1 213 ? 5.562 -16.902 6.423 1.00 33.97 213 PRO A C 1
ATOM 1754 O O . PRO A 1 213 ? 5.137 -17.897 6.997 1.00 33.97 213 PRO A O 1
ATOM 1757 N N . ARG A 1 214 ? 4.834 -15.785 6.339 1.00 35.56 214 ARG A N 1
ATOM 1758 C CA . ARG A 1 214 ? 3.452 -15.699 6.822 1.00 35.56 214 ARG A CA 1
ATOM 1759 C C . ARG A 1 214 ? 2.398 -15.706 5.725 1.00 35.56 214 ARG A C 1
ATOM 1761 O O . ARG A 1 214 ? 1.238 -15.783 6.084 1.00 35.56 214 ARG A O 1
ATOM 1768 N N . ASN A 1 215 ? 2.754 -15.675 4.433 1.00 33.59 215 ASN A N 1
ATOM 1769 C CA . ASN A 1 215 ? 1.754 -15.667 3.346 1.00 33.59 215 ASN A CA 1
ATOM 1770 C C . ASN A 1 215 ? 2.189 -16.301 2.000 1.00 33.59 215 ASN A C 1
ATOM 1772 O O . ASN A 1 215 ? 1.569 -16.023 0.977 1.00 33.59 215 ASN A O 1
ATOM 1776 N N . ALA A 1 216 ? 3.208 -17.167 1.953 1.00 28.89 216 ALA A N 1
ATOM 1777 C CA . ALA A 1 216 ? 3.557 -17.892 0.722 1.00 28.89 216 ALA A CA 1
ATOM 1778 C C . ALA A 1 216 ? 3.380 -19.403 0.912 1.00 28.89 216 ALA A C 1
ATOM 1780 O O . ALA A 1 216 ? 4.195 -20.057 1.556 1.00 28.89 216 ALA A O 1
ATOM 1781 N N . VAL A 1 217 ? 2.314 -19.949 0.325 1.00 26.55 217 VAL A N 1
ATOM 1782 C CA . VAL A 1 217 ? 2.149 -21.390 0.113 1.00 26.55 217 VAL A CA 1
ATOM 1783 C C . VAL A 1 217 ? 3.193 -21.819 -0.919 1.00 26.55 217 VAL A C 1
ATOM 1785 O O . VAL A 1 217 ? 3.072 -21.498 -2.099 1.00 26.55 217 VAL A O 1
ATOM 1788 N N . VAL A 1 218 ? 4.241 -22.513 -0.475 1.00 25.81 218 VAL A N 1
ATOM 1789 C CA . VAL A 1 218 ? 5.156 -23.246 -1.356 1.00 25.81 218 VAL A CA 1
ATOM 1790 C C . VAL A 1 218 ? 4.815 -24.721 -1.209 1.00 25.81 218 VAL A C 1
ATOM 1792 O O . VAL A 1 218 ? 5.056 -25.320 -0.166 1.00 25.81 218 VAL A O 1
ATOM 1795 N N . ILE A 1 219 ? 4.214 -25.287 -2.253 1.00 25.17 219 ILE A N 1
ATOM 1796 C CA . ILE A 1 219 ? 3.989 -26.726 -2.380 1.00 25.17 219 ILE A CA 1
ATOM 1797 C C . ILE A 1 219 ? 5.331 -27.334 -2.785 1.00 25.17 219 ILE A C 1
ATOM 1799 O O . ILE A 1 219 ? 5.834 -27.049 -3.871 1.00 25.17 219 ILE A O 1
ATOM 1803 N N . GLN A 1 220 ? 5.923 -28.136 -1.905 1.00 26.58 220 GLN A N 1
ATOM 1804 C CA . GLN A 1 220 ? 7.057 -28.988 -2.241 1.00 26.58 220 GLN A CA 1
ATOM 1805 C C . GLN A 1 220 ? 6.557 -30.433 -2.202 1.00 26.58 220 GLN A C 1
ATOM 1807 O O . GLN A 1 220 ? 6.112 -30.912 -1.161 1.00 26.58 220 GLN A O 1
ATOM 1812 N N . GLU A 1 221 ? 6.561 -31.096 -3.358 1.00 24.67 221 GLU A N 1
ATOM 1813 C CA . GLU A 1 221 ? 6.209 -32.510 -3.488 1.00 24.67 221 GLU A CA 1
ATOM 1814 C C . GLU A 1 221 ? 7.223 -33.362 -2.706 1.00 24.67 221 GLU A C 1
ATOM 1816 O O . GLU A 1 221 ? 8.430 -33.287 -2.946 1.00 24.67 221 GLU A O 1
ATOM 1821 N N . ARG A 1 222 ? 6.737 -34.191 -1.779 1.00 28.55 222 ARG A N 1
ATOM 1822 C CA . ARG A 1 222 ? 7.438 -35.396 -1.322 1.00 28.55 222 ARG A CA 1
ATOM 1823 C C . ARG A 1 222 ? 6.507 -36.588 -1.504 1.00 28.55 222 ARG A C 1
ATOM 1825 O O . ARG A 1 222 ? 5.313 -36.490 -1.232 1.00 28.55 222 ARG A O 1
ATOM 1832 N N . GLU A 1 223 ? 7.082 -37.665 -2.023 1.00 29.58 223 GLU A N 1
ATOM 1833 C CA . GLU A 1 223 ? 6.429 -38.929 -2.374 1.00 29.58 223 GLU A CA 1
ATOM 1834 C C . GLU A 1 223 ? 5.719 -39.598 -1.177 1.00 29.58 223 GLU A C 1
ATOM 1836 O O . GLU A 1 223 ? 6.116 -39.374 -0.029 1.00 29.58 223 GLU A O 1
ATOM 1841 N N . PRO A 1 224 ? 4.659 -40.399 -1.422 1.00 28.38 224 PRO A N 1
ATOM 1842 C CA . PRO A 1 224 ? 3.800 -40.932 -0.372 1.00 28.38 224 PRO A CA 1
ATOM 1843 C C . PRO A 1 224 ? 4.412 -42.149 0.341 1.00 28.38 224 PRO A C 1
ATOM 1845 O O . PRO A 1 224 ? 5.110 -42.970 -0.249 1.00 28.38 224 PRO A O 1
ATOM 1848 N N . ALA A 1 225 ? 4.113 -42.227 1.637 1.00 37.47 225 ALA A N 1
ATOM 1849 C CA . ALA A 1 225 ? 4.621 -43.180 2.620 1.00 37.47 225 ALA A CA 1
ATOM 1850 C C . ALA A 1 225 ? 4.097 -44.620 2.451 1.00 37.47 225 ALA A C 1
ATOM 1852 O O . ALA A 1 225 ? 3.083 -44.853 1.797 1.00 37.47 225 ALA A O 1
ATOM 1853 N N . ALA A 1 226 ? 4.711 -45.565 3.170 1.00 28.16 226 ALA A N 1
ATOM 1854 C CA . ALA A 1 226 ? 4.072 -46.828 3.533 1.00 28.16 226 ALA A CA 1
ATOM 1855 C C . ALA A 1 226 ? 3.867 -46.883 5.056 1.00 28.16 226 ALA A C 1
ATOM 1857 O O . ALA A 1 226 ? 4.840 -46.783 5.800 1.00 28.16 226 ALA A O 1
ATOM 1858 N N . GLY A 1 227 ? 2.617 -47.065 5.503 1.00 29.77 227 GLY A N 1
ATOM 1859 C CA . GLY A 1 227 ? 2.327 -47.570 6.852 1.00 29.77 227 GLY A CA 1
ATOM 1860 C C . GLY A 1 227 ? 1.241 -46.854 7.660 1.00 29.77 227 GLY A C 1
ATOM 1861 O O . GLY A 1 227 ? 1.559 -46.124 8.588 1.00 29.77 227 GLY A O 1
ATOM 1862 N N . ASP A 1 228 ? -0.009 -47.200 7.352 1.00 33.62 228 ASP A N 1
ATOM 1863 C CA . ASP A 1 228 ? -1.166 -47.339 8.260 1.00 33.62 228 ASP A CA 1
ATOM 1864 C C . ASP A 1 228 ? -1.989 -46.102 8.730 1.00 33.62 228 ASP A C 1
ATOM 1866 O O . ASP A 1 228 ? -1.434 -45.066 9.108 1.00 33.62 228 ASP A O 1
ATOM 1870 N N . PRO A 1 229 ? -3.346 -46.194 8.714 1.00 39.12 229 PRO A N 1
ATOM 1871 C CA . PRO A 1 229 ? -4.274 -45.090 8.870 1.00 39.12 229 PRO A CA 1
ATOM 1872 C C . PRO A 1 229 ? -4.974 -45.118 10.235 1.00 39.12 229 PRO A C 1
ATOM 1874 O O . PRO A 1 229 ? -5.787 -45.985 10.532 1.00 39.12 229 PRO A O 1
ATOM 1877 N N . SER A 1 230 ? -4.742 -44.102 11.054 1.00 30.92 230 SER A N 1
ATOM 1878 C CA . SER A 1 230 ? -5.771 -43.493 11.909 1.00 30.92 230 SER A CA 1
ATOM 1879 C C . SER A 1 230 ? -5.112 -42.483 12.832 1.00 30.92 230 SER A C 1
ATOM 1881 O O . SER A 1 230 ? -4.422 -42.837 13.782 1.00 30.92 230 SER A O 1
ATOM 1883 N N . LYS A 1 231 ? -5.353 -41.199 12.567 1.00 26.61 231 LYS A N 1
ATOM 1884 C CA . LYS A 1 231 ? -5.605 -40.188 13.601 1.00 26.61 231 LYS A CA 1
ATOM 1885 C C . LYS A 1 231 ? -5.948 -38.864 12.935 1.00 26.61 231 LYS A C 1
ATOM 1887 O O . LYS A 1 231 ? -5.200 -38.325 12.126 1.00 26.61 231 LYS A O 1
ATOM 1892 N N . TYR A 1 232 ? -7.123 -38.368 13.294 1.00 28.33 232 TYR A N 1
ATOM 1893 C CA . TYR A 1 232 ? -7.582 -37.013 13.050 1.00 28.33 232 TYR A CA 1
ATOM 1894 C C . TYR A 1 232 ? -6.512 -36.006 13.503 1.00 28.33 232 TYR A C 1
ATOM 1896 O O . TYR A 1 232 ? -6.177 -35.964 14.686 1.00 28.33 232 TYR A O 1
ATOM 1904 N N . PHE A 1 233 ? -5.997 -35.178 12.591 1.00 24.00 233 PHE A N 1
ATOM 1905 C CA . PHE A 1 233 ? -5.189 -34.014 12.958 1.00 24.00 233 PHE A CA 1
ATOM 1906 C C . PHE A 1 233 ? -6.099 -32.795 13.125 1.00 24.00 233 PHE A C 1
ATOM 1908 O O . PHE A 1 233 ? -6.639 -32.250 12.163 1.00 24.00 233 PHE A O 1
ATOM 1915 N N . TYR A 1 234 ? -6.265 -32.380 14.380 1.00 24.44 234 TYR A N 1
ATOM 1916 C CA . TYR A 1 234 ? -6.755 -31.060 14.755 1.00 24.44 234 TYR A CA 1
ATOM 1917 C C . TYR A 1 234 ? -5.756 -29.986 14.299 1.00 24.44 234 TYR A C 1
ATOM 1919 O O . TYR A 1 234 ? -4.551 -30.106 14.519 1.00 24.44 234 TYR A O 1
ATOM 1927 N N . VAL A 1 235 ? -6.265 -28.898 13.720 1.00 24.55 235 VAL A N 1
ATOM 1928 C CA . VAL A 1 235 ? -5.511 -27.653 13.523 1.00 24.55 235 VAL A CA 1
ATOM 1929 C C . VAL A 1 235 ? -5.323 -27.000 14.896 1.00 24.55 235 VAL A C 1
ATOM 1931 O O . VAL A 1 235 ? -6.226 -26.333 15.396 1.00 24.55 235 VAL A O 1
ATOM 1934 N N . SER A 1 236 ? -4.161 -27.212 15.518 1.00 24.33 236 SER A N 1
ATOM 1935 C CA . SER A 1 236 ? -3.697 -26.397 16.646 1.00 24.33 236 SER A CA 1
ATOM 1936 C C . SER A 1 236 ? -2.961 -25.176 16.103 1.00 24.33 236 SER A C 1
ATOM 1938 O O . SER A 1 236 ? -1.941 -25.298 15.424 1.00 24.33 236 SER A O 1
ATOM 1940 N N . VAL A 1 237 ? -3.474 -23.984 16.403 1.00 24.22 237 VAL A N 1
ATOM 1941 C CA . VAL A 1 237 ? -2.736 -22.732 16.229 1.00 24.22 237 VAL A CA 1
ATOM 1942 C C . VAL A 1 237 ? -1.801 -22.601 17.431 1.00 24.22 237 VAL A C 1
ATOM 1944 O O . VAL A 1 237 ? -2.178 -22.035 18.455 1.00 24.22 237 VAL A O 1
ATOM 1947 N N . ASN A 1 238 ? -0.582 -23.136 17.323 1.00 23.22 238 ASN A N 1
ATOM 1948 C CA . ASN A 1 238 ? 0.464 -22.901 18.319 1.00 23.22 238 ASN A CA 1
ATOM 1949 C C . ASN A 1 238 ? 0.963 -21.451 18.205 1.00 23.22 238 ASN A C 1
ATOM 1951 O O . ASN A 1 238 ? 1.917 -21.137 17.497 1.00 23.22 238 ASN A O 1
ATOM 1955 N N . SER A 1 239 ? 0.295 -20.557 18.930 1.00 26.92 239 SER A N 1
ATOM 1956 C CA . SER A 1 239 ? 0.921 -19.373 19.508 1.00 26.92 239 SER A CA 1
ATOM 1957 C C . SER A 1 239 ? 1.775 -19.844 20.685 1.00 26.92 239 SER A C 1
ATOM 1959 O O . SER A 1 239 ? 1.267 -19.962 21.795 1.00 26.92 239 SER A O 1
ATOM 1961 N N . MET A 1 240 ? 3.056 -20.123 20.448 1.00 22.09 240 MET A N 1
ATOM 1962 C CA . MET A 1 240 ? 4.035 -20.335 21.515 1.00 22.09 240 MET A CA 1
ATOM 1963 C C . MET A 1 240 ? 5.242 -19.423 21.300 1.00 22.09 240 MET A C 1
ATOM 1965 O O . MET A 1 240 ? 6.100 -19.675 20.461 1.00 22.09 240 MET A O 1
ATOM 1969 N N . TYR A 1 241 ? 5.270 -18.347 22.085 1.00 24.41 241 TYR A N 1
ATOM 1970 C CA . TYR A 1 241 ? 6.441 -18.026 22.891 1.00 24.41 241 TYR A CA 1
ATOM 1971 C C . TYR A 1 241 ? 6.155 -18.589 24.287 1.00 24.41 241 TYR A C 1
ATOM 1973 O O . TYR A 1 241 ? 5.388 -17.995 25.035 1.00 24.41 241 TYR A O 1
ATOM 1981 N N . GLN A 1 242 ? 6.710 -19.757 24.577 1.00 24.53 242 GLN A N 1
ATOM 1982 C CA . GLN A 1 242 ? 7.058 -20.307 25.893 1.00 24.53 242 GLN A CA 1
ATOM 1983 C C . GLN A 1 242 ? 8.218 -21.253 25.561 1.00 24.53 242 GLN A C 1
ATOM 1985 O O . GLN A 1 242 ? 8.153 -21.939 24.543 1.00 24.53 242 GLN A O 1
ATOM 1990 N N . SER A 1 243 ? 9.367 -21.174 26.210 1.00 28.50 243 SER A N 1
ATOM 1991 C CA . SER A 1 243 ? 9.627 -21.495 27.619 1.00 28.50 243 SER A CA 1
ATOM 1992 C C . SER A 1 243 ? 11.015 -20.947 28.011 1.00 28.50 243 SER A C 1
ATOM 1994 O O . SER A 1 243 ? 11.786 -20.598 27.120 1.00 28.50 243 SER A O 1
ATOM 1996 N N . GLU A 1 244 ? 11.475 -20.831 29.256 1.00 26.48 244 GLU A N 1
ATOM 1997 C CA . GLU A 1 244 ? 11.053 -21.122 30.646 1.00 26.48 244 GLU A CA 1
ATOM 1998 C C . GLU A 1 244 ? 12.126 -20.398 31.513 1.00 26.48 244 GLU A C 1
ATOM 2000 O O . GLU A 1 244 ? 13.204 -20.094 31.002 1.00 26.48 244 GLU A O 1
ATOM 2005 N N . SER A 1 245 ? 11.920 -19.994 32.765 1.00 25.52 245 SER A N 1
ATOM 2006 C CA . SER A 1 245 ? 11.442 -20.797 33.894 1.00 25.52 245 SER A CA 1
ATOM 2007 C C . SER A 1 245 ? 10.985 -19.911 35.069 1.00 25.52 245 SER A C 1
ATOM 2009 O O . SER A 1 245 ? 11.682 -18.951 35.388 1.00 25.52 245 SER A O 1
ATOM 2011 N N . ASP A 1 246 ? 9.872 -20.327 35.696 1.00 23.64 246 ASP A N 1
ATOM 2012 C CA . ASP A 1 246 ? 9.549 -20.294 37.142 1.00 23.64 246 ASP A CA 1
ATOM 2013 C C . ASP A 1 246 ? 9.485 -18.908 37.833 1.00 23.64 246 ASP A C 1
ATOM 2015 O O . ASP A 1 246 ? 10.495 -18.237 37.949 1.00 23.64 246 ASP A O 1
ATOM 2019 N N . THR A 1 247 ? 8.364 -18.367 38.341 1.00 26.22 247 THR A N 1
ATOM 2020 C CA . THR A 1 247 ? 7.154 -18.953 38.960 1.00 26.22 247 THR A CA 1
ATOM 2021 C C . THR A 1 247 ? 6.020 -17.903 39.071 1.00 26.22 247 THR A C 1
ATOM 2023 O O . THR A 1 247 ? 6.272 -16.704 39.052 1.00 26.22 247 THR A O 1
ATOM 2026 N N . ASP A 1 248 ? 4.783 -18.388 39.254 1.00 23.89 248 ASP A N 1
ATOM 2027 C CA . ASP A 1 248 ? 3.548 -17.707 39.706 1.00 23.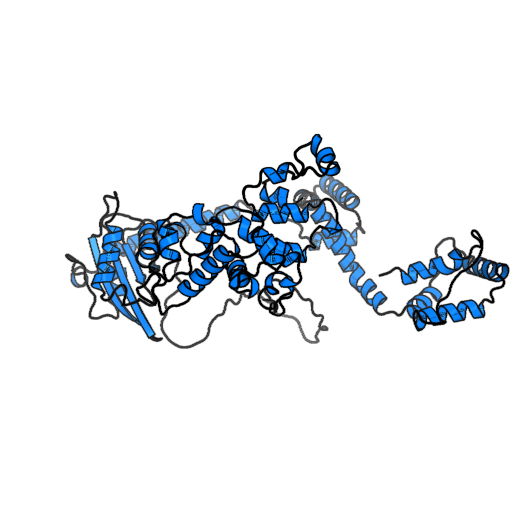89 248 ASP A CA 1
ATOM 2028 C C . ASP A 1 248 ? 2.672 -16.890 38.721 1.00 23.89 248 ASP A C 1
ATOM 2030 O O . ASP A 1 248 ? 2.704 -15.666 38.609 1.00 23.89 248 ASP A O 1
ATOM 2034 N N . ASP A 1 249 ? 1.771 -17.639 38.070 1.00 25.41 249 ASP A N 1
ATOM 2035 C CA . ASP A 1 249 ? 0.356 -17.342 37.788 1.00 25.41 249 ASP A CA 1
ATOM 2036 C C . ASP A 1 249 ? -0.114 -15.868 37.848 1.00 25.41 249 ASP A C 1
ATOM 2038 O O . ASP A 1 249 ? -0.725 -15.398 38.814 1.00 25.41 249 ASP A O 1
ATOM 2042 N N . PHE A 1 250 ? -0.028 -15.173 36.709 1.00 25.03 250 PHE A N 1
ATOM 2043 C CA . PHE A 1 250 ? -0.946 -14.075 36.392 1.00 25.03 250 PHE A CA 1
ATOM 2044 C C . PHE A 1 250 ? -1.613 -14.315 35.035 1.00 25.03 250 PHE A C 1
ATOM 2046 O O . PHE A 1 250 ? -1.091 -13.997 33.967 1.00 25.03 250 PHE A O 1
ATOM 2053 N N . GLN A 1 251 ? -2.816 -14.894 35.086 1.00 27.39 251 GLN A N 1
ATOM 2054 C CA . GLN A 1 251 ? -3.710 -15.057 33.941 1.00 27.39 251 GLN A CA 1
ATOM 2055 C C . GLN A 1 251 ? -3.841 -13.754 33.138 1.00 27.39 251 GLN A C 1
ATOM 2057 O O . GLN A 1 251 ? -4.203 -12.704 33.679 1.00 27.39 251 GLN A O 1
ATOM 2062 N N . VAL A 1 252 ? -3.648 -13.859 31.820 1.00 26.89 252 VAL A N 1
ATOM 2063 C CA . VAL A 1 252 ? -3.949 -12.833 30.812 1.00 26.89 252 VAL A CA 1
ATOM 2064 C C . VAL A 1 252 ? -5.457 -12.542 30.817 1.00 26.89 252 VAL A C 1
ATOM 2066 O O . VAL A 1 252 ? -6.231 -13.061 30.017 1.00 26.89 252 VAL A O 1
ATOM 2069 N N . ASN A 1 253 ? -5.901 -11.709 31.756 1.00 28.70 253 ASN A N 1
ATOM 2070 C CA . ASN A 1 253 ? -7.282 -11.266 31.878 1.00 28.70 253 ASN A CA 1
ATOM 2071 C C . ASN A 1 253 ? -7.442 -9.867 31.272 1.00 28.70 253 ASN A C 1
ATOM 2073 O O . ASN A 1 253 ? -7.054 -8.867 31.867 1.00 28.70 253 ASN A O 1
ATOM 2077 N N . SER A 1 254 ? -8.086 -9.817 30.099 1.00 35.12 254 SER A N 1
ATOM 2078 C CA . SER A 1 254 ? -8.956 -8.725 29.637 1.00 35.12 254 SER A CA 1
ATOM 2079 C C . SER A 1 254 ? -8.471 -7.302 29.980 1.00 35.12 254 SER A C 1
ATOM 2081 O O . SER A 1 254 ? -8.938 -6.696 30.953 1.00 35.12 254 SER A O 1
ATOM 2083 N N . LEU A 1 255 ? -7.649 -6.709 29.105 1.00 39.94 255 LEU A N 1
ATOM 2084 C CA . LEU A 1 255 ? -7.517 -5.250 29.020 1.00 39.94 255 LEU A CA 1
ATOM 2085 C C . LEU A 1 255 ? -8.921 -4.634 29.040 1.00 39.94 255 LEU A C 1
ATOM 2087 O O . LEU A 1 255 ? -9.786 -5.007 28.243 1.00 39.94 255 LEU A O 1
ATOM 2091 N N . ALA A 1 256 ? -9.172 -3.730 29.987 1.00 49.03 256 ALA A N 1
ATOM 2092 C CA . ALA A 1 256 ? -10.443 -3.036 30.079 1.00 49.03 256 ALA A CA 1
ATOM 2093 C C . ALA A 1 256 ? -10.830 -2.469 28.705 1.00 49.03 256 ALA A C 1
ATOM 2095 O O . ALA A 1 256 ? -10.033 -1.781 28.066 1.00 49.03 256 ALA A O 1
ATOM 2096 N N . SER A 1 257 ? -12.068 -2.707 28.256 1.00 52.19 257 SER A N 1
ATOM 2097 C CA . SER A 1 257 ? -12.623 -1.897 27.172 1.00 52.19 257 SER A CA 1
ATOM 2098 C C . SER A 1 257 ? -12.509 -0.442 27.614 1.00 52.19 257 SER A C 1
ATOM 2100 O O . SER A 1 257 ? -13.040 -0.072 28.665 1.00 52.19 257 SER A O 1
ATOM 2102 N N . ALA A 1 258 ? -11.813 0.377 26.826 1.00 53.81 258 ALA A N 1
ATOM 2103 C CA . ALA A 1 258 ? -11.562 1.786 27.128 1.00 53.81 258 ALA A CA 1
ATOM 2104 C C . ALA A 1 258 ? -12.852 2.616 27.328 1.00 53.81 258 ALA A C 1
ATOM 2106 O O . ALA A 1 258 ? -12.797 3.765 27.763 1.00 53.81 258 ALA A O 1
ATOM 2107 N N . ASN A 1 259 ? -14.019 2.022 27.043 1.00 55.19 259 ASN A N 1
ATOM 2108 C CA . ASN A 1 259 ? -15.345 2.602 27.217 1.00 55.19 259 ASN A CA 1
ATOM 2109 C C . ASN A 1 259 ? -16.034 2.244 28.548 1.00 55.19 259 ASN A C 1
ATOM 2111 O O . ASN A 1 259 ? -17.097 2.796 28.829 1.00 55.19 259 ASN A O 1
ATOM 2115 N N . GLN A 1 260 ? -15.484 1.343 29.371 1.00 66.81 260 GLN A N 1
ATOM 2116 C CA . GLN A 1 260 ? -16.108 0.986 30.650 1.00 66.81 260 GLN A CA 1
ATOM 2117 C C . GLN A 1 260 ? -15.924 2.091 31.696 1.00 66.81 260 GLN A C 1
ATOM 2119 O O . GLN A 1 260 ? -14.815 2.552 31.955 1.00 66.81 260 GLN A O 1
ATOM 2124 N N . ILE A 1 261 ? -17.035 2.487 32.318 1.00 74.81 261 ILE A N 1
ATOM 2125 C CA . ILE A 1 261 ? -17.081 3.456 33.414 1.00 74.81 261 ILE A CA 1
ATOM 2126 C C . ILE A 1 261 ? -17.096 2.673 34.733 1.00 74.81 261 ILE A C 1
ATOM 2128 O O . ILE A 1 261 ? -17.953 1.807 34.922 1.00 74.81 261 ILE A O 1
ATOM 2132 N N . ARG A 1 262 ? -16.162 2.954 35.647 1.00 76.69 262 ARG A N 1
ATOM 2133 C CA . ARG A 1 262 ? -16.077 2.303 36.965 1.00 76.69 262 ARG A CA 1
ATOM 2134 C C . ARG A 1 262 ? -15.745 3.308 38.063 1.00 76.69 262 ARG A C 1
ATOM 2136 O O . ARG A 1 262 ? -15.281 4.410 37.789 1.00 76.69 262 ARG A O 1
ATOM 2143 N N . LYS A 1 263 ? -15.998 2.888 39.305 1.00 85.94 263 LYS A N 1
ATOM 2144 C CA . LYS A 1 263 ? -15.615 3.605 40.532 1.00 85.94 263 LYS A CA 1
ATOM 2145 C C . LYS A 1 263 ? -14.283 3.133 41.121 1.00 85.94 263 LYS A C 1
ATOM 2147 O O . LYS A 1 263 ? -13.800 3.716 42.078 1.00 85.94 263 LYS A O 1
ATOM 2152 N N . THR A 1 264 ? -13.733 2.028 40.626 1.00 85.56 264 THR A N 1
ATOM 2153 C CA . THR A 1 264 ? -12.530 1.408 41.185 1.00 85.56 264 THR A CA 1
ATOM 2154 C C . THR A 1 264 ? -11.654 0.902 40.060 1.00 85.56 264 THR A C 1
ATOM 2156 O O . THR A 1 264 ? -12.164 0.263 39.133 1.00 85.56 264 THR A O 1
ATOM 2159 N N . TYR A 1 265 ? -10.357 1.165 40.179 1.00 87.44 265 TYR A N 1
ATOM 2160 C CA . TYR A 1 265 ? -9.340 0.745 39.228 1.00 87.44 265 TYR A CA 1
ATOM 2161 C C . TYR A 1 265 ? -8.119 0.189 39.953 1.00 87.44 265 TYR A C 1
ATOM 2163 O O . TYR A 1 265 ? -7.755 0.677 41.021 1.00 87.44 265 TYR A O 1
ATOM 2171 N N . LEU A 1 266 ? -7.500 -0.820 39.344 1.00 88.50 266 LEU A N 1
ATOM 2172 C CA . LEU A 1 266 ? -6.128 -1.212 39.637 1.00 88.50 266 LEU A CA 1
ATOM 2173 C C . LEU A 1 266 ? -5.265 -0.710 38.481 1.00 88.50 266 LEU A C 1
ATOM 2175 O O . LEU A 1 266 ? -5.570 -0.996 37.321 1.00 88.50 266 LEU A O 1
ATOM 2179 N N . VAL A 1 267 ? -4.239 0.060 38.803 1.00 89.62 267 VAL A N 1
ATOM 2180 C CA . VAL A 1 267 ? -3.346 0.716 37.855 1.00 89.62 267 VAL A CA 1
ATOM 2181 C C . VAL A 1 267 ? -1.956 0.126 38.021 1.00 89.62 267 VAL A C 1
ATOM 2183 O O . VAL A 1 267 ? -1.480 -0.001 39.143 1.00 89.62 267 VAL A O 1
ATOM 2186 N N . THR A 1 268 ? -1.306 -0.212 36.916 1.00 89.25 268 THR A N 1
ATOM 2187 C CA . THR A 1 268 ? 0.068 -0.714 36.906 1.00 89.25 268 THR A CA 1
ATOM 2188 C C . THR A 1 268 ? 0.909 0.125 35.957 1.00 89.25 268 THR A C 1
ATOM 2190 O O . THR A 1 268 ? 0.528 0.333 34.800 1.00 89.25 268 THR A O 1
ATOM 2193 N N . TYR A 1 269 ? 2.051 0.589 36.452 1.00 88.69 269 TYR A N 1
ATOM 2194 C CA . TYR A 1 269 ? 3.123 1.175 35.662 1.00 88.69 269 TYR A CA 1
ATOM 2195 C C . TYR A 1 269 ? 4.327 0.231 35.710 1.00 88.69 269 TYR A C 1
ATOM 2197 O O . TYR A 1 269 ? 5.072 0.197 36.687 1.00 88.69 269 TYR A O 1
ATOM 2205 N N . SER A 1 270 ? 4.466 -0.574 34.658 1.00 84.94 270 SER A N 1
ATOM 2206 C CA . SER A 1 270 ? 5.569 -1.522 34.494 1.00 84.94 270 SER A CA 1
ATOM 2207 C C . SER A 1 270 ? 6.837 -0.798 34.050 1.00 84.94 270 SER A C 1
ATOM 2209 O O . SER A 1 270 ? 6.750 0.117 33.231 1.00 84.94 270 SER A O 1
ATOM 2211 N N . GLN A 1 271 ? 7.998 -1.248 34.533 1.00 82.94 271 GLN A N 1
ATOM 2212 C CA . GLN A 1 271 ? 9.306 -0.662 34.202 1.00 82.94 271 GLN A CA 1
ATOM 2213 C C . GLN A 1 271 ? 9.344 0.862 34.434 1.00 82.94 271 GLN A C 1
ATOM 2215 O O . GLN A 1 271 ? 9.658 1.653 33.544 1.00 82.94 271 GLN A O 1
ATOM 2220 N N . ALA A 1 272 ? 8.958 1.269 35.641 1.00 81.06 272 ALA A N 1
ATOM 2221 C CA . ALA A 1 272 ? 8.808 2.649 36.050 1.00 81.06 272 ALA A CA 1
ATOM 2222 C C . ALA A 1 272 ? 10.134 3.417 36.025 1.00 81.06 272 ALA A C 1
ATOM 2224 O O . ALA A 1 272 ? 11.110 3.060 36.686 1.00 81.06 272 ALA A O 1
ATOM 2225 N N . ASP A 1 273 ? 10.138 4.529 35.293 1.00 83.00 273 ASP A N 1
ATOM 2226 C CA . ASP A 1 273 ? 11.247 5.475 35.293 1.00 83.00 273 ASP A CA 1
ATOM 2227 C C . ASP A 1 273 ? 11.209 6.360 36.550 1.00 83.00 273 ASP A C 1
ATOM 2229 O O . ASP A 1 273 ? 10.412 7.301 36.651 1.00 83.00 273 ASP A O 1
ATOM 2233 N N . LEU A 1 274 ? 12.102 6.072 37.500 1.00 84.25 274 LEU A N 1
ATOM 2234 C CA . LEU A 1 274 ? 12.230 6.807 38.764 1.00 84.25 274 LEU A CA 1
ATOM 2235 C C . LEU A 1 274 ? 12.647 8.276 38.579 1.00 84.25 274 LEU A C 1
ATOM 2237 O O . LEU A 1 274 ? 12.514 9.071 39.504 1.00 84.25 274 LEU A O 1
ATOM 2241 N N . ARG A 1 275 ? 13.115 8.677 37.388 1.00 83.62 275 ARG A N 1
ATOM 2242 C CA . ARG A 1 275 ? 13.389 10.093 37.080 1.00 83.62 275 ARG A CA 1
ATOM 2243 C C . ARG A 1 275 ? 12.107 10.901 36.890 1.00 83.62 275 ARG A C 1
ATOM 2245 O O . ARG A 1 275 ? 12.132 12.117 37.041 1.00 83.62 275 ARG A O 1
ATOM 2252 N N . ILE A 1 276 ? 11.014 10.231 36.520 1.00 82.06 276 ILE A N 1
ATOM 2253 C CA . ILE A 1 276 ? 9.706 10.847 36.277 1.00 82.06 276 ILE A CA 1
ATOM 2254 C C . ILE A 1 276 ? 8.891 10.845 37.568 1.00 82.06 276 ILE A C 1
ATOM 2256 O O . ILE A 1 276 ? 8.355 11.876 37.962 1.00 82.06 276 ILE A O 1
ATOM 2260 N N . PHE A 1 277 ? 8.832 9.690 38.235 1.00 88.25 277 PHE A N 1
ATOM 2261 C CA . PHE A 1 277 ? 8.161 9.530 39.521 1.00 88.25 277 PHE A CA 1
ATOM 2262 C C . PHE A 1 277 ? 9.123 8.883 40.524 1.00 88.25 277 PHE A C 1
ATOM 2264 O O . PHE A 1 277 ? 9.226 7.652 40.562 1.00 88.25 277 PHE A O 1
ATOM 2271 N N . PRO A 1 278 ? 9.846 9.695 41.320 1.00 85.62 278 PRO A N 1
ATOM 2272 C CA . PRO A 1 278 ? 10.864 9.193 42.240 1.00 85.62 278 PRO A CA 1
ATOM 2273 C C . PRO A 1 278 ? 10.274 8.462 43.447 1.00 85.62 278 PRO A C 1
ATOM 2275 O O . PRO A 1 278 ? 10.980 7.692 44.089 1.00 85.62 278 PRO A O 1
ATOM 2278 N N . THR A 1 279 ? 8.999 8.697 43.770 1.00 87.06 279 THR A N 1
ATOM 2279 C CA . THR A 1 279 ? 8.336 8.095 44.934 1.00 87.06 279 THR A CA 1
ATOM 2280 C C . THR A 1 279 ? 6.951 7.549 44.598 1.00 87.06 279 THR A C 1
ATOM 2282 O O . THR A 1 279 ? 6.237 8.104 43.754 1.00 87.06 279 THR A O 1
ATOM 2285 N N . ARG A 1 280 ? 6.520 6.526 45.355 1.00 87.31 280 ARG A N 1
ATOM 2286 C CA . ARG A 1 280 ? 5.139 5.998 45.372 1.00 87.31 280 ARG A CA 1
ATOM 2287 C C . ARG A 1 280 ? 4.096 7.117 45.496 1.00 87.31 280 ARG A C 1
ATOM 2289 O O . ARG A 1 280 ? 3.070 7.087 44.814 1.00 87.31 280 ARG A O 1
ATOM 2296 N N . GLN A 1 281 ? 4.391 8.111 46.340 1.00 90.38 281 GLN A N 1
ATOM 2297 C CA . GLN A 1 281 ? 3.562 9.294 46.561 1.00 90.38 281 GLN A CA 1
ATOM 2298 C C . GLN A 1 281 ? 3.419 10.130 45.284 1.00 90.38 281 GLN A C 1
ATOM 2300 O O . GLN A 1 281 ? 2.298 10.360 44.842 1.00 90.38 281 GLN A O 1
ATOM 2305 N N . SER A 1 282 ? 4.536 10.514 44.653 1.00 91.25 282 SER A N 1
ATOM 2306 C CA . SER A 1 282 ? 4.525 11.363 43.451 1.00 91.25 282 SER A CA 1
ATOM 2307 C C . SER A 1 282 ? 3.725 10.745 42.299 1.00 91.25 282 SER A C 1
ATOM 2309 O O . SER A 1 282 ? 2.966 11.433 41.616 1.00 91.25 282 SER A O 1
ATOM 2311 N N . PHE A 1 283 ? 3.839 9.424 42.117 1.00 91.88 283 PHE A N 1
ATOM 2312 C CA . PHE A 1 283 ? 3.072 8.693 41.114 1.00 91.88 283 PHE A CA 1
ATOM 2313 C C . PHE A 1 283 ? 1.573 8.692 41.439 1.00 91.88 283 PHE A C 1
ATOM 2315 O O . PHE A 1 283 ? 0.746 9.041 40.590 1.00 91.88 283 PHE A O 1
ATOM 2322 N N . GLY A 1 284 ? 1.217 8.322 42.671 1.00 89.69 284 GLY A N 1
ATOM 2323 C CA . GLY A 1 284 ? -0.177 8.223 43.093 1.00 89.69 284 GLY A CA 1
ATOM 2324 C C . GLY A 1 284 ? -0.906 9.569 43.104 1.00 89.69 284 GLY A C 1
ATOM 2325 O O . GLY A 1 284 ? -2.038 9.650 42.624 1.00 89.69 284 GLY A O 1
ATOM 2326 N N . GLU A 1 285 ? -0.247 10.640 43.553 1.00 91.81 285 GLU A N 1
ATOM 2327 C CA . GLU A 1 285 ? -0.784 12.006 43.537 1.00 91.81 285 GLU A CA 1
ATOM 2328 C C . GLU A 1 285 ? -1.041 12.500 42.114 1.00 91.81 285 GLU A C 1
ATOM 2330 O O . GLU A 1 285 ? -2.086 13.094 41.844 1.00 91.81 285 GLU A O 1
ATOM 2335 N N . GLN A 1 286 ? -0.142 12.209 41.172 1.00 91.50 286 GLN A N 1
ATOM 2336 C CA . GLN A 1 286 ? -0.317 12.633 39.787 1.00 91.50 286 GLN A CA 1
ATOM 2337 C C . GLN A 1 286 ? -1.461 11.881 39.094 1.00 91.50 286 GLN A C 1
ATOM 2339 O O . GLN A 1 286 ? -2.256 12.490 38.370 1.00 91.50 286 GLN A O 1
ATOM 2344 N N . VAL A 1 287 ? -1.586 10.565 39.324 1.00 90.44 287 VAL A N 1
ATOM 2345 C CA . VAL A 1 287 ? -2.736 9.785 38.833 1.00 90.44 287 VAL A CA 1
ATOM 2346 C C . VAL A 1 287 ? -4.029 10.339 39.430 1.00 90.44 287 VAL A C 1
ATOM 2348 O O . VAL A 1 287 ? -4.985 10.566 38.686 1.00 90.44 287 VAL A O 1
ATOM 2351 N N . ALA A 1 288 ? -4.060 10.593 40.742 1.00 90.31 288 ALA A N 1
ATOM 2352 C CA . ALA A 1 288 ? -5.232 11.134 41.422 1.00 90.31 288 ALA A CA 1
ATOM 2353 C C . ALA A 1 288 ? -5.617 12.521 40.882 1.00 90.31 288 ALA A C 1
ATOM 2355 O O . ALA A 1 288 ? -6.770 12.728 40.513 1.00 90.31 288 ALA A O 1
ATOM 2356 N N . THR A 1 289 ? -4.638 13.410 40.696 1.00 90.94 289 THR A N 1
ATOM 2357 C CA . THR A 1 289 ? -4.829 14.751 40.124 1.00 90.94 289 THR A CA 1
ATOM 2358 C C . THR A 1 289 ? -5.488 14.671 38.750 1.00 90.94 289 THR A C 1
ATOM 2360 O O . THR A 1 289 ? -6.486 15.338 38.500 1.00 90.94 289 THR A O 1
ATOM 2363 N N . TYR A 1 290 ? -5.030 13.783 37.862 1.00 90.44 290 TYR A N 1
ATOM 2364 C CA . TYR A 1 290 ? -5.669 13.618 36.551 1.00 90.44 290 TYR A CA 1
ATOM 2365 C C . TYR A 1 290 ? -7.078 13.028 36.613 1.00 90.44 290 TYR A C 1
ATOM 2367 O O . TYR A 1 290 ? -7.893 13.304 35.723 1.00 90.44 290 TYR A O 1
ATOM 2375 N N . PHE A 1 291 ? -7.377 12.224 37.634 1.00 87.50 291 PHE A N 1
ATOM 2376 C CA . PHE A 1 291 ? -8.739 11.779 37.903 1.00 87.50 291 PHE A CA 1
ATOM 2377 C C . PHE A 1 291 ? -9.614 12.881 38.504 1.00 87.50 291 PHE A C 1
ATOM 2379 O O . PHE A 1 291 ? -10.812 12.855 38.231 1.00 87.50 291 PHE A O 1
ATOM 2386 N N . ASP A 1 292 ? -9.059 13.853 39.221 1.00 87.50 292 ASP A N 1
ATOM 2387 C CA . ASP A 1 292 ? -9.788 15.002 39.773 1.00 87.50 292 ASP A CA 1
ATOM 2388 C C . ASP A 1 292 ? -9.926 16.162 38.778 1.00 87.50 292 ASP A C 1
ATOM 2390 O O . ASP A 1 292 ? -10.877 16.940 38.841 1.00 87.50 292 ASP A O 1
ATOM 2394 N N . GLU A 1 293 ? -9.041 16.242 37.788 1.00 81.69 293 GLU A N 1
ATOM 2395 C CA . GLU A 1 293 ? -9.116 17.233 36.726 1.00 81.69 293 GLU A CA 1
ATOM 2396 C C . GLU A 1 293 ? -10.351 17.044 35.818 1.00 81.69 293 GLU A C 1
ATOM 2398 O O . GLU A 1 293 ? -10.745 15.932 35.422 1.00 81.69 293 GLU A O 1
ATOM 2403 N N . GLY A 1 294 ? -10.921 18.179 35.404 1.00 70.69 294 GLY A N 1
ATOM 2404 C CA . GLY A 1 294 ? -12.033 18.286 34.457 1.00 70.69 294 GLY A CA 1
ATOM 2405 C C . GLY A 1 294 ? -13.315 18.850 35.075 1.00 70.69 294 GLY A C 1
ATOM 2406 O O . GLY A 1 294 ? -13.414 19.071 36.273 1.00 70.69 294 GLY A O 1
ATOM 2407 N N . THR A 1 295 ? -14.338 19.062 34.246 1.00 57.94 295 THR A N 1
ATOM 2408 C CA . THR A 1 295 ? -15.650 19.619 34.646 1.00 57.94 295 THR A CA 1
ATOM 2409 C C . THR A 1 295 ? -16.578 18.603 35.331 1.00 57.94 295 THR A C 1
ATOM 2411 O O . THR A 1 295 ? -17.761 18.868 35.549 1.00 57.94 295 THR A O 1
ATOM 2414 N N . GLY A 1 296 ? -16.078 17.404 35.638 1.00 65.25 296 GLY A N 1
ATOM 2415 C CA . GLY A 1 296 ? -16.869 16.326 36.225 1.00 65.25 296 GLY A CA 1
ATOM 2416 C C . GLY A 1 296 ? -17.005 16.471 37.739 1.00 65.25 296 GLY A C 1
ATOM 2417 O O . GLY A 1 296 ? -16.033 16.756 38.421 1.00 65.25 296 GLY A O 1
ATOM 2418 N N . LYS A 1 297 ? -18.193 16.177 38.281 1.00 76.69 297 LYS A N 1
ATOM 2419 C CA . LYS A 1 297 ? -18.459 16.149 39.736 1.00 76.69 297 LYS A CA 1
ATOM 2420 C C . LYS A 1 297 ? -17.801 14.972 40.482 1.00 76.69 297 LYS A C 1
ATOM 2422 O O . LYS A 1 297 ? -18.024 14.837 41.675 1.00 76.69 297 LYS A O 1
ATOM 2427 N N . VAL A 1 298 ? -17.081 14.097 39.776 1.00 84.25 298 VAL A N 1
ATOM 2428 C CA . VAL A 1 298 ? -16.528 12.844 40.312 1.00 84.25 298 VAL A CA 1
ATOM 2429 C C . VAL A 1 298 ? -15.086 13.063 40.737 1.00 84.25 298 VAL A C 1
ATOM 2431 O O . VAL A 1 298 ? -14.274 13.436 39.885 1.00 84.25 298 VAL A O 1
ATOM 2434 N N . LYS A 1 299 ? -14.792 12.781 42.005 1.00 87.75 299 LYS A N 1
ATOM 2435 C CA . LYS A 1 299 ? -13.480 12.929 42.632 1.00 87.75 299 LYS A CA 1
ATOM 2436 C C . LYS A 1 299 ? -12.908 11.598 43.114 1.00 87.75 299 LYS A C 1
ATOM 2438 O O . LYS A 1 299 ? -13.615 10.594 43.269 1.00 87.75 299 LYS A O 1
ATOM 2443 N N . VAL A 1 300 ? -11.603 11.591 43.339 1.00 89.81 300 VAL A N 1
ATOM 2444 C CA . VAL A 1 300 ? -10.883 10.508 43.999 1.00 89.81 300 VAL A CA 1
ATOM 2445 C C . VAL A 1 300 ? -11.213 10.527 45.489 1.00 89.81 300 VAL A C 1
ATOM 2447 O O . VAL A 1 300 ? -11.081 11.543 46.159 1.00 89.81 300 VAL A O 1
ATOM 2450 N N . GLU A 1 301 ? -11.668 9.387 46.003 1.00 87.69 301 GLU A N 1
ATOM 2451 C CA . GLU A 1 301 ? -12.047 9.225 47.408 1.00 87.69 301 GLU A CA 1
ATOM 2452 C C . GLU A 1 301 ? -10.841 8.785 48.246 1.00 87.69 301 GLU A C 1
ATOM 2454 O O . GLU A 1 301 ? -10.576 9.349 49.301 1.00 87.69 301 GLU A O 1
ATOM 2459 N N . HIS A 1 302 ? -10.108 7.774 47.770 1.00 90.06 302 HIS A N 1
ATOM 2460 C CA . HIS A 1 302 ? -8.871 7.291 48.383 1.00 90.06 302 HIS A CA 1
ATOM 2461 C C . HIS A 1 302 ? -8.097 6.376 47.424 1.00 90.06 302 HIS A C 1
ATOM 2463 O O . HIS A 1 302 ? -8.657 5.806 46.478 1.00 90.06 302 HIS A O 1
ATOM 2469 N N . TRP A 1 303 ? -6.797 6.234 47.666 1.00 92.19 303 TRP A N 1
ATOM 2470 C CA . TRP A 1 303 ? -5.913 5.364 46.898 1.00 92.19 303 TRP A CA 1
ATOM 2471 C C . TRP A 1 303 ? -4.752 4.828 47.732 1.00 92.19 303 TRP A C 1
ATOM 2473 O O . TRP A 1 303 ? -4.420 5.371 48.783 1.00 92.19 303 TRP A O 1
ATOM 2483 N N . ALA A 1 304 ? -4.137 3.760 47.239 1.00 90.38 304 ALA A N 1
ATOM 2484 C CA . ALA A 1 304 ? -2.923 3.183 47.797 1.00 90.38 304 ALA A CA 1
ATOM 2485 C C . ALA A 1 304 ? -1.963 2.848 46.657 1.00 90.38 304 ALA A C 1
ATOM 2487 O O . ALA A 1 304 ? -2.416 2.410 45.598 1.00 90.38 304 ALA A O 1
ATOM 2488 N N . CYS A 1 305 ? -0.669 3.076 46.860 1.00 90.44 305 CYS A N 1
ATOM 2489 C CA . CYS A 1 305 ? 0.374 2.859 45.863 1.00 90.44 305 CYS A CA 1
ATOM 2490 C C . CYS A 1 305 ? 1.536 2.073 46.474 1.00 90.44 305 CYS A C 1
ATOM 2492 O O . CYS A 1 305 ? 2.095 2.492 47.489 1.00 90.44 305 CYS A O 1
ATOM 2494 N N . CYS A 1 306 ? 1.898 0.959 45.847 1.00 89.00 306 CYS A N 1
ATOM 2495 C CA . CYS A 1 306 ? 3.071 0.163 46.182 1.00 89.00 306 CYS A CA 1
ATOM 2496 C C . CYS A 1 306 ? 4.124 0.245 45.075 1.00 89.00 306 CYS A C 1
ATOM 2498 O O . CYS A 1 306 ? 3.835 0.628 43.935 1.00 89.00 306 CYS A O 1
ATOM 2500 N N . GLN A 1 307 ? 5.345 -0.129 45.437 1.00 86.88 307 GLN A N 1
ATOM 2501 C CA . GLN A 1 307 ? 6.493 -0.217 44.554 1.00 86.88 307 GLN A CA 1
ATOM 2502 C C . GLN A 1 307 ? 7.109 -1.607 44.700 1.00 86.88 307 GLN A C 1
ATOM 2504 O O . GLN A 1 307 ? 7.593 -1.960 45.771 1.00 86.88 307 GLN A O 1
ATOM 2509 N N . GLU A 1 308 ? 7.110 -2.376 43.619 1.00 84.00 308 GLU A N 1
ATOM 2510 C CA . GLU A 1 308 ? 7.644 -3.737 43.576 1.00 84.00 308 GLU A CA 1
ATOM 2511 C C . GLU A 1 308 ? 8.901 -3.772 42.697 1.00 84.00 308 GLU A C 1
ATOM 2513 O O . GLU A 1 308 ? 8.946 -3.158 41.628 1.00 84.00 308 GLU A O 1
ATOM 2518 N N . SER A 1 309 ? 9.945 -4.470 43.143 1.00 73.62 309 SER A N 1
ATOM 2519 C CA . SER A 1 309 ? 11.158 -4.694 42.347 1.00 73.62 309 SER A CA 1
ATOM 2520 C C . SER A 1 309 ? 10.956 -5.914 41.448 1.00 73.62 309 SER A C 1
ATOM 2522 O O . SER A 1 309 ? 10.568 -6.974 41.925 1.00 73.62 309 SER A O 1
ATOM 2524 N N . HIS A 1 310 ? 11.211 -5.776 40.149 1.00 64.56 310 HIS A N 1
ATOM 2525 C CA . HIS A 1 310 ? 11.037 -6.854 39.176 1.00 64.56 310 HIS A CA 1
ATOM 2526 C C . HIS A 1 310 ? 12.257 -7.793 39.158 1.00 64.56 310 HIS A C 1
ATOM 2528 O O . HIS A 1 310 ? 13.394 -7.317 39.136 1.00 64.56 310 HIS A O 1
ATOM 2534 N N . GLU A 1 311 ? 12.034 -9.111 39.078 1.00 56.56 311 GLU A N 1
ATOM 2535 C CA . GLU A 1 311 ? 13.088 -10.149 39.102 1.00 56.56 311 GLU A CA 1
ATOM 2536 C C . GLU A 1 311 ? 14.153 -9.963 38.002 1.00 56.56 311 GLU A C 1
ATOM 2538 O O . GLU A 1 311 ? 15.340 -10.163 38.237 1.00 56.56 311 GLU A O 1
ATOM 2543 N N . ASN A 1 312 ? 13.754 -9.469 36.822 1.00 53.66 312 ASN A N 1
ATOM 2544 C CA . ASN A 1 312 ? 14.643 -9.241 35.668 1.00 53.66 312 ASN A CA 1
ATOM 2545 C C . ASN A 1 312 ? 15.204 -7.806 35.546 1.00 53.66 312 ASN A C 1
ATOM 2547 O O . ASN A 1 312 ? 15.553 -7.378 34.446 1.00 53.66 312 ASN A O 1
ATOM 2551 N N . SER A 1 313 ? 15.314 -7.072 36.660 1.00 57.88 313 SER A N 1
ATOM 2552 C CA . SER A 1 313 ? 15.652 -5.638 36.769 1.00 57.88 313 SER A CA 1
ATOM 2553 C C . SER A 1 313 ? 14.513 -4.684 36.370 1.00 57.88 313 SER A C 1
ATOM 2555 O O . SER A 1 313 ? 13.828 -4.873 35.361 1.00 57.88 313 SER A O 1
ATOM 2557 N N . GLY A 1 314 ? 14.293 -3.659 37.201 1.00 73.12 314 GLY A N 1
ATOM 2558 C CA . GLY A 1 314 ? 13.244 -2.647 37.034 1.00 73.12 314 GLY A CA 1
ATOM 2559 C C . GLY A 1 314 ? 12.346 -2.494 38.263 1.00 73.12 314 GLY A C 1
ATOM 2560 O O . GLY A 1 314 ? 12.341 -3.338 39.154 1.00 73.12 314 GLY A O 1
ATOM 2561 N N . VAL A 1 315 ? 11.583 -1.402 38.306 1.00 81.81 315 VAL A N 1
ATOM 2562 C CA . VAL A 1 315 ? 10.638 -1.087 39.388 1.00 81.81 315 VAL A CA 1
ATOM 2563 C C . VAL A 1 315 ? 9.228 -1.001 38.818 1.00 81.81 315 VAL A C 1
ATOM 2565 O O . VAL A 1 315 ? 9.036 -0.454 37.738 1.00 81.81 315 VAL A O 1
ATOM 2568 N N . HIS A 1 316 ? 8.231 -1.551 39.499 1.00 86.25 316 HIS A N 1
ATOM 2569 C CA . HIS A 1 316 ? 6.826 -1.505 39.110 1.00 86.25 316 HIS A CA 1
ATOM 2570 C C . HIS A 1 316 ? 6.036 -0.710 40.144 1.00 86.25 316 HIS A C 1
ATOM 2572 O O . HIS A 1 316 ? 6.138 -0.983 41.335 1.00 86.25 316 HIS A O 1
ATOM 2578 N N . TYR A 1 317 ? 5.209 0.237 39.699 1.00 88.50 317 TYR A N 1
ATOM 2579 C CA . TYR A 1 317 ? 4.206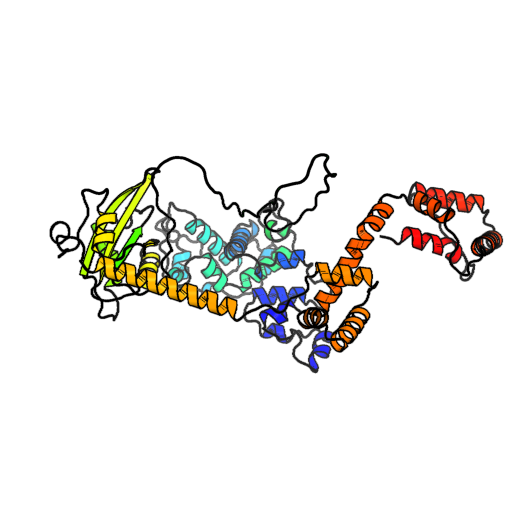 0.834 40.581 1.00 88.50 317 TYR A CA 1
ATOM 2580 C C . TYR A 1 317 ? 2.862 0.147 40.375 1.00 88.50 317 TYR A C 1
ATOM 2582 O O . TYR A 1 317 ? 2.344 0.121 39.251 1.00 88.50 317 TYR A O 1
ATOM 2590 N N . HIS A 1 318 ? 2.264 -0.348 41.457 1.00 89.50 318 HIS A N 1
ATOM 2591 C CA . HIS A 1 318 ? 0.868 -0.775 41.463 1.00 89.50 318 HIS A CA 1
ATOM 2592 C C . HIS A 1 318 ? 0.056 0.159 42.353 1.00 89.50 318 HIS A C 1
ATOM 2594 O O . HIS A 1 318 ? 0.441 0.480 43.471 1.00 89.50 318 HIS A O 1
ATOM 2600 N N . MET A 1 319 ? -1.089 0.613 41.852 1.00 90.50 319 MET A N 1
ATOM 2601 C CA . MET A 1 319 ? -1.943 1.565 42.548 1.00 90.50 319 MET A CA 1
ATOM 2602 C C . MET A 1 319 ? -3.399 1.113 42.512 1.00 90.50 319 MET A C 1
ATOM 2604 O O . MET A 1 319 ? -3.975 0.892 41.445 1.00 90.50 319 MET A O 1
ATOM 2608 N N . SER A 1 320 ? -4.029 1.023 43.679 1.00 90.25 320 SER A N 1
ATOM 2609 C CA . SER A 1 320 ? -5.477 0.867 43.796 1.00 90.25 320 SER A CA 1
ATOM 2610 C C . SER A 1 320 ? -6.119 2.238 43.959 1.00 90.25 320 SER A C 1
ATOM 2612 O O . SER A 1 320 ? -5.720 2.999 44.834 1.00 90.25 320 SER A O 1
ATOM 2614 N N . LEU A 1 321 ? -7.149 2.540 43.168 1.00 90.00 321 LEU A N 1
ATOM 2615 C CA . LEU A 1 321 ? -7.838 3.835 43.169 1.00 90.00 321 LEU A CA 1
ATOM 2616 C C . LEU A 1 321 ? -9.346 3.653 43.381 1.00 90.00 321 LEU A C 1
ATOM 2618 O O . LEU A 1 321 ? -9.983 2.849 42.687 1.00 90.00 321 LEU A O 1
ATOM 2622 N N . LYS A 1 322 ? -9.928 4.437 44.294 1.00 89.50 322 LYS A N 1
ATOM 2623 C CA . LYS A 1 322 ? -11.372 4.563 44.520 1.00 89.50 322 LYS A CA 1
ATOM 2624 C C . LYS A 1 322 ? -11.861 5.965 44.153 1.00 89.50 322 LYS A C 1
ATOM 2626 O O . LYS A 1 322 ? -11.268 6.961 44.545 1.00 89.50 322 LYS A O 1
ATOM 2631 N N . LEU A 1 323 ? -12.979 6.020 43.436 1.00 89.00 323 LEU A N 1
ATOM 2632 C CA . LEU A 1 323 ? -13.701 7.233 43.059 1.00 89.00 323 LEU A CA 1
ATOM 2633 C C . LEU A 1 323 ? -15.085 7.265 43.730 1.00 89.00 323 LEU A C 1
ATOM 2635 O O . LEU A 1 323 ? -15.731 6.214 43.868 1.00 89.00 323 LEU A O 1
ATOM 2639 N N . ASP A 1 324 ? -15.575 8.464 44.048 1.00 87.50 324 ASP A N 1
ATOM 2640 C CA . ASP A 1 324 ? -16.921 8.692 44.608 1.00 87.50 324 ASP A CA 1
ATOM 2641 C C . ASP A 1 324 ? -18.043 8.372 43.585 1.00 87.50 324 ASP A C 1
ATOM 2643 O O . ASP A 1 324 ? -19.123 7.842 43.896 1.00 87.50 324 ASP A O 1
ATOM 2647 N N . GLY A 1 325 ? -17.740 8.568 42.305 1.00 84.00 325 GLY A N 1
ATOM 2648 C CA . GLY A 1 325 ? -18.594 8.341 41.151 1.00 84.00 325 GLY A CA 1
ATOM 2649 C C . GLY A 1 325 ? -17.915 7.511 40.066 1.00 84.00 325 GLY A C 1
ATOM 2650 O O . GLY A 1 325 ? -16.738 7.167 40.119 1.00 84.00 325 GLY A O 1
ATOM 2651 N N . ALA A 1 326 ? -18.693 7.108 39.065 1.00 83.88 326 ALA A N 1
ATOM 2652 C CA . ALA A 1 326 ? -18.175 6.284 37.983 1.00 83.88 326 ALA A CA 1
ATOM 2653 C C . ALA A 1 326 ? -17.532 7.196 36.917 1.00 83.88 326 ALA A C 1
ATOM 2655 O O . ALA A 1 326 ? -18.234 7.983 36.285 1.00 83.88 326 ALA A O 1
ATOM 2656 N N . LYS A 1 327 ? -16.215 7.076 36.689 1.00 85.00 327 LYS A N 1
ATOM 2657 C CA . LYS A 1 327 ? -15.461 7.852 35.677 1.00 85.00 327 LYS A CA 1
ATOM 2658 C C . LYS A 1 327 ? -14.675 6.921 34.756 1.00 85.00 327 LYS A C 1
ATOM 2660 O O . LYS A 1 327 ? -14.397 5.776 35.111 1.00 85.00 327 LYS A O 1
ATOM 2665 N N . ARG A 1 328 ? -14.344 7.378 33.546 1.00 85.19 328 ARG A N 1
ATOM 2666 C CA . ARG A 1 328 ? -13.535 6.621 32.571 1.00 85.19 328 ARG A CA 1
ATOM 2667 C C . ARG A 1 328 ? -12.049 6.875 32.807 1.00 85.19 328 ARG A C 1
ATOM 2669 O O . ARG A 1 328 ? -11.648 8.021 32.958 1.00 85.19 328 ARG A O 1
ATOM 2676 N N . TRP A 1 329 ? -11.236 5.825 32.738 1.00 85.38 329 TRP A N 1
ATOM 2677 C CA . TRP A 1 329 ? -9.779 5.925 32.873 1.00 85.38 329 TRP A CA 1
ATOM 2678 C C . TRP A 1 329 ? -9.065 6.352 31.578 1.00 85.38 329 TRP A C 1
ATOM 2680 O O . TRP A 1 329 ? -7.926 6.805 31.637 1.00 85.38 329 TRP A O 1
ATOM 2690 N N . LYS A 1 330 ? -9.713 6.229 30.404 1.00 85.00 330 LYS A N 1
ATOM 2691 C CA . LYS A 1 330 ? -9.094 6.488 29.086 1.00 85.00 330 LYS A CA 1
ATOM 2692 C C . LYS A 1 330 ? -8.427 7.865 29.009 1.00 85.00 330 LYS A C 1
ATOM 2694 O O . LYS A 1 330 ? -7.271 7.951 28.615 1.00 85.00 330 LYS A O 1
ATOM 2699 N N . GLN A 1 331 ? -9.128 8.907 29.457 1.00 84.12 331 GLN A N 1
ATOM 2700 C CA . GLN A 1 331 ? -8.610 10.279 29.459 1.00 84.12 331 GLN A CA 1
ATOM 2701 C C . GLN A 1 331 ? -7.380 10.429 30.363 1.00 84.12 331 GLN A C 1
ATOM 2703 O O . GLN A 1 331 ? -6.441 11.130 30.010 1.00 84.12 331 GLN A O 1
ATOM 2708 N N . VAL A 1 332 ? -7.360 9.739 31.506 1.00 86.38 332 VAL A N 1
ATOM 2709 C CA . VAL A 1 332 ? -6.224 9.761 32.439 1.00 86.38 332 VAL A CA 1
ATOM 2710 C C . VAL A 1 332 ? -5.016 9.051 31.837 1.00 86.38 332 VAL A C 1
ATOM 2712 O O . VAL A 1 332 ? -3.908 9.574 31.903 1.00 86.38 332 VAL A O 1
ATOM 2715 N N . LYS A 1 333 ? -5.223 7.907 31.169 1.00 86.44 333 LYS A N 1
ATOM 2716 C CA . LYS A 1 333 ? -4.153 7.223 30.429 1.00 86.44 333 LYS A CA 1
ATOM 2717 C C . LYS A 1 333 ? -3.581 8.109 29.322 1.00 86.44 333 LYS A C 1
ATOM 2719 O O . LYS A 1 333 ? -2.368 8.189 29.183 1.00 86.44 333 LYS A O 1
ATOM 2724 N N . GLU A 1 334 ? -4.439 8.766 28.544 1.00 85.06 334 GLU A N 1
ATOM 2725 C CA . GLU A 1 334 ? -4.022 9.671 27.465 1.00 85.06 334 GLU A CA 1
ATOM 2726 C C . GLU A 1 334 ? -3.240 10.875 28.003 1.00 85.06 334 GLU A C 1
ATOM 2728 O O . GLU A 1 334 ? -2.216 11.235 27.429 1.00 85.06 334 GLU A O 1
ATOM 2733 N N . LYS A 1 335 ? -3.658 11.452 29.137 1.00 86.56 335 LYS A N 1
ATOM 2734 C CA . LYS A 1 335 ? -2.922 12.529 29.814 1.00 86.56 335 LYS A CA 1
ATOM 2735 C C . LYS A 1 335 ? -1.567 12.071 30.346 1.00 86.56 335 LYS A C 1
ATOM 2737 O O . LYS A 1 335 ? -0.580 12.755 30.115 1.00 86.56 335 LYS A O 1
ATOM 2742 N N . MET A 1 336 ? -1.493 10.909 30.994 1.00 86.62 336 MET A N 1
ATOM 2743 C CA . MET A 1 336 ? -0.224 10.350 31.481 1.00 86.62 336 MET A CA 1
ATOM 2744 C C . MET A 1 336 ? 0.762 10.068 30.348 1.00 86.62 336 MET A C 1
ATOM 2746 O O . MET A 1 336 ? 1.937 10.419 30.440 1.00 86.62 336 MET A O 1
ATOM 2750 N N . MET A 1 337 ? 0.262 9.518 29.241 1.00 84.50 337 MET A N 1
ATOM 2751 C CA . MET A 1 337 ? 1.037 9.324 28.017 1.00 84.50 337 MET A CA 1
ATOM 2752 C C . MET A 1 337 ? 1.520 10.657 27.436 1.00 84.50 337 MET A C 1
ATOM 2754 O O . MET A 1 337 ? 2.673 10.768 27.037 1.00 84.50 337 MET A O 1
ATOM 2758 N N . LYS A 1 338 ? 0.656 11.677 27.395 1.00 85.00 338 LYS A N 1
ATOM 2759 C CA . LYS A 1 338 ? 0.973 12.978 26.794 1.00 85.00 338 LYS A CA 1
ATOM 2760 C C . LYS A 1 338 ? 1.948 13.803 27.639 1.00 85.00 338 LYS A C 1
ATOM 2762 O O . LYS A 1 338 ? 2.874 14.385 27.088 1.00 85.00 338 LYS A O 1
ATOM 2767 N N . ASN A 1 339 ? 1.726 13.864 28.949 1.00 86.12 339 ASN A N 1
ATOM 2768 C CA . ASN A 1 339 ? 2.428 14.784 29.843 1.00 86.12 339 ASN A CA 1
ATOM 2769 C C . ASN A 1 339 ? 3.698 14.171 30.445 1.00 86.12 339 ASN A C 1
ATOM 2771 O O . ASN A 1 339 ? 4.631 14.904 30.752 1.00 86.12 339 ASN A O 1
ATOM 2775 N N . HIS A 1 340 ? 3.743 12.843 30.603 1.00 81.75 340 HIS A N 1
ATOM 2776 C CA . HIS A 1 340 ? 4.868 12.152 31.242 1.00 81.75 340 HIS A CA 1
ATOM 2777 C C . HIS A 1 340 ? 5.446 11.006 30.400 1.00 81.75 340 HIS A C 1
ATOM 2779 O O . HIS A 1 340 ? 6.411 10.386 30.825 1.00 81.75 340 HIS A O 1
ATOM 2785 N N . VAL A 1 341 ? 4.892 10.702 29.215 1.00 82.94 341 VAL A N 1
ATOM 2786 C CA . VAL A 1 341 ? 5.329 9.569 28.365 1.00 82.94 341 VAL A CA 1
ATOM 2787 C C . VAL A 1 341 ? 5.239 8.224 29.107 1.00 82.94 341 VAL A C 1
ATOM 2789 O O . VAL A 1 341 ? 6.010 7.298 28.875 1.00 82.94 341 VAL A O 1
ATOM 2792 N N . VAL A 1 342 ? 4.257 8.103 30.007 1.00 83.94 342 VAL A N 1
ATOM 2793 C CA . VAL A 1 342 ? 4.034 6.910 30.832 1.00 83.94 342 VAL A CA 1
ATOM 2794 C C . VAL A 1 342 ? 2.852 6.098 30.308 1.00 83.94 342 VAL A C 1
ATOM 2796 O O . VAL A 1 342 ? 1.731 6.600 30.188 1.00 83.94 342 VAL A O 1
ATOM 2799 N N . VAL A 1 343 ? 3.084 4.808 30.039 1.00 84.88 343 VAL A N 1
ATOM 2800 C CA . VAL A 1 343 ? 2.037 3.863 29.629 1.00 84.88 343 VAL A CA 1
ATOM 2801 C C . VAL A 1 343 ? 1.462 3.167 30.861 1.00 84.88 343 VAL A C 1
ATOM 2803 O O . VAL A 1 343 ? 2.102 2.313 31.464 1.00 84.88 343 VAL A O 1
ATOM 2806 N N . LEU A 1 344 ? 0.211 3.482 31.195 1.00 85.56 344 LEU A N 1
ATOM 2807 C CA . LEU A 1 344 ? -0.499 2.828 32.298 1.00 85.56 344 LEU A CA 1
ATOM 2808 C C . LEU A 1 344 ? -1.355 1.646 31.838 1.00 85.56 344 LEU A C 1
ATOM 2810 O O . LEU A 1 344 ? -2.082 1.722 30.835 1.00 85.56 344 LEU A O 1
ATOM 2814 N N . HIS A 1 345 ? -1.338 0.574 32.623 1.00 86.19 345 HIS A N 1
ATOM 2815 C CA . HIS A 1 345 ? -2.234 -0.569 32.490 1.00 86.19 345 HIS A CA 1
ATOM 2816 C C . HIS A 1 345 ? -3.343 -0.493 33.539 1.00 86.19 345 HIS A C 1
ATOM 2818 O O . HIS A 1 345 ? -3.075 -0.289 34.714 1.00 86.19 345 HIS A O 1
ATOM 2824 N N . PHE A 1 346 ? -4.598 -0.653 33.109 1.00 85.12 346 PHE A N 1
ATOM 2825 C CA . PHE A 1 346 ? -5.765 -0.640 33.992 1.00 85.12 346 PHE A CA 1
ATOM 2826 C C . PHE A 1 346 ? -6.399 -2.031 34.008 1.00 85.12 346 PHE A C 1
ATOM 2828 O O . PHE A 1 346 ? -6.893 -2.499 32.977 1.00 85.12 346 PHE A O 1
ATOM 2835 N N . SER A 1 347 ? -6.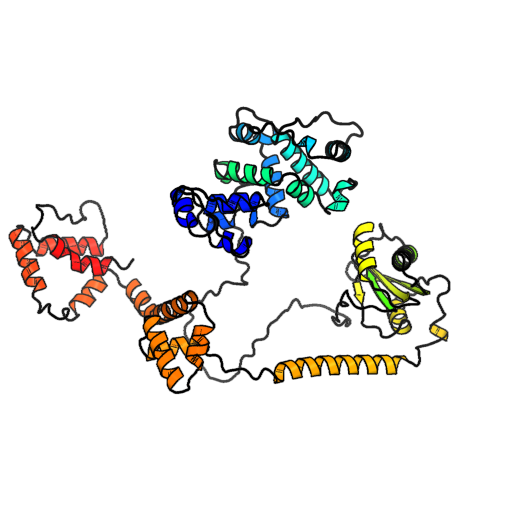390 -2.685 35.169 1.00 78.81 347 SER A N 1
ATOM 2836 C CA . SER A 1 347 ? -6.994 -4.003 35.366 1.00 78.81 347 SER A CA 1
ATOM 2837 C C . SER A 1 347 ? -8.440 -3.899 35.843 1.00 78.81 347 SER A C 1
ATOM 2839 O O . SER A 1 347 ? -8.825 -3.032 36.632 1.00 78.81 347 SER A O 1
ATOM 2841 N N . ASN A 1 348 ? -9.246 -4.840 35.355 1.00 67.25 348 ASN A N 1
ATOM 2842 C CA . ASN A 1 348 ? -10.662 -4.984 35.667 1.00 67.25 348 ASN A CA 1
ATOM 2843 C C . ASN A 1 348 ? -10.977 -6.212 36.530 1.00 67.25 348 ASN A C 1
ATOM 2845 O O . ASN A 1 348 ? -12.163 -6.462 36.772 1.00 67.25 348 ASN A O 1
ATOM 2849 N N . ALA A 1 349 ? -9.950 -6.947 36.966 1.00 66.50 349 ALA A N 1
ATOM 2850 C CA . ALA A 1 349 ? -10.081 -8.218 37.679 1.00 66.50 349 ALA A CA 1
ATOM 2851 C C . ALA A 1 349 ? -10.785 -8.083 39.040 1.00 66.50 349 ALA A C 1
ATOM 2853 O O . ALA A 1 349 ? -11.387 -9.034 39.526 1.00 66.50 349 ALA A O 1
ATOM 2854 N N . HIS A 1 350 ? -10.760 -6.889 39.633 1.00 72.44 350 HIS A N 1
ATOM 2855 C CA . HIS A 1 350 ? -11.255 -6.661 40.985 1.00 72.44 350 HIS A CA 1
ATOM 2856 C C . HIS A 1 350 ? -12.729 -6.214 41.005 1.00 72.44 350 HIS A C 1
ATOM 2858 O O . HIS A 1 350 ? -13.192 -5.395 40.197 1.00 72.44 350 HIS A O 1
ATOM 2864 N N . ASP A 1 351 ? -13.495 -6.778 41.942 1.00 69.94 351 ASP A N 1
ATOM 2865 C CA . ASP A 1 351 ? -14.926 -6.490 42.131 1.00 69.94 351 ASP A CA 1
ATOM 2866 C C . ASP A 1 351 ? -15.168 -5.262 43.010 1.00 69.94 351 ASP A C 1
ATOM 2868 O O . ASP A 1 351 ? -16.181 -4.577 42.864 1.00 69.94 351 ASP A O 1
ATOM 2872 N N . ASN A 1 352 ? -14.229 -4.966 43.907 1.00 78.44 352 ASN A N 1
ATOM 2873 C CA . ASN A 1 352 ? -14.297 -3.843 44.831 1.00 78.44 352 ASN A CA 1
ATOM 2874 C C . ASN A 1 352 ? -12.899 -3.318 45.180 1.00 78.44 352 ASN A C 1
ATOM 2876 O O . ASN A 1 352 ? -11.888 -3.968 44.906 1.00 78.44 352 ASN A O 1
ATOM 2880 N N . TYR A 1 353 ? -12.858 -2.140 45.805 1.00 84.31 353 TYR A N 1
ATOM 2881 C CA . TYR A 1 353 ? -11.604 -1.493 46.185 1.00 84.31 353 TYR A CA 1
ATOM 2882 C C . TYR A 1 353 ? -10.779 -2.335 47.154 1.00 84.31 353 TYR A C 1
ATOM 2884 O O . TYR A 1 353 ? -9.598 -2.516 46.909 1.00 84.31 353 TYR A O 1
ATOM 2892 N N . HIS A 1 354 ? -11.404 -2.961 48.155 1.00 83.25 354 HIS A N 1
ATOM 2893 C CA . HIS A 1 354 ? -10.709 -3.833 49.105 1.00 83.25 354 HIS A CA 1
ATOM 2894 C C . HIS A 1 354 ? -9.907 -4.947 48.416 1.00 83.25 354 HIS A C 1
ATOM 2896 O O . HIS A 1 354 ? -8.779 -5.228 48.795 1.00 83.25 354 HIS A O 1
ATOM 2902 N N . SER A 1 355 ? -10.461 -5.569 47.371 1.00 81.25 355 SER A N 1
ATOM 2903 C CA . SER A 1 355 ? -9.748 -6.604 46.617 1.00 81.25 355 SER A CA 1
ATOM 2904 C C . SER A 1 355 ? -8.590 -6.065 45.774 1.00 81.25 355 SER A C 1
ATOM 2906 O O . SER A 1 355 ? -7.616 -6.787 45.596 1.00 81.25 355 SER A O 1
ATOM 2908 N N . ALA A 1 356 ? -8.690 -4.832 45.265 1.00 83.06 356 ALA A N 1
ATOM 2909 C CA . ALA A 1 356 ? -7.602 -4.175 44.538 1.00 83.06 356 ALA A CA 1
ATOM 2910 C C . ALA A 1 356 ? -6.509 -3.678 45.500 1.00 83.06 356 ALA A C 1
ATOM 2912 O O . ALA A 1 356 ? -5.327 -3.813 45.214 1.00 83.06 356 ALA A O 1
ATOM 2913 N N . TYR A 1 357 ? -6.905 -3.158 46.661 1.00 84.69 357 TYR A N 1
ATOM 2914 C CA . TYR A 1 357 ? -6.008 -2.763 47.741 1.00 84.69 357 TYR A CA 1
ATOM 2915 C C . TYR A 1 357 ? -5.183 -3.956 48.220 1.00 84.69 357 TYR A C 1
ATOM 2917 O O . TYR A 1 357 ? -3.963 -3.921 48.148 1.00 84.69 357 TYR A O 1
ATOM 2925 N N . GLN A 1 358 ? -5.841 -5.066 48.572 1.00 82.81 358 GLN A N 1
ATOM 2926 C CA . GLN A 1 358 ? -5.144 -6.279 48.998 1.00 82.81 358 GLN A CA 1
ATOM 2927 C C . GLN A 1 358 ? -4.158 -6.792 47.950 1.00 82.81 358 GLN A C 1
ATOM 2929 O O . GLN A 1 358 ? -3.109 -7.285 48.326 1.00 82.81 358 GLN A O 1
ATOM 2934 N N . SER A 1 359 ? -4.465 -6.701 46.649 1.00 78.44 359 SER A N 1
ATOM 2935 C CA . SER A 1 359 ? -3.502 -7.121 45.622 1.00 78.44 359 SER A CA 1
ATOM 2936 C C . SER A 1 359 ? -2.268 -6.230 45.545 1.00 78.44 359 SER A C 1
ATOM 2938 O O . SER A 1 359 ? -1.209 -6.743 45.226 1.00 78.44 359 SER A O 1
ATOM 2940 N N . VAL A 1 360 ? -2.410 -4.936 45.836 1.00 80.12 360 VAL A N 1
ATOM 2941 C CA . VAL A 1 360 ? -1.312 -3.955 45.834 1.00 80.12 360 VAL A CA 1
ATOM 2942 C C . VAL A 1 360 ? -0.468 -4.083 47.104 1.00 80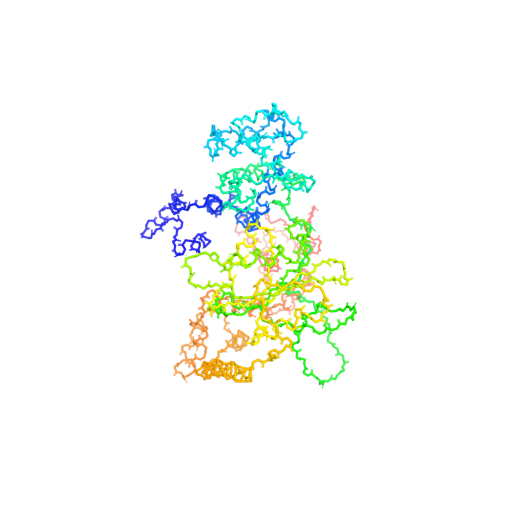.12 360 VAL A C 1
ATOM 2944 O O . VAL A 1 360 ? 0.739 -3.908 47.069 1.00 80.12 360 VAL A O 1
ATOM 2947 N N . THR A 1 361 ? -1.081 -4.432 48.236 1.00 78.00 361 THR A N 1
ATOM 2948 C CA . THR A 1 361 ? -0.401 -4.519 49.539 1.00 78.00 361 THR A CA 1
ATOM 2949 C C . THR A 1 361 ? 0.090 -5.929 49.886 1.00 78.00 361 THR A C 1
ATOM 2951 O O . THR A 1 361 ? 0.303 -6.227 51.057 1.00 78.00 361 THR A O 1
ATOM 2954 N N . LYS A 1 362 ? 0.177 -6.841 48.909 1.00 72.75 362 LYS A N 1
ATOM 2955 C CA . LYS A 1 362 ? 0.541 -8.250 49.145 1.00 72.75 362 LYS A CA 1
ATOM 2956 C C . LYS A 1 362 ? 2.021 -8.439 49.467 1.00 72.75 362 LYS A C 1
ATOM 2958 O O . LYS A 1 362 ? 2.339 -9.281 50.298 1.00 72.75 362 LYS A O 1
ATOM 2963 N N . GLN A 1 363 ? 2.891 -7.714 48.766 1.00 65.75 363 GLN A N 1
ATOM 2964 C CA . GLN A 1 363 ? 4.340 -7.939 48.781 1.00 65.75 363 GLN A CA 1
ATOM 2965 C C . GLN A 1 363 ? 5.136 -6.738 49.313 1.00 65.75 363 GLN A C 1
ATOM 2967 O O . GLN A 1 363 ? 6.274 -6.908 49.737 1.00 65.75 363 GLN A O 1
ATOM 2972 N N . ASP A 1 364 ? 4.542 -5.542 49.335 1.00 68.56 364 ASP A N 1
ATOM 2973 C CA . ASP A 1 364 ? 5.199 -4.308 49.776 1.00 68.56 364 ASP A CA 1
ATOM 2974 C C . ASP A 1 364 ? 4.799 -3.958 51.220 1.00 68.56 364 ASP A C 1
ATOM 2976 O O . ASP A 1 364 ? 3.614 -3.797 51.525 1.00 68.56 364 ASP A O 1
ATOM 2980 N N . THR A 1 365 ? 5.780 -3.833 52.116 1.00 62.94 365 THR A N 1
ATOM 2981 C CA . THR A 1 365 ? 5.588 -3.394 53.509 1.00 62.94 365 THR A CA 1
ATOM 2982 C C . THR A 1 365 ? 5.496 -1.871 53.648 1.00 62.94 365 THR A C 1
ATOM 2984 O O . THR A 1 365 ? 5.043 -1.385 54.682 1.00 62.94 365 THR A O 1
ATOM 2987 N N . GLU A 1 366 ? 5.858 -1.110 52.611 1.00 75.94 366 GLU A N 1
ATOM 2988 C CA . GLU A 1 366 ? 5.947 0.355 52.617 1.00 75.94 366 GLU A CA 1
ATOM 2989 C C . GLU A 1 366 ? 4.960 1.018 51.635 1.00 75.94 366 GLU A C 1
ATOM 2991 O O . GLU A 1 366 ? 5.283 1.962 50.903 1.00 75.94 366 GLU A O 1
ATOM 2996 N N . VAL A 1 367 ? 3.723 0.524 51.611 1.00 83.00 367 VAL A N 1
ATOM 2997 C CA . VAL A 1 367 ? 2.650 1.078 50.774 1.00 83.00 367 VAL A CA 1
ATOM 2998 C C . VAL A 1 367 ? 2.334 2.514 51.192 1.00 83.00 367 VAL A C 1
ATOM 3000 O O . VAL A 1 367 ? 2.061 2.793 52.359 1.00 83.00 367 VAL A O 1
ATOM 3003 N N . PHE A 1 368 ? 2.287 3.427 50.221 1.00 86.19 368 PHE A N 1
ATOM 3004 C CA . PHE A 1 368 ? 1.832 4.791 50.464 1.00 86.19 368 PHE A CA 1
ATOM 3005 C C . PHE A 1 368 ? 0.308 4.867 50.365 1.00 86.19 368 PHE A C 1
ATOM 3007 O O . PHE A 1 368 ? -0.282 4.434 49.371 1.00 86.19 368 PHE A O 1
ATOM 3014 N N . LEU A 1 369 ? -0.326 5.451 51.379 1.00 89.19 369 LEU A N 1
ATOM 3015 C CA . LEU A 1 369 ? -1.772 5.638 51.449 1.00 89.19 369 LEU A CA 1
ATOM 3016 C C . LEU A 1 369 ? -2.125 7.109 51.235 1.00 89.19 369 LEU A C 1
ATOM 3018 O O . LEU A 1 369 ? -1.458 8.000 51.757 1.00 89.19 369 LEU A O 1
ATOM 3022 N N . SER A 1 370 ? -3.200 7.370 50.495 1.00 89.25 370 SER A N 1
ATOM 3023 C CA . SER A 1 370 ? -3.711 8.727 50.315 1.00 89.25 370 SER A CA 1
ATOM 3024 C C . SER A 1 370 ? -4.145 9.360 51.646 1.00 89.25 370 SER A C 1
ATOM 3026 O O . SER A 1 370 ? -4.582 8.641 52.553 1.00 89.25 370 SER A O 1
ATOM 3028 N N . PRO A 1 371 ? -4.160 10.702 51.750 1.00 79.75 371 PRO A N 1
ATOM 3029 C CA . PRO A 1 371 ? -4.811 11.384 52.865 1.00 79.75 371 PRO A CA 1
ATOM 3030 C C . PRO A 1 371 ? -6.259 10.885 53.017 1.00 79.75 371 PRO A C 1
ATOM 3032 O O . PRO A 1 371 ? -6.971 10.754 52.022 1.00 79.75 371 PRO A O 1
ATOM 3035 N N . ASN A 1 372 ? -6.686 10.575 54.245 1.00 79.38 372 ASN A N 1
ATOM 3036 C CA . ASN A 1 372 ? -8.010 10.015 54.574 1.00 79.38 372 ASN A CA 1
ATOM 3037 C C . ASN A 1 372 ? -8.299 8.586 54.065 1.00 79.38 372 ASN A C 1
ATOM 3039 O O . ASN A 1 372 ? -9.464 8.189 53.987 1.00 79.38 372 ASN A O 1
ATOM 3043 N N . HIS A 1 373 ? -7.279 7.784 53.738 1.00 85.50 373 HIS A N 1
ATOM 3044 C CA . HIS A 1 373 ? -7.504 6.381 53.384 1.00 85.50 373 HIS A CA 1
ATOM 3045 C C . HIS A 1 373 ? -8.103 5.591 54.571 1.00 85.50 373 HIS A C 1
ATOM 3047 O O . HIS A 1 373 ? -7.530 5.593 55.664 1.00 85.50 373 HIS A O 1
ATOM 3053 N N . PRO A 1 374 ? -9.227 4.871 54.389 1.00 82.25 374 PRO A N 1
ATOM 3054 C CA . PRO A 1 374 ? -9.844 4.097 55.464 1.00 82.25 374 PRO A CA 1
ATOM 3055 C C . PRO A 1 374 ? -8.972 2.896 55.860 1.00 82.25 374 PRO A C 1
ATOM 3057 O O . PRO A 1 374 ? -8.343 2.265 55.009 1.00 82.25 374 PRO A O 1
ATOM 3060 N N . ASN A 1 375 ? -8.949 2.525 57.143 1.00 79.44 375 ASN A N 1
ATOM 3061 C CA . ASN A 1 375 ? -8.185 1.356 57.584 1.00 79.44 375 ASN A CA 1
ATOM 3062 C C . ASN A 1 375 ? -8.909 0.052 57.202 1.00 79.44 375 ASN A C 1
ATOM 3064 O O . ASN A 1 375 ? -9.748 -0.474 57.937 1.00 79.44 375 ASN A O 1
ATOM 3068 N N . LEU A 1 376 ? -8.584 -0.470 56.018 1.00 80.56 376 LEU A N 1
ATOM 3069 C CA . LEU A 1 376 ? -9.237 -1.650 55.453 1.00 80.56 376 LEU A CA 1
ATOM 3070 C C . LEU A 1 376 ? -8.915 -2.953 56.192 1.00 80.56 376 LEU A C 1
ATOM 3072 O O . LEU A 1 376 ? -9.712 -3.884 56.107 1.00 80.56 376 LEU A O 1
ATOM 3076 N N . ASN A 1 377 ? -7.825 -3.002 56.964 1.00 73.38 377 ASN A N 1
ATOM 3077 C CA . ASN A 1 377 ? -7.503 -4.164 57.798 1.00 73.38 377 ASN A CA 1
ATOM 3078 C C . ASN A 1 377 ? -8.527 -4.349 58.930 1.00 73.38 377 ASN A C 1
ATOM 3080 O O . ASN A 1 377 ? -8.766 -5.473 59.359 1.00 73.38 377 ASN A O 1
ATOM 3084 N N . VAL A 1 378 ? -9.164 -3.260 59.375 1.00 74.56 378 VAL A N 1
ATOM 3085 C CA . VAL A 1 378 ? -10.209 -3.274 60.413 1.00 74.56 378 VAL A CA 1
ATOM 3086 C C . VAL A 1 378 ? -11.606 -3.418 59.801 1.00 74.56 378 VAL A C 1
ATOM 3088 O O . VAL A 1 378 ? -12.448 -4.139 60.326 1.00 74.56 378 VAL A O 1
ATOM 3091 N N . ILE A 1 379 ? -11.863 -2.740 58.678 1.00 76.81 379 ILE A N 1
ATOM 3092 C CA . ILE A 1 379 ? -13.194 -2.695 58.043 1.00 76.81 379 ILE A CA 1
ATOM 3093 C C . ILE A 1 379 ? -13.533 -4.016 57.330 1.00 76.81 379 ILE A C 1
ATOM 3095 O O . ILE A 1 379 ? -14.699 -4.415 57.280 1.00 76.81 379 ILE A O 1
ATOM 3099 N N . GLY A 1 380 ? -12.528 -4.701 56.780 1.00 72.38 380 GLY A N 1
ATOM 3100 C CA . GLY A 1 380 ? -12.706 -5.951 56.050 1.00 72.38 380 GLY A CA 1
ATOM 3101 C C . GLY A 1 380 ? -13.423 -5.798 54.701 1.00 72.38 380 GLY A C 1
ATOM 3102 O O . GLY A 1 380 ? -13.712 -4.702 54.208 1.00 72.38 380 GLY A O 1
ATOM 3103 N N . SER A 1 381 ? -13.691 -6.935 54.047 1.00 74.25 381 SER A N 1
ATOM 3104 C CA . SER A 1 381 ? -14.280 -6.935 52.704 1.00 74.25 381 SER A CA 1
ATOM 3105 C C . SER A 1 381 ? -15.772 -6.570 52.736 1.00 74.25 381 SER A C 1
ATOM 3107 O O . SER A 1 381 ? -16.510 -7.096 53.571 1.00 74.25 381 SER A O 1
ATOM 3109 N N . PRO A 1 382 ? -16.272 -5.747 51.794 1.00 75.25 382 PRO A N 1
ATOM 3110 C CA . PRO A 1 382 ? -17.691 -5.410 51.733 1.00 75.25 382 PRO A CA 1
ATOM 3111 C C . PRO A 1 382 ? -18.582 -6.650 51.582 1.00 75.25 382 PRO A C 1
ATOM 3113 O O . PRO A 1 382 ? -18.375 -7.460 50.674 1.00 75.25 382 PRO A O 1
ATOM 3116 N N . ARG A 1 383 ? -19.651 -6.739 52.389 1.00 73.88 383 ARG A N 1
ATOM 3117 C CA . ARG A 1 383 ? -20.652 -7.828 52.324 1.00 73.88 383 ARG A CA 1
ATOM 3118 C C . ARG A 1 383 ? -21.297 -7.985 50.938 1.00 73.88 383 ARG A C 1
ATOM 3120 O O . ARG A 1 383 ? -21.743 -9.064 50.572 1.00 73.88 383 ARG A O 1
ATOM 3127 N N . THR A 1 384 ? -21.306 -6.923 50.133 1.00 72.75 384 THR A N 1
ATOM 3128 C CA . THR A 1 384 ? -21.888 -6.892 48.781 1.00 72.75 384 THR A CA 1
ATOM 3129 C C . THR A 1 384 ? -21.031 -7.571 47.705 1.00 72.75 384 THR A C 1
ATOM 3131 O O . THR A 1 384 ? -21.504 -7.737 46.579 1.00 72.75 384 THR A O 1
ATOM 3134 N N . LYS A 1 385 ? -19.793 -7.993 48.017 1.00 73.75 385 LYS A N 1
ATOM 3135 C CA . LYS A 1 385 ? -18.847 -8.596 47.054 1.00 73.75 385 LYS A CA 1
ATOM 3136 C C . LYS A 1 385 ? -19.446 -9.795 46.309 1.00 73.75 385 LYS A C 1
ATOM 3138 O O . LYS A 1 385 ? -19.363 -9.849 45.083 1.00 73.75 385 LYS A O 1
ATOM 3143 N N . THR A 1 386 ? -20.091 -10.713 47.027 1.00 74.19 386 THR A N 1
ATOM 3144 C CA . THR A 1 386 ? -20.689 -11.929 46.452 1.00 74.19 386 THR A CA 1
ATOM 3145 C C . THR A 1 386 ? -21.815 -11.597 45.471 1.00 74.19 386 THR A C 1
ATOM 3147 O O . THR A 1 386 ? -21.849 -12.129 44.362 1.00 74.19 386 THR A O 1
ATOM 3150 N N . CYS A 1 387 ? -22.682 -10.644 45.824 1.00 76.38 387 CYS A N 1
ATOM 3151 C CA . CYS A 1 387 ? -23.785 -10.206 44.967 1.00 76.38 387 CYS A CA 1
ATOM 3152 C C . CYS A 1 387 ? -23.285 -9.518 43.685 1.00 76.38 387 CYS A C 1
ATOM 3154 O O . CYS A 1 387 ? -23.814 -9.762 42.601 1.00 76.38 387 CYS A O 1
ATOM 3156 N N . ILE A 1 388 ? -22.237 -8.689 43.785 1.00 73.06 388 ILE A N 1
ATOM 3157 C CA . ILE A 1 388 ? -21.633 -8.003 42.630 1.00 73.06 388 ILE A CA 1
ATOM 3158 C C . ILE A 1 388 ? -21.021 -9.014 41.654 1.00 73.06 388 ILE A C 1
ATOM 3160 O O . ILE A 1 388 ? -21.221 -8.896 40.441 1.00 73.06 388 ILE A O 1
ATOM 3164 N N . ARG A 1 389 ? -20.308 -10.021 42.174 1.00 72.25 389 ARG A N 1
ATOM 3165 C CA . ARG A 1 389 ? -19.720 -11.094 41.363 1.00 72.25 389 ARG A CA 1
ATOM 3166 C C . ARG A 1 389 ? -20.799 -11.898 40.635 1.00 72.25 389 ARG A C 1
ATOM 3168 O O . ARG A 1 389 ? -20.735 -12.029 39.413 1.00 72.25 389 ARG A O 1
ATOM 3175 N N . ALA A 1 390 ? -21.835 -12.334 41.353 1.00 77.12 390 ALA A N 1
ATOM 3176 C CA . ALA A 1 390 ? -22.958 -13.071 40.774 1.00 77.12 390 ALA A CA 1
ATOM 3177 C C . ALA A 1 390 ? -23.677 -12.268 39.670 1.00 77.12 390 ALA A C 1
ATOM 3179 O O . ALA A 1 390 ? -23.981 -12.796 38.598 1.00 77.12 390 ALA A O 1
ATOM 3180 N N . PHE A 1 391 ? -23.882 -10.963 39.880 1.00 76.94 391 PHE A N 1
ATOM 3181 C CA . PHE A 1 391 ? -24.481 -10.082 38.875 1.00 76.94 391 PHE A CA 1
ATOM 3182 C C . PHE A 1 391 ? -23.626 -9.972 37.600 1.00 76.94 391 PHE A C 1
ATOM 3184 O O . PHE A 1 391 ? -24.158 -10.008 36.487 1.00 76.94 391 PHE A O 1
ATOM 3191 N N . ARG A 1 392 ? -22.294 -9.873 37.729 1.00 69.38 392 ARG A N 1
ATOM 3192 C CA . ARG A 1 392 ? -21.367 -9.837 36.581 1.00 69.38 392 ARG A CA 1
ATOM 3193 C C . ARG A 1 392 ? -21.385 -11.142 35.793 1.00 69.38 392 ARG A C 1
ATOM 3195 O O . ARG A 1 392 ? -21.466 -11.104 34.564 1.00 69.38 392 ARG A O 1
ATOM 3202 N N . GLU A 1 393 ? -21.341 -12.273 36.488 1.00 75.81 393 GLU A N 1
ATOM 3203 C CA . GLU A 1 393 ? -21.401 -13.598 35.870 1.00 75.81 393 GLU A CA 1
ATOM 3204 C C . GLU A 1 393 ? -22.727 -13.796 35.119 1.00 75.81 393 GLU A C 1
ATOM 3206 O O . GLU A 1 393 ? -22.715 -14.210 33.961 1.00 75.81 393 GLU A O 1
ATOM 3211 N N . SER A 1 394 ? -23.858 -13.382 35.704 1.00 79.31 394 SER A N 1
ATOM 3212 C CA . SER A 1 394 ? -25.169 -13.399 35.038 1.00 79.31 394 SER A CA 1
ATOM 3213 C C . SER A 1 394 ? -25.199 -12.536 33.770 1.00 79.31 394 SER A C 1
ATOM 3215 O O . SER A 1 394 ? -25.686 -12.966 32.724 1.00 79.31 394 SER A O 1
ATOM 3217 N N . ARG A 1 395 ? -24.624 -11.328 33.814 1.00 74.44 395 ARG A N 1
ATOM 3218 C CA . ARG A 1 395 ? -24.585 -10.424 32.653 1.00 74.44 395 ARG A CA 1
ATOM 3219 C C . ARG A 1 395 ? -23.723 -10.977 31.514 1.00 74.44 395 ARG A C 1
ATOM 3221 O O . ARG A 1 395 ? -24.087 -10.825 30.350 1.00 74.44 395 ARG A O 1
ATOM 3228 N N . LYS A 1 396 ? -22.606 -11.632 31.852 1.00 71.12 396 LYS A N 1
ATOM 3229 C CA . LYS A 1 396 ? -21.727 -12.313 30.890 1.00 71.12 396 LYS A CA 1
ATOM 3230 C C . LYS A 1 396 ? -22.435 -13.511 30.248 1.00 71.12 396 LYS A C 1
ATOM 3232 O O . LYS A 1 396 ? -22.359 -13.662 29.033 1.00 71.12 396 LYS A O 1
ATOM 3237 N N . ARG A 1 397 ? -23.186 -14.297 31.033 1.00 76.44 397 ARG A N 1
ATOM 3238 C CA . ARG A 1 397 ? -24.035 -15.391 30.522 1.00 76.44 397 ARG A CA 1
ATOM 3239 C C . ARG A 1 397 ? -25.074 -14.875 29.525 1.00 76.44 397 ARG A C 1
ATOM 3241 O O . ARG A 1 397 ? -25.075 -15.335 28.393 1.00 76.44 397 ARG A O 1
ATOM 3248 N N . LYS A 1 398 ? -25.824 -13.819 29.866 1.00 75.12 398 LYS A N 1
ATOM 3249 C CA . LYS A 1 398 ? -26.809 -13.200 28.954 1.00 75.12 398 LYS A CA 1
ATOM 3250 C C . LYS A 1 398 ? -26.200 -12.650 27.658 1.00 75.12 398 LYS A C 1
ATOM 3252 O O . LYS A 1 398 ? -26.823 -12.724 26.605 1.00 75.12 398 LYS A O 1
ATOM 3257 N N . GLN A 1 399 ? -24.995 -12.073 27.710 1.00 67.69 399 GLN A N 1
ATOM 3258 C CA . GLN A 1 399 ? -24.301 -11.622 26.495 1.00 67.69 399 GLN A CA 1
ATOM 3259 C C . GLN A 1 399 ? -23.901 -12.792 25.594 1.00 67.69 399 GLN A C 1
ATOM 3261 O O . GLN A 1 399 ? -24.088 -12.706 24.382 1.00 67.69 399 GLN A O 1
ATOM 3266 N N . ASN A 1 400 ? -23.401 -13.882 26.178 1.00 67.50 400 ASN A N 1
ATOM 3267 C CA . ASN A 1 400 ? -23.050 -15.088 25.433 1.00 67.50 400 ASN A CA 1
ATOM 3268 C C . ASN A 1 400 ? -24.295 -15.791 24.868 1.00 67.50 400 ASN A C 1
ATOM 3270 O O . ASN A 1 400 ? -24.277 -16.227 23.723 1.00 67.50 400 ASN A O 1
ATOM 3274 N N . GLU A 1 401 ? -25.393 -15.839 25.623 1.00 67.81 401 GLU A N 1
ATOM 3275 C CA . GLU A 1 401 ? -26.683 -16.378 25.172 1.00 67.81 401 GLU A CA 1
ATOM 3276 C C . GLU A 1 401 ? -27.257 -15.572 23.999 1.00 67.81 401 GLU A C 1
ATOM 3278 O O . GLU A 1 401 ? -27.671 -16.157 23.004 1.00 67.81 401 GLU A O 1
ATOM 3283 N N . ASN A 1 402 ? -27.210 -14.236 24.050 1.00 60.66 402 ASN A N 1
ATOM 3284 C CA . ASN A 1 402 ? -27.647 -13.387 22.936 1.00 60.66 402 ASN A CA 1
ATOM 3285 C C . ASN A 1 402 ? -26.755 -13.527 21.691 1.00 60.66 402 ASN A C 1
ATOM 3287 O O . ASN A 1 402 ? -27.264 -13.494 20.570 1.00 60.66 402 ASN A O 1
ATOM 3291 N N . ALA A 1 403 ? -25.441 -13.697 21.872 1.00 55.56 403 ALA A N 1
ATOM 3292 C CA . ALA A 1 403 ? -24.513 -13.959 20.772 1.00 55.56 403 ALA A CA 1
ATOM 3293 C C . ALA A 1 403 ? -24.773 -15.333 20.125 1.00 55.56 403 ALA A C 1
ATOM 3295 O O . ALA A 1 403 ? -24.772 -15.447 18.899 1.00 55.56 403 ALA A O 1
ATOM 3296 N N . ASN A 1 404 ? -25.084 -16.348 20.936 1.00 55.09 404 ASN A N 1
ATOM 3297 C CA . ASN A 1 404 ? -25.455 -17.681 20.461 1.00 55.09 404 ASN A CA 1
ATOM 3298 C C . ASN A 1 404 ? -26.837 -17.687 19.784 1.00 55.09 404 ASN A C 1
ATOM 3300 O O . ASN A 1 404 ? -26.989 -18.280 18.722 1.00 55.09 404 ASN A O 1
ATOM 3304 N N . ALA A 1 405 ? -27.823 -16.951 20.302 1.00 55.06 405 ALA A N 1
ATOM 3305 C CA . ALA A 1 405 ? -29.143 -16.816 19.679 1.00 55.06 405 ALA A CA 1
ATOM 3306 C C . ALA A 1 405 ? -29.093 -16.060 18.332 1.00 55.06 405 ALA A C 1
ATOM 3308 O O . ALA A 1 405 ? -29.858 -16.361 17.412 1.00 55.06 405 ALA A O 1
ATOM 3309 N N . GLN A 1 406 ? -28.170 -15.100 18.180 1.00 53.47 406 GLN A N 1
ATOM 3310 C CA . GLN A 1 406 ? -27.867 -14.478 16.885 1.00 53.47 406 GLN A CA 1
ATOM 3311 C C . GLN A 1 406 ? -27.172 -15.445 15.914 1.00 53.47 406 GLN A C 1
ATOM 3313 O O . GLN A 1 406 ? -27.409 -15.349 14.710 1.00 53.47 406 GLN A O 1
ATOM 3318 N N . GLN A 1 407 ? -26.370 -16.394 16.407 1.00 49.16 407 GLN A N 1
ATOM 3319 C CA . GLN A 1 407 ? -25.815 -17.475 15.585 1.00 49.16 407 GLN A CA 1
ATOM 3320 C C . GLN A 1 407 ? -26.874 -18.511 15.176 1.00 49.16 407 GLN A C 1
ATOM 3322 O O . GLN A 1 407 ? -26.872 -18.945 14.026 1.00 49.16 407 GLN A O 1
ATOM 3327 N N . GLU A 1 408 ? -27.819 -18.868 16.049 1.00 53.06 408 GLU A N 1
ATOM 3328 C CA . GLU A 1 408 ? -28.855 -19.869 15.745 1.00 53.06 408 GLU A CA 1
ATOM 3329 C C . GLU A 1 408 ? -29.930 -19.375 14.765 1.00 53.06 408 GLU A C 1
ATOM 3331 O O . GLU A 1 408 ? -30.415 -20.154 13.941 1.00 53.06 408 GLU A O 1
ATOM 3336 N N . LYS A 1 409 ? -30.263 -18.074 14.767 1.00 50.22 409 LYS A N 1
ATOM 3337 C CA . LYS A 1 409 ? -31.147 -17.480 13.742 1.00 50.22 409 LYS A CA 1
ATOM 3338 C C . LYS A 1 409 ? -30.511 -17.431 12.345 1.00 50.22 409 LYS A C 1
ATOM 3340 O O . LYS A 1 409 ? -31.225 -17.253 11.363 1.00 50.22 409 LYS A O 1
ATOM 3345 N N . ALA A 1 410 ? -29.200 -17.647 12.236 1.00 45.22 410 ALA A N 1
ATOM 3346 C CA . ALA A 1 410 ? -28.473 -17.781 10.979 1.00 45.22 410 ALA A CA 1
ATOM 3347 C C . ALA A 1 410 ? -28.206 -19.260 10.635 1.00 45.22 410 ALA A C 1
ATOM 3349 O O . ALA A 1 410 ? -27.064 -19.656 10.394 1.00 45.22 410 ALA A O 1
ATOM 3350 N N . LYS A 1 411 ? -29.248 -20.104 10.575 1.00 50.41 411 LYS A N 1
ATOM 3351 C CA . LYS A 1 411 ? -29.128 -21.421 9.923 1.00 50.41 411 LYS A CA 1
ATOM 3352 C C . LYS A 1 411 ? -28.753 -21.208 8.449 1.00 50.41 411 LYS A C 1
ATOM 3354 O O . LYS A 1 411 ? -29.558 -20.756 7.640 1.00 50.41 411 LYS A O 1
ATOM 3359 N N . LYS A 1 412 ? -27.477 -21.462 8.144 1.00 54.28 412 LYS A N 1
ATOM 3360 C CA . LYS A 1 412 ? -26.812 -21.255 6.851 1.00 54.28 412 LYS A CA 1
ATOM 3361 C C . LYS A 1 412 ? -27.557 -21.951 5.709 1.00 54.28 412 LYS A C 1
ATOM 3363 O O . LYS A 1 412 ? -27.691 -23.170 5.711 1.00 54.28 412 LYS A O 1
ATOM 3368 N N . ILE A 1 413 ? -27.891 -21.186 4.670 1.00 56.88 413 ILE A N 1
ATOM 3369 C CA . ILE A 1 413 ? -27.978 -21.702 3.297 1.00 56.88 413 ILE A CA 1
ATOM 3370 C C . ILE A 1 413 ? -26.654 -22.433 3.015 1.00 56.88 413 ILE A C 1
ATOM 3372 O O . ILE A 1 413 ? -25.585 -21.836 3.196 1.00 56.88 413 ILE A O 1
ATOM 3376 N N . ARG A 1 414 ? -26.703 -23.714 2.626 1.00 64.31 414 ARG A N 1
ATOM 3377 C CA . ARG A 1 414 ? -25.513 -24.473 2.210 1.00 64.31 414 ARG A CA 1
ATOM 3378 C C . ARG A 1 414 ? -24.869 -23.723 1.042 1.00 64.31 414 ARG A C 1
ATOM 3380 O O . ARG A 1 414 ? -25.509 -23.480 0.028 1.00 64.31 414 ARG A O 1
ATOM 3387 N N . ARG A 1 415 ? -23.615 -23.296 1.197 1.00 72.69 415 ARG A N 1
ATOM 3388 C CA . ARG A 1 415 ? -22.861 -22.623 0.131 1.00 72.69 415 ARG A CA 1
ATOM 3389 C C . ARG A 1 415 ? -21.872 -23.616 -0.447 1.00 72.69 415 ARG A C 1
ATOM 3391 O O . ARG A 1 415 ? -21.054 -24.132 0.310 1.00 72.69 415 ARG A O 1
ATOM 3398 N N . LEU A 1 416 ? -21.938 -23.835 -1.758 1.00 84.94 416 LEU A N 1
ATOM 3399 C CA . LEU A 1 416 ? -20.928 -24.614 -2.466 1.00 84.94 416 LEU A CA 1
ATOM 3400 C C . LEU A 1 416 ? -19.545 -23.982 -2.259 1.00 84.94 416 LEU A C 1
ATOM 3402 O O . LEU A 1 416 ? -19.372 -22.756 -2.293 1.00 84.94 416 LEU A O 1
ATOM 3406 N N . SER A 1 417 ? -18.559 -24.829 -2.012 1.00 88.94 417 SER A N 1
ATOM 3407 C CA . SER A 1 417 ? -17.151 -24.463 -1.975 1.00 88.94 417 SER A CA 1
ATOM 3408 C C . SER A 1 417 ? -16.595 -24.314 -3.393 1.00 88.94 417 SER A C 1
ATOM 3410 O O . SER A 1 417 ? -17.154 -24.822 -4.364 1.00 88.94 417 SER A O 1
ATOM 3412 N N . ASN A 1 418 ? -15.466 -23.614 -3.530 1.00 90.75 418 ASN A N 1
ATOM 3413 C CA . ASN A 1 418 ? -14.783 -23.521 -4.823 1.00 90.75 418 ASN A CA 1
ATOM 3414 C C . ASN A 1 418 ? -14.330 -24.904 -5.326 1.00 90.75 418 ASN A C 1
ATOM 3416 O O . ASN A 1 418 ? -14.292 -25.121 -6.531 1.00 90.75 418 ASN A O 1
ATOM 3420 N N . PHE A 1 419 ? -14.009 -25.823 -4.409 1.00 90.06 419 PHE A N 1
ATOM 3421 C CA . PHE A 1 419 ? -13.593 -27.183 -4.739 1.00 90.06 419 PHE A CA 1
ATOM 3422 C C . PHE A 1 419 ? -14.752 -28.003 -5.320 1.00 90.06 419 PHE A C 1
ATOM 3424 O O . PHE A 1 419 ? -14.616 -28.522 -6.422 1.00 90.06 419 PHE A O 1
ATOM 3431 N N . GLU A 1 420 ? -15.920 -28.010 -4.668 1.00 90.62 420 GLU A N 1
ATOM 3432 C CA . GLU A 1 420 ? -17.117 -28.690 -5.197 1.00 90.62 420 GLU A CA 1
ATOM 3433 C C . GLU A 1 420 ? -17.475 -28.164 -6.597 1.00 90.62 420 GLU A C 1
ATOM 3435 O O . GLU A 1 420 ? -17.718 -28.941 -7.515 1.00 90.62 420 GLU A O 1
ATOM 3440 N N . VAL A 1 421 ? -17.448 -26.840 -6.807 1.00 91.94 421 VAL A N 1
ATOM 3441 C CA . VAL A 1 421 ? -17.710 -26.266 -8.140 1.00 91.94 421 VAL A CA 1
ATOM 3442 C C . VAL A 1 421 ? -16.635 -26.674 -9.151 1.00 91.94 421 VAL A C 1
ATOM 3444 O O . VAL A 1 421 ? -16.972 -26.935 -10.301 1.00 91.94 421 VAL A O 1
ATOM 3447 N N . SER A 1 422 ? -15.365 -26.788 -8.748 1.00 92.56 422 SER A N 1
ATOM 3448 C CA . SER A 1 422 ? -14.305 -27.276 -9.641 1.00 92.56 422 SER A CA 1
ATOM 3449 C C . SER A 1 422 ? -14.522 -28.728 -10.084 1.00 92.56 422 SER A C 1
ATOM 3451 O O . SER A 1 422 ? -14.344 -29.032 -11.262 1.00 92.56 422 SER A O 1
ATOM 3453 N N . GLU A 1 423 ? -15.005 -29.604 -9.197 1.00 91.94 423 GLU A N 1
ATOM 3454 C CA . GLU A 1 423 ? -15.375 -30.979 -9.555 1.00 91.94 423 GLU A CA 1
ATOM 3455 C C . GLU A 1 423 ? -16.553 -30.998 -10.539 1.00 91.94 423 GLU A C 1
ATOM 3457 O O . GLU A 1 423 ? -16.516 -31.722 -11.535 1.00 91.94 423 GLU A O 1
ATOM 3462 N N . PHE A 1 424 ? -17.557 -30.137 -10.329 1.00 90.25 424 PHE A N 1
ATOM 3463 C CA . PHE A 1 424 ? -18.675 -29.977 -11.266 1.00 90.25 424 PHE A CA 1
ATOM 3464 C C . PHE A 1 424 ? -18.225 -29.509 -12.653 1.00 90.25 424 PHE A C 1
ATOM 3466 O O . PHE A 1 424 ? -18.726 -30.027 -13.655 1.00 90.25 424 PHE A O 1
ATOM 3473 N N . LEU A 1 425 ? -17.293 -28.553 -12.724 1.00 94.12 425 LEU A N 1
ATOM 3474 C CA . LEU A 1 425 ? -16.745 -28.058 -13.989 1.00 94.12 425 LEU A CA 1
ATOM 3475 C C . LEU A 1 425 ? -16.057 -29.180 -14.773 1.00 94.12 425 LEU A C 1
ATOM 3477 O O . LEU A 1 425 ? -16.288 -29.317 -15.973 1.00 94.12 425 LEU A O 1
ATOM 3481 N N . VAL A 1 426 ? -15.252 -30.005 -14.095 1.00 92.81 426 VAL A N 1
ATOM 3482 C CA . VAL A 1 426 ? -14.557 -31.139 -14.721 1.00 92.81 426 VAL A CA 1
ATOM 3483 C C . VAL A 1 426 ? -15.551 -32.212 -15.168 1.00 92.81 426 VAL A C 1
ATOM 3485 O O . VAL A 1 426 ? -15.481 -32.657 -16.312 1.00 92.81 426 VAL A O 1
ATOM 3488 N N . ALA A 1 427 ? -16.509 -32.586 -14.313 1.00 92.31 427 ALA A N 1
ATOM 3489 C CA . ALA A 1 427 ? -17.494 -33.628 -14.609 1.00 92.31 427 ALA A CA 1
ATOM 3490 C C . ALA A 1 427 ? -18.381 -33.294 -15.821 1.00 92.31 427 ALA A C 1
ATOM 3492 O O . ALA A 1 427 ? -18.717 -34.181 -16.601 1.00 92.31 427 ALA A O 1
ATOM 3493 N N . ASN A 1 428 ? -18.725 -32.016 -16.004 1.00 91.06 428 ASN A N 1
ATOM 3494 C CA . ASN A 1 428 ? -19.573 -31.549 -17.107 1.00 91.06 428 ASN A CA 1
ATOM 3495 C C . ASN A 1 428 ? -18.768 -30.959 -18.281 1.00 91.06 428 ASN A C 1
ATOM 3497 O O . ASN A 1 428 ? -19.356 -30.392 -19.196 1.00 91.06 428 ASN A O 1
ATOM 3501 N N . GLN A 1 429 ? -17.433 -31.062 -18.252 1.00 91.56 429 GLN A N 1
ATOM 3502 C CA . GLN A 1 429 ? -16.519 -30.496 -19.254 1.00 91.56 429 GLN A CA 1
ATOM 3503 C C . GLN A 1 429 ? -16.723 -28.995 -19.540 1.00 91.56 429 GLN A C 1
ATOM 3505 O O . GLN A 1 429 ? -16.455 -28.525 -20.645 1.00 91.56 429 GLN A O 1
ATOM 3510 N N . ILE A 1 430 ? -17.142 -28.229 -18.530 1.00 92.38 430 ILE A N 1
ATOM 3511 C CA . ILE A 1 430 ? -17.455 -26.804 -18.663 1.00 92.38 430 ILE A CA 1
ATOM 3512 C C . ILE A 1 430 ? -16.165 -25.993 -18.729 1.00 92.38 430 ILE A C 1
ATOM 3514 O O . ILE A 1 430 ? -15.366 -25.992 -17.787 1.00 92.38 430 ILE A O 1
ATOM 3518 N N . LYS A 1 431 ? -15.972 -25.268 -19.830 1.00 91.12 431 LYS A N 1
ATOM 3519 C CA . LYS A 1 431 ? -14.777 -24.448 -20.091 1.00 91.12 431 LYS A CA 1
ATOM 3520 C C . LYS A 1 431 ? -15.084 -22.963 -20.226 1.00 91.12 431 LYS A C 1
ATOM 3522 O O . LYS A 1 431 ? -14.148 -22.166 -20.256 1.00 91.12 431 LYS A O 1
ATOM 3527 N N . SER A 1 432 ? -16.358 -22.581 -20.283 1.00 91.94 432 SER A N 1
ATOM 3528 C CA . SER A 1 432 ? -16.773 -21.185 -20.416 1.00 91.94 432 SER A CA 1
ATOM 3529 C C . SER A 1 432 ? -17.754 -20.746 -19.326 1.00 91.94 432 SER A C 1
ATOM 3531 O O . SER A 1 432 ? -18.508 -21.538 -18.760 1.00 91.94 432 SER A O 1
ATOM 3533 N N . GLU A 1 433 ? -17.754 -19.444 -19.027 1.00 91.75 433 GLU A N 1
ATOM 3534 C CA . GLU A 1 433 ? -18.716 -18.826 -18.102 1.00 91.75 433 GLU A CA 1
ATOM 3535 C C . GLU A 1 433 ? -20.160 -19.012 -18.594 1.00 91.75 433 GLU A C 1
ATOM 3537 O O . GLU A 1 433 ? -21.062 -19.270 -17.801 1.00 91.75 433 GLU A O 1
ATOM 3542 N N . THR A 1 434 ? -20.375 -18.937 -19.909 1.00 91.88 434 THR A N 1
ATOM 3543 C CA . THR A 1 434 ? -21.690 -19.101 -20.537 1.00 91.88 434 THR A CA 1
ATOM 3544 C C . THR A 1 434 ? -22.261 -20.502 -20.320 1.00 91.88 434 THR A C 1
ATOM 3546 O O . THR A 1 434 ? -23.426 -20.627 -19.948 1.00 91.88 434 THR A O 1
ATOM 3549 N N . GLU A 1 435 ? -21.446 -21.547 -20.485 1.00 92.25 435 GLU A N 1
ATOM 3550 C CA . GLU A 1 435 ? -21.838 -22.933 -20.186 1.00 92.25 435 GLU A CA 1
ATOM 3551 C C . GLU A 1 435 ? -22.203 -23.113 -18.705 1.00 92.25 435 GLU A C 1
ATOM 3553 O O . GLU A 1 435 ? -23.211 -23.742 -18.382 1.00 92.25 435 GLU A O 1
ATOM 3558 N N . LEU A 1 436 ? -21.426 -22.509 -17.797 1.00 93.19 436 LEU A N 1
ATOM 3559 C CA . LEU A 1 436 ? -21.695 -22.573 -16.360 1.00 93.19 436 LEU A CA 1
ATOM 3560 C C . LEU A 1 436 ? -23.015 -21.881 -15.984 1.00 93.19 436 LEU A C 1
ATOM 3562 O O . LEU A 1 436 ? -23.775 -22.398 -15.164 1.00 93.19 436 LEU A O 1
ATOM 3566 N N . LEU A 1 437 ? -23.301 -20.725 -16.590 1.00 92.25 437 LEU A N 1
ATOM 3567 C CA . LEU A 1 437 ? -24.554 -19.994 -16.393 1.00 92.25 437 LEU A CA 1
ATOM 3568 C C . LEU A 1 437 ? -25.759 -20.772 -16.930 1.00 92.25 437 LEU A C 1
ATOM 3570 O O . LEU A 1 437 ? -26.776 -20.852 -16.244 1.00 92.25 437 LEU A O 1
ATOM 3574 N N . ALA A 1 438 ? -25.638 -21.383 -18.112 1.00 92.38 438 ALA A N 1
ATOM 3575 C CA . ALA A 1 438 ? -26.691 -22.215 -18.690 1.00 92.38 438 ALA A CA 1
ATOM 3576 C C . ALA A 1 438 ? -27.017 -23.424 -17.795 1.00 92.38 438 ALA A C 1
ATOM 3578 O O . ALA A 1 438 ? -28.189 -23.740 -17.561 1.00 92.38 438 ALA A O 1
ATOM 3579 N N . LEU A 1 439 ? -25.987 -24.062 -17.227 1.00 91.12 439 LEU A N 1
ATOM 3580 C CA . LEU A 1 439 ? -26.172 -25.156 -16.276 1.00 91.12 439 LEU A CA 1
ATOM 3581 C C . LEU A 1 439 ? -26.856 -24.674 -14.985 1.00 91.12 439 LEU A C 1
ATOM 3583 O O . LEU A 1 439 ? -27.771 -25.331 -14.488 1.00 91.12 439 LEU A O 1
ATOM 3587 N N . ALA A 1 440 ? -26.445 -23.522 -14.450 1.00 91.88 440 ALA A N 1
ATOM 3588 C CA . ALA A 1 440 ? -27.028 -22.958 -13.236 1.00 91.88 440 ALA A CA 1
ATOM 3589 C C . ALA A 1 440 ? -28.499 -22.547 -13.413 1.00 91.88 440 ALA A C 1
ATOM 3591 O O . ALA A 1 440 ? -29.298 -22.758 -12.500 1.00 91.88 440 ALA A O 1
ATOM 3592 N N . ASP A 1 441 ? -28.871 -22.003 -14.575 1.00 91.56 441 ASP A N 1
ATOM 3593 C CA . ASP A 1 441 ? -30.265 -21.691 -14.911 1.00 91.56 441 ASP A CA 1
ATOM 3594 C C . ASP A 1 441 ? -31.124 -22.963 -14.972 1.00 91.56 441 ASP A C 1
ATOM 3596 O O . ASP A 1 441 ? -32.197 -23.026 -14.366 1.00 91.56 441 ASP A O 1
ATOM 3600 N N . THR A 1 442 ? -30.609 -24.016 -15.613 1.00 91.56 442 THR A N 1
ATOM 3601 C CA . THR A 1 442 ? -31.279 -25.324 -15.694 1.00 91.56 442 THR A CA 1
ATOM 3602 C C . THR A 1 442 ? -31.502 -25.921 -14.299 1.00 91.56 442 THR A C 1
ATOM 3604 O O . THR A 1 442 ? -32.627 -26.264 -13.941 1.00 91.56 442 THR A O 1
ATOM 3607 N N . GLN A 1 443 ? -30.469 -25.942 -13.448 1.00 89.56 443 GLN A N 1
ATOM 3608 C CA . GLN A 1 443 ? -30.583 -26.442 -12.070 1.00 89.56 443 GLN A CA 1
ATOM 3609 C C . GLN A 1 443 ? -31.516 -25.593 -11.195 1.00 89.56 443 GLN A C 1
ATOM 3611 O O . GLN A 1 443 ? -32.227 -26.127 -10.342 1.00 89.56 443 GLN A O 1
ATOM 3616 N N . SER A 1 444 ? -31.552 -24.275 -11.411 1.00 89.06 444 SER A N 1
ATOM 3617 C CA . SER A 1 444 ? -32.455 -23.370 -10.696 1.00 89.06 444 SER A CA 1
ATOM 3618 C C . SER A 1 444 ? -33.924 -23.676 -11.006 1.00 89.06 444 SER A C 1
ATOM 3620 O O . SER A 1 444 ? -34.752 -23.688 -10.090 1.00 89.06 444 SER A O 1
ATOM 3622 N N . LYS A 1 445 ? -34.239 -23.999 -12.270 1.00 89.44 445 LYS A N 1
ATOM 3623 C CA . LYS A 1 445 ? -35.577 -24.444 -12.704 1.00 89.44 445 LYS A CA 1
ATOM 3624 C C . LYS A 1 445 ? -35.980 -25.781 -12.074 1.00 89.44 445 LYS A C 1
ATOM 3626 O O . LYS A 1 445 ? -37.145 -25.963 -11.741 1.00 89.44 445 LYS A O 1
ATOM 3631 N N . GLU A 1 446 ? -35.018 -26.665 -11.824 1.00 88.31 446 GLU A N 1
ATOM 3632 C CA . GLU A 1 446 ? -35.207 -27.936 -11.103 1.00 88.31 446 GLU A CA 1
ATOM 3633 C C . GLU A 1 446 ? -35.239 -27.782 -9.566 1.00 88.31 446 GLU A C 1
ATOM 3635 O O . GLU A 1 446 ? -35.350 -28.766 -8.836 1.00 88.31 446 GLU A O 1
ATOM 3640 N N . GLY A 1 447 ? -35.120 -26.556 -9.043 1.00 81.94 447 GLY A N 1
ATOM 3641 C CA . GLY A 1 447 ? -35.163 -26.261 -7.607 1.00 81.94 447 GLY A CA 1
ATOM 3642 C C . GLY A 1 447 ? -33.813 -26.329 -6.881 1.00 81.94 447 GLY A C 1
ATOM 3643 O O . GLY A 1 447 ? -33.739 -25.971 -5.703 1.00 81.94 447 GLY A O 1
ATOM 3644 N N . LYS A 1 448 ? -32.722 -26.702 -7.562 1.00 86.56 448 LYS A N 1
ATOM 3645 C CA . LYS A 1 448 ? -31.353 -26.709 -7.017 1.00 86.56 448 LYS A CA 1
ATOM 3646 C C . LYS A 1 448 ? -30.711 -25.329 -7.179 1.00 86.56 448 LYS A C 1
ATOM 3648 O O . LYS A 1 448 ? -30.053 -25.028 -8.170 1.00 86.56 448 LYS A O 1
ATOM 3653 N N . LYS A 1 449 ? -30.891 -24.464 -6.179 1.00 87.44 449 LYS A N 1
ATOM 3654 C CA . LYS A 1 449 ? -30.440 -23.057 -6.235 1.00 87.44 449 LYS A CA 1
ATOM 3655 C C . LYS A 1 449 ? -28.995 -22.825 -5.783 1.00 87.44 449 LYS A C 1
ATOM 3657 O O . LYS A 1 449 ? -28.521 -21.693 -5.838 1.00 87.44 449 LYS A O 1
ATOM 3662 N N . ASP A 1 450 ? -28.283 -23.857 -5.339 1.00 87.88 450 ASP A N 1
ATOM 3663 C CA . ASP A 1 450 ? -26.957 -23.708 -4.724 1.00 87.88 450 ASP A CA 1
ATOM 3664 C C . ASP A 1 450 ? -25.904 -23.179 -5.707 1.00 87.88 450 ASP A C 1
ATOM 3666 O O . ASP A 1 450 ? -25.133 -22.280 -5.360 1.00 87.88 450 ASP A O 1
ATOM 3670 N N . LEU A 1 451 ? -25.909 -23.674 -6.951 1.00 89.25 451 LEU A N 1
ATOM 3671 C CA . LEU A 1 451 ? -24.990 -23.227 -8.003 1.00 89.25 451 LEU A CA 1
ATOM 3672 C C . LEU A 1 451 ? -25.305 -21.797 -8.463 1.00 89.25 451 LEU A C 1
ATOM 3674 O O . LEU A 1 451 ? -24.403 -20.968 -8.579 1.00 89.25 451 LEU A O 1
ATOM 3678 N N . ALA A 1 452 ? -26.587 -21.465 -8.632 1.00 89.44 452 ALA A N 1
ATOM 3679 C CA . ALA A 1 452 ? -27.015 -20.104 -8.952 1.00 89.44 452 ALA A CA 1
ATOM 3680 C C . ALA A 1 452 ? -26.626 -19.112 -7.838 1.00 89.44 452 ALA A C 1
ATOM 3682 O O . ALA A 1 452 ? -26.046 -18.062 -8.111 1.00 89.44 452 ALA A O 1
ATOM 3683 N N . ASN A 1 453 ? -26.848 -19.475 -6.570 1.00 88.38 453 ASN A N 1
ATOM 3684 C CA . ASN A 1 453 ? -26.423 -18.678 -5.417 1.00 88.38 453 ASN A CA 1
ATOM 3685 C C . ASN A 1 453 ? -24.897 -18.508 -5.366 1.00 88.38 453 ASN A C 1
ATOM 3687 O O . ASN A 1 453 ? -24.409 -17.427 -5.032 1.00 88.38 453 ASN A O 1
ATOM 3691 N N . PHE A 1 454 ? -24.136 -19.554 -5.705 1.00 90.56 454 PHE A N 1
ATOM 3692 C CA . PHE A 1 454 ? -22.676 -19.498 -5.769 1.00 90.56 454 PHE A CA 1
ATOM 3693 C C . PHE A 1 454 ? -22.181 -18.468 -6.790 1.00 90.56 454 PHE A C 1
ATOM 3695 O O . PHE A 1 454 ? -21.245 -17.721 -6.484 1.00 90.56 454 PHE A O 1
ATOM 3702 N N . ILE A 1 455 ? -22.804 -18.435 -7.971 1.00 90.62 455 ILE A N 1
ATOM 3703 C CA . ILE A 1 455 ? -22.442 -17.536 -9.071 1.00 90.62 455 ILE A CA 1
ATOM 3704 C C . ILE A 1 455 ? -22.854 -16.097 -8.750 1.00 90.62 455 ILE A C 1
ATOM 3706 O O . ILE A 1 455 ? -22.014 -15.204 -8.794 1.00 90.62 455 ILE A O 1
ATOM 3710 N N . LEU A 1 456 ? -24.107 -15.871 -8.340 1.00 87.38 456 LEU A N 1
ATOM 3711 C CA . LEU A 1 456 ? -24.645 -14.529 -8.066 1.00 87.38 456 LEU A CA 1
ATOM 3712 C C . LEU A 1 456 ? -23.937 -13.805 -6.909 1.00 87.38 456 LEU A C 1
ATOM 3714 O O . LEU A 1 456 ? -23.954 -12.580 -6.834 1.00 87.38 456 LEU A O 1
ATOM 3718 N N . CYS A 1 457 ? -23.300 -14.552 -6.005 1.00 85.94 457 CYS A N 1
ATOM 3719 C CA . CYS A 1 457 ? -22.533 -14.000 -4.887 1.00 85.94 457 CYS A CA 1
ATOM 3720 C C . CYS A 1 457 ? -21.065 -13.683 -5.241 1.00 85.94 457 CYS A C 1
ATOM 3722 O O . CYS A 1 457 ? -20.287 -13.344 -4.345 1.00 85.94 457 CYS A O 1
ATOM 3724 N N . ARG A 1 458 ? -20.652 -13.824 -6.508 1.00 88.94 458 ARG A N 1
ATOM 3725 C CA . ARG A 1 458 ? -19.277 -13.600 -6.976 1.00 88.94 458 ARG A CA 1
ATOM 3726 C C . ARG A 1 458 ? -19.256 -12.666 -8.181 1.00 88.94 458 ARG A C 1
ATOM 3728 O O . ARG A 1 458 ? -20.232 -12.524 -8.903 1.00 88.94 458 ARG A O 1
ATOM 3735 N N . SER A 1 459 ? -18.117 -12.012 -8.393 1.00 89.69 459 SER A N 1
ATOM 3736 C CA . SER A 1 459 ? -17.888 -11.244 -9.616 1.00 89.69 459 SER A CA 1
ATOM 3737 C C . SER A 1 459 ? -17.595 -12.182 -10.788 1.00 89.69 459 SER A C 1
ATOM 3739 O O . SER A 1 459 ? -16.996 -13.241 -10.593 1.00 89.69 459 SER A O 1
ATOM 3741 N N . ASN A 1 460 ? -17.919 -11.756 -12.011 1.00 87.06 460 ASN A N 1
ATOM 3742 C CA . ASN A 1 460 ? -17.623 -12.520 -13.232 1.00 87.06 460 ASN A CA 1
ATOM 3743 C C . ASN A 1 460 ? -16.138 -12.901 -13.308 1.00 87.06 460 ASN A C 1
ATOM 3745 O O . ASN A 1 460 ? -15.791 -14.036 -13.610 1.00 87.06 460 ASN A O 1
ATOM 3749 N N . LYS A 1 461 ? -15.250 -11.981 -12.905 1.00 89.88 461 LYS A N 1
ATOM 3750 C CA . LYS A 1 461 ? -13.808 -12.241 -12.840 1.00 89.88 461 LYS A CA 1
ATOM 3751 C C . LYS A 1 461 ? -13.462 -13.414 -11.917 1.00 89.88 461 LYS A C 1
ATOM 3753 O O . LYS A 1 461 ? -12.639 -14.240 -12.280 1.00 89.88 461 LYS A O 1
ATOM 3758 N N . ALA A 1 462 ? -14.085 -13.504 -10.742 1.00 89.94 462 ALA A N 1
ATOM 3759 C CA . ALA A 1 462 ? -13.820 -14.595 -9.805 1.00 89.94 462 ALA A CA 1
ATOM 3760 C C . ALA A 1 462 ? -14.307 -15.953 -10.343 1.00 89.94 462 ALA A C 1
ATOM 3762 O O . ALA A 1 462 ? -13.694 -16.979 -10.058 1.00 89.94 462 ALA A O 1
ATOM 3763 N N . ILE A 1 463 ? -15.389 -15.961 -11.127 1.00 92.56 463 ILE A N 1
ATOM 3764 C CA . ILE A 1 463 ? -15.887 -17.165 -11.803 1.00 92.56 463 ILE A CA 1
ATOM 3765 C C . ILE A 1 463 ? -14.948 -17.578 -12.941 1.00 92.56 463 ILE A C 1
ATOM 3767 O O . ILE A 1 463 ? -14.572 -18.745 -13.019 1.00 92.56 463 ILE A O 1
ATOM 3771 N N . GLN A 1 464 ? -14.494 -16.628 -13.760 1.00 91.44 464 GLN A N 1
ATOM 3772 C CA . GLN A 1 464 ? -13.504 -16.887 -14.809 1.00 91.44 464 GLN A CA 1
ATOM 3773 C C . GLN A 1 464 ? -12.189 -17.418 -14.227 1.00 91.44 464 GLN A C 1
ATOM 3775 O O . GLN A 1 464 ? -11.698 -18.454 -14.662 1.00 91.44 464 GLN A O 1
ATOM 3780 N N . GLU A 1 465 ? -11.665 -16.780 -13.177 1.00 94.06 465 GLU A N 1
ATOM 3781 C CA . GLU A 1 465 ? -10.456 -17.239 -12.486 1.00 94.06 465 GLU A CA 1
ATOM 3782 C C . GLU A 1 465 ? -10.628 -18.656 -11.909 1.00 94.06 465 GLU A C 1
ATOM 3784 O O . GLU A 1 465 ? -9.682 -19.442 -11.926 1.00 94.06 465 GLU A O 1
ATOM 3789 N N . LEU A 1 466 ? -11.821 -19.019 -11.421 1.00 94.38 466 LEU A N 1
ATOM 3790 C CA . LEU A 1 466 ? -12.109 -20.374 -10.943 1.00 94.38 466 LEU A CA 1
ATOM 3791 C C . LEU A 1 466 ? -12.075 -21.402 -12.081 1.00 94.38 466 LEU A C 1
ATOM 3793 O O . LEU A 1 466 ? -11.437 -22.445 -11.925 1.00 94.38 466 LEU A O 1
ATOM 3797 N N . ILE A 1 467 ? -12.724 -21.113 -13.211 1.00 93.94 467 ILE A N 1
ATOM 3798 C CA . ILE A 1 467 ? -12.722 -21.985 -14.395 1.00 93.94 467 ILE A CA 1
ATOM 3799 C C . ILE A 1 467 ? -11.286 -22.168 -14.902 1.00 93.94 467 ILE A C 1
ATOM 3801 O O . ILE A 1 467 ? -10.818 -23.300 -15.053 1.00 93.94 467 ILE A O 1
ATOM 3805 N N . ASP A 1 468 ? -10.549 -21.068 -15.062 1.00 92.25 468 ASP A N 1
ATOM 3806 C CA . ASP A 1 468 ? -9.157 -21.075 -15.508 1.00 92.25 468 ASP A CA 1
ATOM 3807 C C . ASP A 1 468 ? -8.263 -21.892 -14.576 1.00 92.25 468 ASP A C 1
ATOM 3809 O O . ASP A 1 468 ? -7.483 -22.730 -15.028 1.00 92.25 468 ASP A O 1
ATOM 3813 N N . ASN A 1 469 ? -8.361 -21.666 -13.264 1.00 93.38 469 ASN A N 1
ATOM 3814 C CA . ASN A 1 469 ? -7.542 -22.377 -12.287 1.00 93.38 469 ASN A CA 1
ATOM 3815 C C . ASN A 1 469 ? -7.887 -23.867 -12.226 1.00 93.38 469 ASN A C 1
ATOM 3817 O O . ASN A 1 469 ? -6.974 -24.682 -12.101 1.00 93.38 469 ASN A O 1
ATOM 3821 N N . THR A 1 470 ? -9.162 -24.229 -12.385 1.00 94.75 470 THR A N 1
ATOM 3822 C CA . THR A 1 470 ? -9.609 -25.628 -12.443 1.00 94.75 470 THR A CA 1
ATOM 3823 C C . THR A 1 470 ? -8.949 -26.357 -13.613 1.00 94.75 470 THR A C 1
ATOM 3825 O O . THR A 1 470 ? -8.299 -27.386 -13.428 1.00 94.75 470 THR A O 1
ATOM 3828 N N . TRP A 1 471 ? -9.006 -25.787 -14.819 1.00 93.31 471 TRP A N 1
ATOM 3829 C CA . TRP A 1 471 ? -8.387 -26.405 -15.994 1.00 93.31 471 TRP A CA 1
ATOM 3830 C C . TRP A 1 471 ? -6.862 -26.296 -16.006 1.00 93.31 471 TRP A C 1
ATOM 3832 O O . TRP A 1 471 ? -6.189 -27.159 -16.571 1.00 93.31 471 TRP A O 1
ATOM 3842 N N . ARG A 1 472 ? -6.274 -25.277 -15.370 1.00 89.19 472 ARG A N 1
ATOM 3843 C CA . ARG A 1 472 ? -4.822 -25.222 -15.136 1.00 89.19 472 ARG A CA 1
ATOM 3844 C C . ARG A 1 472 ? -4.368 -26.352 -14.227 1.00 89.19 472 ARG A C 1
ATOM 3846 O O . A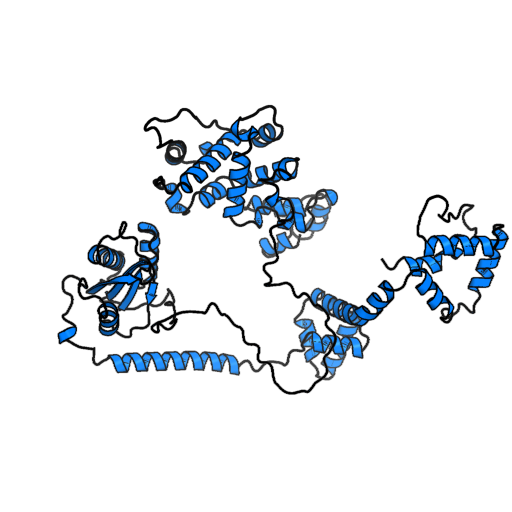RG A 1 472 ? -3.359 -26.971 -14.548 1.00 89.19 472 ARG A O 1
ATOM 3853 N N . LEU A 1 473 ? -5.107 -26.622 -13.152 1.00 90.00 473 LEU A N 1
ATOM 3854 C CA . LEU A 1 473 ? -4.836 -27.719 -12.229 1.00 90.00 473 LEU A CA 1
ATOM 3855 C C . LEU A 1 473 ? -4.951 -29.068 -12.948 1.00 90.00 473 LEU A C 1
ATOM 3857 O O . LEU A 1 473 ? -3.999 -29.843 -12.933 1.00 90.00 473 LEU A O 1
ATOM 3861 N N . GLN A 1 474 ? -6.049 -29.291 -13.676 1.00 89.81 474 GLN A N 1
ATOM 3862 C CA . GLN A 1 474 ? -6.282 -30.534 -14.417 1.00 89.81 474 GLN A CA 1
ATOM 3863 C C . GLN A 1 474 ? -5.196 -30.807 -15.471 1.00 89.81 474 GLN A C 1
ATOM 3865 O O . GLN A 1 474 ? -4.743 -31.937 -15.638 1.00 89.81 474 GLN A O 1
ATOM 3870 N N . ASN A 1 475 ? -4.730 -29.763 -16.164 1.00 87.38 475 ASN A N 1
ATOM 3871 C CA . ASN A 1 475 ? -3.716 -29.881 -17.215 1.00 87.38 475 ASN A CA 1
ATOM 3872 C C . ASN A 1 475 ? -2.270 -29.732 -16.708 1.00 87.38 475 ASN A C 1
ATOM 3874 O O . ASN A 1 475 ? -1.335 -29.805 -17.512 1.00 87.38 475 ASN A O 1
ATOM 3878 N N . ALA A 1 476 ? -2.052 -29.493 -15.410 1.00 84.56 476 ALA A N 1
ATOM 3879 C CA . ALA A 1 476 ? -0.726 -29.203 -14.863 1.00 84.56 476 ALA A CA 1
ATOM 3880 C C . ALA A 1 476 ? 0.248 -30.358 -15.110 1.00 84.56 476 ALA A C 1
ATOM 3882 O O . ALA A 1 476 ? 1.378 -30.132 -15.551 1.00 84.56 476 ALA A O 1
ATOM 3883 N N . ARG A 1 477 ? -0.212 -31.599 -14.898 1.00 84.94 477 ARG A N 1
ATOM 3884 C CA . ARG A 1 477 ? 0.625 -32.787 -15.080 1.00 84.94 477 ARG A CA 1
ATOM 3885 C C . ARG A 1 477 ? 1.030 -32.982 -16.538 1.00 84.94 477 ARG A C 1
ATOM 3887 O O . ARG A 1 477 ? 2.218 -33.078 -16.825 1.00 84.94 477 ARG A O 1
ATOM 3894 N N . ALA A 1 478 ? 0.070 -32.905 -17.459 1.00 81.94 478 ALA A N 1
ATOM 3895 C CA . ALA A 1 478 ? 0.331 -33.009 -18.893 1.00 81.94 478 ALA A CA 1
ATOM 3896 C C . ALA A 1 478 ? 1.295 -31.914 -19.394 1.00 81.94 478 ALA A C 1
ATOM 3898 O O . ALA A 1 478 ? 2.188 -32.184 -20.199 1.00 81.94 478 ALA A O 1
ATOM 3899 N N . LYS A 1 479 ? 1.169 -30.678 -18.887 1.00 83.06 479 LYS A N 1
ATOM 3900 C CA . LYS A 1 479 ? 2.106 -29.585 -19.202 1.00 83.06 479 LYS A CA 1
ATOM 3901 C C . LYS A 1 479 ? 3.515 -29.850 -18.667 1.00 83.06 479 LYS A C 1
ATOM 3903 O O . LYS A 1 479 ? 4.489 -29.577 -19.367 1.00 83.06 479 LYS A O 1
ATOM 3908 N N . LEU A 1 480 ? 3.634 -30.378 -17.450 1.00 84.12 480 LEU A N 1
ATOM 3909 C CA . LEU A 1 480 ? 4.919 -30.721 -16.841 1.00 84.12 480 LEU A CA 1
ATOM 3910 C C . LEU A 1 480 ? 5.606 -31.866 -17.594 1.00 84.12 480 LEU A C 1
ATOM 3912 O O . LEU A 1 480 ? 6.793 -31.764 -17.905 1.00 84.12 480 LEU A O 1
ATOM 3916 N N . ASP A 1 481 ? 4.857 -32.905 -17.954 1.00 82.88 481 ASP A N 1
ATOM 3917 C CA . ASP A 1 481 ? 5.371 -34.035 -18.728 1.00 82.88 481 ASP A CA 1
ATOM 3918 C C . ASP A 1 481 ? 5.801 -33.592 -20.135 1.00 82.88 481 ASP A C 1
ATOM 3920 O O . ASP A 1 481 ? 6.866 -33.988 -20.608 1.00 82.88 481 ASP A O 1
ATOM 3924 N N . ARG A 1 482 ? 5.065 -32.669 -20.772 1.00 80.00 482 ARG A N 1
ATOM 3925 C CA . ARG A 1 482 ? 5.483 -32.042 -22.038 1.00 80.00 482 ARG A CA 1
ATOM 3926 C C . ARG A 1 482 ? 6.771 -31.228 -21.894 1.00 80.00 482 ARG A C 1
ATOM 3928 O O . ARG A 1 482 ? 7.614 -31.289 -22.781 1.00 80.00 482 ARG A O 1
ATOM 3935 N N . LYS A 1 483 ? 6.953 -30.491 -20.791 1.00 81.81 483 LYS A N 1
ATOM 3936 C CA . LYS A 1 483 ? 8.160 -29.680 -20.539 1.00 81.81 483 LYS A CA 1
ATOM 3937 C C . LYS A 1 483 ? 9.421 -30.531 -20.339 1.00 81.81 483 LYS A C 1
ATOM 3939 O O . LYS A 1 483 ? 10.517 -30.058 -20.622 1.00 81.81 483 LYS A O 1
ATOM 3944 N N . LYS A 1 484 ? 9.273 -31.769 -19.858 1.00 85.44 484 LYS A N 1
ATOM 3945 C CA . LYS A 1 484 ? 10.382 -32.725 -19.700 1.00 85.44 484 LYS A CA 1
ATOM 3946 C C . LYS A 1 484 ? 10.853 -33.330 -21.025 1.00 85.44 484 LYS A C 1
ATOM 3948 O O . LYS A 1 484 ? 11.983 -33.802 -21.096 1.00 85.44 484 LYS A O 1
ATOM 3953 N N . LYS A 1 485 ? 10.011 -33.329 -22.062 1.00 84.25 485 LYS A N 1
ATOM 3954 C CA . LYS A 1 485 ? 10.344 -33.891 -23.375 1.00 84.25 485 LYS A CA 1
ATOM 3955 C C . LYS A 1 485 ? 11.177 -32.905 -24.188 1.00 84.25 485 LYS A C 1
ATOM 3957 O O . LYS A 1 485 ? 10.872 -31.714 -24.251 1.00 84.25 485 LYS A O 1
ATOM 3962 N N . SER A 1 486 ? 12.221 -33.401 -24.848 1.00 84.69 486 SER A N 1
ATOM 3963 C CA . SER A 1 486 ? 12.962 -32.590 -25.813 1.00 84.69 486 SER A CA 1
ATOM 3964 C C . SER A 1 486 ? 12.134 -32.377 -27.089 1.00 84.69 486 SER A C 1
ATOM 3966 O O . SER A 1 486 ? 11.191 -33.119 -27.373 1.00 84.69 486 SER A O 1
ATOM 3968 N N . ARG A 1 487 ? 12.502 -31.388 -27.917 1.00 83.62 487 ARG A N 1
ATOM 3969 C CA . ARG A 1 487 ? 11.830 -31.156 -29.214 1.00 83.62 487 ARG A CA 1
ATOM 3970 C C . ARG A 1 487 ? 11.866 -32.393 -30.120 1.00 83.62 487 ARG A C 1
ATOM 3972 O O . ARG A 1 487 ? 10.932 -32.607 -30.887 1.00 83.62 487 ARG A O 1
ATOM 3979 N N . ILE A 1 488 ? 12.924 -33.206 -30.024 1.00 83.88 488 ILE A N 1
ATOM 3980 C CA . ILE A 1 488 ? 13.048 -34.439 -30.808 1.00 83.88 488 ILE A CA 1
ATOM 3981 C C . ILE A 1 488 ? 12.161 -35.561 -30.257 1.00 83.88 488 ILE A C 1
ATOM 3983 O O . ILE A 1 488 ? 11.643 -36.353 -31.038 1.00 83.88 488 ILE A O 1
ATOM 3987 N N . ASP A 1 489 ? 11.923 -35.603 -28.946 1.00 85.12 489 ASP A N 1
ATOM 3988 C CA . ASP A 1 489 ? 11.018 -36.588 -28.346 1.00 85.12 489 ASP A CA 1
ATOM 3989 C C . ASP A 1 489 ? 9.563 -36.279 -28.695 1.00 85.12 489 ASP A C 1
ATOM 3991 O O . ASP A 1 489 ? 8.832 -37.177 -29.093 1.00 85.12 489 ASP A O 1
ATOM 3995 N N . LEU A 1 490 ? 9.177 -34.997 -28.700 1.00 83.81 490 LEU A N 1
ATOM 3996 C CA . LEU A 1 490 ? 7.858 -34.576 -29.187 1.00 83.81 490 LEU A CA 1
ATOM 3997 C C . LEU A 1 490 ? 7.627 -34.966 -30.656 1.00 83.81 490 LEU A C 1
ATOM 3999 O O . LEU A 1 490 ? 6.526 -35.369 -31.021 1.00 83.81 490 LEU A O 1
ATOM 4003 N N . LEU A 1 491 ? 8.663 -34.886 -31.499 1.00 83.56 491 LEU A N 1
ATOM 4004 C CA . LEU A 1 491 ? 8.591 -35.358 -32.886 1.00 83.56 491 LEU A CA 1
ATOM 4005 C C . LEU A 1 491 ? 8.461 -36.879 -32.995 1.00 83.56 491 LEU A C 1
ATOM 4007 O O . LEU A 1 491 ? 7.770 -37.372 -33.885 1.00 83.56 491 LEU A O 1
ATOM 4011 N N . ARG A 1 492 ? 9.140 -37.631 -32.125 1.00 84.94 492 ARG A N 1
ATOM 4012 C CA . ARG A 1 492 ? 9.046 -39.097 -32.096 1.00 84.94 492 ARG A CA 1
ATOM 4013 C C . ARG A 1 492 ? 7.655 -39.550 -31.671 1.00 84.94 492 ARG A C 1
ATOM 4015 O O . ARG A 1 492 ? 7.120 -40.445 -32.316 1.00 84.94 492 ARG A O 1
ATOM 4022 N N . ASP A 1 493 ? 7.073 -38.893 -30.672 1.00 83.38 493 ASP A N 1
ATOM 4023 C CA . ASP A 1 493 ? 5.701 -39.143 -30.227 1.00 83.38 493 ASP A CA 1
ATOM 4024 C C . ASP A 1 493 ? 4.692 -38.824 -31.338 1.00 83.38 493 ASP A C 1
ATOM 4026 O O . ASP A 1 493 ? 3.793 -39.616 -31.615 1.00 83.38 493 ASP A O 1
ATOM 4030 N N . ALA A 1 494 ? 4.873 -37.692 -32.030 1.00 81.44 494 ALA A N 1
ATOM 4031 C CA . ALA A 1 494 ? 4.017 -37.297 -33.148 1.00 81.44 494 ALA A CA 1
ATOM 4032 C C . ALA A 1 494 ? 4.114 -38.268 -34.335 1.00 81.44 494 ALA A C 1
ATOM 4034 O O . ALA A 1 494 ? 3.124 -38.499 -35.017 1.00 81.44 494 ALA A O 1
ATOM 4035 N N . ARG A 1 495 ? 5.284 -38.878 -34.570 1.00 81.69 495 ARG A N 1
ATOM 4036 C CA . ARG A 1 495 ? 5.459 -39.907 -35.609 1.00 81.69 495 ARG A CA 1
ATOM 4037 C C . ARG A 1 495 ? 4.611 -41.154 -35.343 1.00 81.69 495 ARG A C 1
ATOM 4039 O O . ARG A 1 495 ? 4.220 -41.817 -36.294 1.00 81.69 495 ARG A O 1
ATOM 4046 N N . SER A 1 496 ? 4.394 -41.503 -34.075 1.00 79.88 496 SER A N 1
ATOM 4047 C CA . SER A 1 496 ? 3.550 -42.638 -33.675 1.00 79.88 496 SER A CA 1
ATOM 4048 C C . SER A 1 496 ? 2.064 -42.297 -33.553 1.00 79.88 496 SER A C 1
ATOM 4050 O O . SER A 1 496 ? 1.267 -43.206 -33.353 1.00 79.88 496 SER A O 1
ATOM 4052 N N . ALA A 1 497 ? 1.692 -41.019 -33.641 1.00 80.38 497 ALA A N 1
ATOM 4053 C CA . ALA A 1 497 ? 0.302 -40.590 -33.574 1.00 80.38 497 ALA A CA 1
ATOM 4054 C C . ALA A 1 497 ? -0.398 -40.743 -34.935 1.00 80.38 497 ALA A C 1
ATOM 4056 O O . ALA A 1 497 ? 0.240 -40.698 -35.989 1.00 80.38 497 ALA A O 1
ATOM 4057 N N . GLU A 1 498 ? -1.719 -40.899 -34.908 1.00 81.88 498 GLU A N 1
ATOM 4058 C CA . GLU A 1 498 ? -2.551 -40.880 -36.113 1.00 81.88 498 GLU A CA 1
ATOM 4059 C C . GLU A 1 498 ? -2.555 -39.480 -36.753 1.00 81.88 498 GLU A C 1
ATOM 4061 O O . GLU A 1 498 ? -2.346 -38.470 -36.071 1.00 81.88 498 GLU A O 1
ATOM 4066 N N . CYS A 1 499 ? -2.758 -39.399 -38.077 1.00 79.12 499 CYS A N 1
ATOM 4067 C CA . CYS A 1 499 ? -2.889 -38.086 -38.717 1.00 79.12 499 CYS A CA 1
ATOM 4068 C C . CYS A 1 499 ? -4.191 -37.412 -38.264 1.00 79.12 499 CYS A C 1
ATOM 4070 O O . CYS A 1 499 ? -5.166 -38.085 -37.948 1.00 79.12 499 CYS A O 1
ATOM 4072 N N . VAL A 1 500 ? -4.213 -36.078 -38.275 1.00 80.12 500 VAL A N 1
ATOM 4073 C CA . VAL A 1 500 ? -5.428 -35.300 -37.986 1.00 80.12 500 VAL A CA 1
ATOM 4074 C C . VAL A 1 500 ? -6.568 -35.670 -38.940 1.00 80.12 500 VAL A C 1
ATOM 4076 O O . VAL A 1 500 ? -6.321 -35.983 -40.108 1.00 80.12 500 VAL A O 1
ATOM 4079 N N . ASP A 1 501 ? -7.810 -35.597 -38.464 1.00 78.50 501 ASP A N 1
ATOM 4080 C CA . ASP A 1 501 ? -8.993 -35.916 -39.268 1.00 78.50 501 ASP A CA 1
ATOM 4081 C C . ASP A 1 501 ? -8.991 -35.147 -40.601 1.00 78.50 501 ASP A C 1
ATOM 4083 O O . ASP A 1 501 ? -8.792 -33.932 -40.647 1.00 78.50 501 ASP A O 1
ATOM 4087 N N . GLY A 1 502 ? -9.165 -35.874 -41.710 1.00 79.50 502 GLY A N 1
ATOM 4088 C CA . GLY A 1 502 ? -9.154 -35.319 -43.070 1.00 79.50 502 GLY A CA 1
ATOM 4089 C C . GLY A 1 502 ? -7.773 -35.183 -43.731 1.00 79.50 502 GLY A C 1
ATOM 4090 O O . GLY A 1 502 ? -7.707 -34.902 -44.924 1.00 79.50 502 GLY A O 1
ATOM 4091 N N . CYS A 1 503 ? -6.668 -35.430 -43.017 1.00 82.00 503 CYS A N 1
ATOM 4092 C CA . CYS A 1 503 ? -5.313 -35.424 -43.591 1.00 82.00 503 CYS A CA 1
ATOM 4093 C C . CYS A 1 503 ? -5.069 -36.585 -44.566 1.00 82.00 503 CYS A C 1
ATOM 4095 O O . CYS A 1 503 ? -4.352 -36.413 -45.550 1.00 82.00 503 CYS A O 1
ATOM 4097 N N . ASN A 1 504 ? -5.594 -37.780 -44.263 1.00 82.38 504 ASN A N 1
ATOM 4098 C CA . ASN A 1 504 ? -5.433 -39.014 -45.050 1.00 82.38 504 ASN A CA 1
ATOM 4099 C C . ASN A 1 504 ? -3.979 -39.344 -45.467 1.00 82.38 504 ASN A C 1
ATOM 4101 O O . ASN A 1 504 ? -3.742 -40.031 -46.456 1.00 82.38 504 ASN A O 1
ATOM 4105 N N . GLY A 1 505 ? -2.981 -38.842 -44.730 1.00 81.56 505 GLY A N 1
ATOM 4106 C CA . GLY A 1 505 ? -1.565 -38.992 -45.076 1.00 81.56 505 GLY A CA 1
ATOM 4107 C C . GLY A 1 505 ? -1.107 -38.174 -46.292 1.00 81.56 505 GLY A C 1
ATOM 4108 O O . GLY A 1 505 ? 0.007 -38.375 -46.768 1.00 81.56 505 GLY A O 1
ATOM 4109 N N . GLU A 1 506 ? -1.905 -37.233 -46.797 1.00 85.69 506 GLU A N 1
ATOM 4110 C CA . GLU A 1 506 ? -1.567 -36.431 -47.983 1.00 85.69 506 GLU A CA 1
ATOM 4111 C C . GLU A 1 506 ? -0.443 -35.419 -47.717 1.00 85.69 506 GLU A C 1
ATOM 4113 O O . GLU A 1 506 ? 0.326 -35.083 -48.619 1.00 85.69 506 GLU A O 1
ATOM 4118 N N . TRP A 1 507 ? -0.256 -34.997 -46.460 1.00 86.69 507 TRP A N 1
ATOM 4119 C CA . TRP A 1 507 ? 0.752 -33.994 -46.102 1.00 86.69 507 TRP A CA 1
ATOM 4120 C C . TRP A 1 507 ? 2.168 -34.374 -46.564 1.00 86.69 507 TRP A C 1
ATOM 4122 O O . TRP A 1 507 ? 2.878 -33.545 -47.132 1.00 86.69 507 TRP A O 1
ATOM 4132 N N . ILE A 1 508 ? 2.580 -35.639 -46.386 1.00 86.19 508 ILE A N 1
ATOM 4133 C CA . ILE A 1 508 ? 3.920 -36.096 -46.797 1.00 86.19 508 ILE A CA 1
ATOM 4134 C C . ILE A 1 508 ? 4.089 -36.086 -48.320 1.00 86.19 508 ILE A C 1
ATOM 4136 O O . ILE A 1 508 ? 5.196 -35.845 -48.808 1.00 86.19 508 ILE A O 1
ATOM 4140 N N . LYS A 1 509 ? 3.011 -36.329 -49.076 1.00 88.62 509 LYS A N 1
ATOM 4141 C CA . LYS A 1 509 ? 3.030 -36.291 -50.542 1.00 88.62 509 LYS A CA 1
ATOM 4142 C C . LYS A 1 509 ? 3.227 -34.851 -51.015 1.00 88.62 509 LYS A C 1
ATOM 4144 O O . LYS A 1 509 ? 4.188 -34.587 -51.737 1.00 88.62 509 LYS A O 1
ATOM 4149 N N . CYS A 1 510 ? 2.427 -33.919 -50.494 1.00 89.06 510 CYS A N 1
ATOM 4150 C CA . CYS A 1 510 ? 2.561 -32.489 -50.780 1.00 89.06 510 CYS A CA 1
ATOM 4151 C C . CYS A 1 510 ? 3.938 -31.946 -50.364 1.00 89.06 510 CYS A C 1
ATOM 4153 O O . CYS A 1 510 ? 4.575 -31.214 -51.117 1.00 89.06 510 CYS A O 1
ATOM 4155 N N . ALA A 1 511 ? 4.457 -32.341 -49.196 1.00 88.31 511 ALA A N 1
ATOM 4156 C CA . ALA A 1 511 ? 5.764 -31.889 -48.721 1.00 88.31 511 ALA A CA 1
ATOM 4157 C C . ALA A 1 511 ? 6.906 -32.349 -49.645 1.00 88.31 511 ALA A C 1
ATOM 4159 O O . ALA A 1 511 ? 7.824 -31.580 -49.938 1.00 88.31 511 ALA A O 1
ATOM 4160 N N . ARG A 1 512 ? 6.843 -33.590 -50.147 1.00 89.56 512 ARG A N 1
ATOM 4161 C CA . ARG A 1 512 ? 7.815 -34.110 -51.123 1.00 89.56 512 ARG A CA 1
ATOM 4162 C C . ARG A 1 512 ? 7.746 -33.367 -52.452 1.00 89.56 512 ARG A C 1
ATOM 4164 O O . ARG A 1 512 ? 8.793 -33.085 -53.030 1.00 89.56 512 ARG A O 1
ATOM 4171 N N . GLU A 1 513 ? 6.545 -33.037 -52.915 1.00 89.75 513 GLU A N 1
ATOM 4172 C CA . GLU A 1 513 ? 6.345 -32.263 -54.139 1.00 89.75 513 GLU A CA 1
ATOM 4173 C C . GLU A 1 513 ? 6.929 -30.851 -54.016 1.00 89.75 513 GLU A C 1
ATOM 4175 O O . GLU A 1 513 ? 7.704 -30.430 -54.872 1.00 89.75 513 GLU A O 1
ATOM 4180 N N . VAL A 1 514 ? 6.668 -30.154 -52.904 1.00 88.06 514 VAL A N 1
ATOM 4181 C CA . VAL A 1 514 ? 7.247 -28.827 -52.640 1.00 88.06 514 VAL A CA 1
ATOM 4182 C C . VAL A 1 514 ? 8.777 -28.884 -52.620 1.00 88.06 514 VAL A C 1
ATOM 4184 O O . VAL A 1 514 ? 9.428 -28.032 -53.228 1.00 88.06 514 VAL A O 1
ATOM 4187 N N . LEU A 1 515 ? 9.376 -29.887 -51.969 1.00 87.00 515 LEU A N 1
ATOM 4188 C CA . LEU A 1 515 ? 10.834 -30.058 -51.952 1.00 87.00 515 LEU A CA 1
ATOM 4189 C C . LEU A 1 515 ? 11.396 -30.304 -53.360 1.00 87.00 515 LEU A C 1
ATOM 4191 O O . LEU A 1 515 ? 12.389 -29.678 -53.733 1.00 87.00 515 LEU A O 1
ATOM 4195 N N . LYS A 1 516 ? 10.730 -31.146 -54.160 1.00 88.00 516 LYS A N 1
ATOM 4196 C CA . LYS A 1 516 ? 11.107 -31.425 -55.553 1.00 88.00 516 LYS A CA 1
ATOM 4197 C C . LYS A 1 516 ? 11.030 -30.166 -56.421 1.00 88.00 516 LYS A C 1
ATOM 4199 O O . LYS A 1 516 ? 11.998 -29.855 -57.106 1.00 88.00 516 LYS A O 1
ATOM 4204 N N . ASN A 1 517 ? 9.936 -29.410 -56.336 1.00 85.75 517 ASN A N 1
ATOM 4205 C CA . ASN A 1 517 ? 9.716 -28.188 -57.119 1.00 85.75 517 ASN A CA 1
ATOM 4206 C C . ASN A 1 517 ? 10.726 -27.077 -56.790 1.00 85.75 517 ASN A C 1
ATOM 4208 O O . ASN A 1 517 ? 10.965 -26.196 -57.610 1.00 85.75 517 ASN A O 1
ATOM 4212 N N . ASN A 1 518 ? 11.334 -27.117 -55.601 1.00 81.31 518 ASN A N 1
ATOM 4213 C CA . ASN A 1 518 ? 12.375 -26.177 -55.183 1.00 81.31 518 ASN A CA 1
ATOM 4214 C C . ASN A 1 518 ? 13.801 -26.767 -55.301 1.00 81.31 518 ASN A C 1
ATOM 4216 O O . ASN A 1 518 ? 14.742 -26.150 -54.808 1.00 81.31 518 ASN A O 1
ATOM 4220 N N . ASN A 1 519 ? 13.982 -27.933 -55.939 1.00 83.88 519 ASN A N 1
ATOM 4221 C CA . ASN A 1 519 ? 15.271 -28.629 -56.091 1.00 83.88 519 ASN A CA 1
ATOM 4222 C C . ASN A 1 519 ? 15.998 -28.920 -54.760 1.00 83.88 519 ASN A C 1
ATOM 4224 O O . ASN A 1 519 ? 17.226 -28.883 -54.682 1.00 83.88 519 ASN A O 1
ATOM 4228 N N . ILE A 1 520 ? 15.249 -29.227 -53.697 1.00 83.31 520 ILE A N 1
ATOM 4229 C CA . ILE A 1 520 ? 15.798 -29.552 -52.376 1.00 83.31 520 ILE A CA 1
ATOM 4230 C C . ILE A 1 520 ? 15.724 -31.061 -52.151 1.00 83.31 520 ILE A C 1
ATOM 4232 O O . ILE A 1 520 ? 14.648 -31.659 -52.163 1.00 83.31 520 ILE A O 1
ATOM 4236 N N . HIS A 1 521 ? 16.867 -31.690 -51.873 1.00 86.12 521 HIS A N 1
ATOM 4237 C CA . HIS A 1 521 ? 16.899 -33.119 -51.582 1.00 86.12 521 HIS A CA 1
ATOM 4238 C C . HIS A 1 521 ? 16.274 -33.424 -50.199 1.00 86.12 521 HIS A C 1
ATOM 4240 O O . HIS A 1 521 ? 16.737 -32.871 -49.192 1.00 86.12 521 HIS A O 1
ATOM 4246 N N . PRO A 1 522 ? 15.284 -34.338 -50.090 1.00 86.25 522 PRO A N 1
ATOM 4247 C CA . PRO A 1 522 ? 14.557 -34.579 -48.838 1.00 86.25 522 PRO A CA 1
ATOM 4248 C C . PRO A 1 522 ? 15.440 -34.974 -47.653 1.00 86.25 522 PRO A C 1
ATOM 4250 O O . PRO A 1 522 ? 15.202 -34.540 -46.528 1.00 86.25 522 PRO A O 1
ATOM 4253 N N . VAL A 1 523 ? 16.490 -35.762 -47.900 1.00 87.62 523 VAL A N 1
ATOM 4254 C CA . VAL A 1 523 ? 17.420 -36.206 -46.847 1.00 87.62 523 VAL A CA 1
ATOM 4255 C C . VAL A 1 523 ? 18.232 -35.036 -46.287 1.00 87.62 523 VAL A C 1
ATOM 4257 O O . VAL A 1 523 ? 18.437 -34.957 -45.078 1.00 87.62 523 VAL A O 1
ATOM 4260 N N . VAL A 1 524 ? 18.648 -34.098 -47.144 1.00 86.19 524 VAL A N 1
ATOM 4261 C CA . VAL A 1 524 ? 19.426 -32.919 -46.730 1.00 86.19 524 VAL A CA 1
ATOM 4262 C C . VAL A 1 524 ? 18.553 -32.004 -45.876 1.00 86.19 524 VAL A C 1
ATOM 4264 O O . VAL A 1 524 ? 18.966 -31.580 -44.798 1.00 86.19 524 VAL A O 1
ATOM 4267 N N . PHE A 1 525 ? 17.310 -31.778 -46.310 1.00 86.56 525 PHE A N 1
ATOM 4268 C CA . PHE A 1 525 ? 16.332 -30.999 -45.556 1.00 86.56 525 PHE A CA 1
ATOM 4269 C C . PHE A 1 525 ? 16.016 -31.629 -44.190 1.00 86.56 525 PHE A C 1
ATOM 4271 O O . PHE A 1 525 ? 16.086 -30.954 -43.163 1.00 86.56 525 PHE A O 1
ATOM 4278 N N . ALA A 1 526 ? 15.746 -32.938 -44.153 1.00 86.38 526 ALA A N 1
ATOM 4279 C CA . ALA A 1 526 ? 15.473 -33.661 -42.913 1.00 86.38 526 ALA A CA 1
ATOM 4280 C C . ALA A 1 526 ? 16.673 -33.652 -41.950 1.00 86.38 526 ALA A C 1
ATOM 4282 O O . ALA A 1 526 ? 16.489 -33.482 -40.744 1.00 86.38 526 ALA A O 1
ATOM 4283 N N . SER A 1 527 ? 17.901 -33.793 -42.465 1.00 86.62 527 SER A N 1
ATOM 4284 C CA . SER A 1 527 ? 19.121 -33.724 -41.653 1.00 86.62 527 SER A CA 1
ATOM 4285 C C . SER A 1 527 ? 19.306 -32.338 -41.038 1.00 86.62 527 SER A C 1
ATOM 4287 O O . SER A 1 527 ? 19.546 -32.232 -39.836 1.00 86.62 527 SER A O 1
ATOM 4289 N N . ALA A 1 528 ? 19.121 -31.276 -41.827 1.00 85.12 528 ALA A N 1
ATOM 4290 C CA . ALA A 1 528 ? 19.228 -29.902 -41.347 1.00 85.12 528 ALA A CA 1
ATOM 4291 C C . ALA A 1 528 ? 18.177 -29.584 -40.264 1.00 85.12 528 ALA A C 1
ATOM 4293 O O . ALA A 1 528 ? 18.500 -28.975 -39.241 1.00 85.12 528 ALA A O 1
ATOM 4294 N N . LEU A 1 529 ? 16.937 -30.064 -40.437 1.00 86.69 529 LEU A N 1
ATOM 4295 C CA . LEU A 1 529 ? 15.875 -29.941 -39.431 1.00 86.69 529 LEU A CA 1
ATOM 4296 C C . LEU A 1 529 ? 16.170 -30.740 -38.152 1.00 86.69 529 LEU A C 1
ATOM 4298 O O . LEU A 1 529 ? 15.944 -30.259 -37.041 1.00 86.69 529 LEU A O 1
ATOM 4302 N N . LYS A 1 530 ? 16.709 -31.954 -38.276 1.00 86.38 530 LYS A N 1
ATOM 4303 C CA . LYS A 1 530 ? 17.102 -32.762 -37.116 1.00 86.38 530 LYS A CA 1
ATOM 4304 C C . LYS A 1 530 ? 18.233 -32.095 -36.333 1.00 86.38 530 LYS A C 1
ATOM 4306 O O . LYS A 1 530 ? 18.181 -32.065 -35.101 1.00 86.38 530 LYS A O 1
ATOM 4311 N N . ASP A 1 531 ? 19.221 -31.530 -37.023 1.00 85.88 531 ASP A N 1
ATOM 4312 C CA . ASP A 1 531 ? 20.347 -30.839 -36.394 1.00 85.88 531 ASP A CA 1
ATOM 4313 C C . ASP A 1 531 ? 19.909 -29.585 -35.629 1.00 85.88 531 ASP A C 1
ATOM 4315 O O . ASP A 1 531 ? 20.297 -29.425 -34.470 1.00 85.88 531 ASP A O 1
ATOM 4319 N N . ILE A 1 532 ? 19.055 -28.732 -36.212 1.00 85.88 532 ILE A N 1
ATOM 4320 C CA . ILE A 1 532 ? 18.570 -27.522 -35.525 1.00 85.88 532 ILE A CA 1
ATOM 4321 C C . ILE A 1 532 ? 17.683 -27.859 -34.316 1.00 85.88 532 ILE A C 1
ATOM 4323 O O . ILE A 1 532 ? 17.767 -27.188 -33.285 1.00 85.88 532 ILE A O 1
ATOM 4327 N N . LEU A 1 533 ? 16.869 -28.918 -34.393 1.00 84.44 533 LEU A N 1
ATOM 4328 C CA . LEU A 1 533 ? 15.993 -29.332 -33.291 1.00 84.44 533 LEU A CA 1
ATOM 4329 C C . LEU A 1 533 ? 16.745 -30.030 -32.152 1.00 84.44 533 LEU A C 1
ATOM 4331 O O . LEU A 1 533 ? 16.325 -29.913 -31.001 1.00 84.44 533 LEU A O 1
ATOM 4335 N N . THR A 1 534 ? 17.856 -30.705 -32.458 1.00 85.12 534 THR A N 1
ATOM 4336 C CA . THR A 1 534 ? 18.687 -31.402 -31.463 1.00 85.12 534 THR A CA 1
ATOM 4337 C C . THR A 1 534 ? 19.704 -30.464 -30.810 1.00 85.12 534 THR A C 1
ATOM 4339 O O . THR A 1 534 ? 19.849 -30.463 -29.592 1.00 85.12 534 THR A O 1
ATOM 4342 N N . LYS A 1 535 ? 20.418 -29.659 -31.608 1.00 83.75 535 LYS A N 1
ATOM 4343 C CA . LYS A 1 535 ? 21.562 -28.839 -31.159 1.00 83.75 535 LYS A CA 1
ATOM 4344 C C . LYS A 1 535 ? 21.214 -27.361 -30.949 1.00 83.75 535 LYS A C 1
ATOM 4346 O O . LYS A 1 535 ? 22.048 -26.600 -30.464 1.00 83.75 535 LYS A O 1
ATOM 4351 N N . GLY A 1 536 ? 20.006 -26.939 -31.323 1.00 81.88 536 GLY A N 1
ATOM 4352 C CA . GLY A 1 536 ? 19.577 -25.545 -31.252 1.00 81.88 536 GLY A CA 1
ATOM 4353 C C . GLY A 1 536 ? 20.205 -24.647 -32.325 1.00 81.88 536 GLY A C 1
ATOM 4354 O O . GLY A 1 536 ? 20.987 -25.077 -33.179 1.00 81.88 536 GLY A O 1
ATOM 4355 N N . ARG A 1 537 ? 19.843 -23.359 -32.275 1.00 80.50 537 ARG A N 1
ATOM 4356 C CA . ARG A 1 537 ? 20.327 -22.330 -33.212 1.00 80.50 537 ARG A CA 1
ATOM 4357 C C . ARG A 1 537 ? 21.849 -22.175 -33.114 1.00 80.50 537 ARG A C 1
ATOM 4359 O O . ARG A 1 537 ? 22.433 -22.322 -32.042 1.00 80.50 537 ARG A O 1
ATOM 4366 N N . GLY A 1 538 ? 22.505 -21.866 -34.229 1.00 79.25 538 GLY A N 1
ATOM 4367 C CA . GLY A 1 538 ? 23.950 -21.645 -34.236 1.00 79.25 538 GLY A CA 1
ATOM 4368 C C . GLY A 1 538 ? 24.519 -21.308 -35.605 1.00 79.25 538 GLY A C 1
ATOM 4369 O O . GLY A 1 538 ? 23.846 -21.447 -36.629 1.00 79.25 538 GLY A O 1
ATOM 4370 N N . LYS A 1 539 ? 25.778 -20.860 -35.617 1.00 77.50 539 LYS A N 1
ATOM 4371 C CA . LYS A 1 539 ? 26.501 -20.532 -36.850 1.00 77.50 539 LYS A CA 1
ATOM 4372 C C . LYS A 1 539 ? 26.517 -21.766 -37.764 1.00 77.50 539 LYS A C 1
ATOM 4374 O O . LYS A 1 539 ? 26.856 -22.854 -37.305 1.00 77.50 539 LYS A O 1
ATOM 4379 N N . PHE A 1 540 ? 26.092 -21.589 -39.016 1.00 77.44 540 PHE A N 1
ATOM 4380 C CA . PHE A 1 540 ? 25.970 -22.646 -40.035 1.00 77.44 540 PHE A CA 1
ATOM 4381 C C . PHE A 1 540 ? 24.956 -23.772 -39.741 1.00 77.44 540 PHE A C 1
ATOM 4383 O O . PHE A 1 540 ? 24.986 -24.801 -40.406 1.00 77.44 540 PHE A O 1
ATOM 4390 N N . ARG A 1 541 ? 24.044 -23.597 -38.771 1.00 76.94 541 ARG A N 1
ATOM 4391 C CA . ARG A 1 541 ? 22.994 -24.588 -38.436 1.00 76.94 541 ARG A CA 1
ATOM 4392 C C . ARG A 1 541 ? 21.565 -24.085 -38.629 1.00 76.94 541 ARG A C 1
ATOM 4394 O O . ARG A 1 541 ? 20.611 -24.830 -38.429 1.00 76.94 541 ARG A O 1
ATOM 4401 N N . ASN A 1 542 ? 21.403 -22.809 -38.960 1.00 79.75 542 ASN A N 1
ATOM 4402 C CA . ASN A 1 542 ? 20.087 -22.219 -39.147 1.00 79.75 542 ASN A CA 1
ATOM 4403 C C . ASN A 1 542 ? 19.532 -22.618 -40.518 1.00 79.75 542 ASN A C 1
ATOM 4405 O O . ASN A 1 542 ? 20.201 -22.433 -41.532 1.00 79.75 542 ASN A O 1
ATOM 4409 N N . VAL A 1 543 ? 18.300 -23.125 -40.544 1.00 78.38 543 VAL A N 1
ATOM 4410 C CA . VAL A 1 543 ? 17.567 -23.394 -41.786 1.00 78.38 543 VAL A CA 1
ATOM 4411 C C . VAL A 1 543 ? 16.849 -22.113 -42.197 1.00 78.38 543 VAL A C 1
ATOM 4413 O O . VAL A 1 543 ? 16.015 -21.605 -41.449 1.00 78.38 543 VAL A O 1
ATOM 4416 N N . MET A 1 544 ? 17.187 -21.582 -43.370 1.00 75.31 544 MET A N 1
ATOM 4417 C CA . MET A 1 544 ? 16.519 -20.425 -43.964 1.00 75.31 544 MET A CA 1
ATOM 4418 C C . MET A 1 544 ? 15.760 -20.869 -45.209 1.00 75.31 544 MET A C 1
ATOM 4420 O O . MET A 1 544 ? 16.332 -21.496 -46.098 1.00 75.31 544 MET A O 1
ATOM 4424 N N . LEU A 1 545 ? 14.474 -20.532 -45.276 1.00 70.75 545 LEU A N 1
ATOM 4425 C CA . LEU A 1 545 ? 13.665 -20.729 -46.472 1.00 70.75 545 LEU A CA 1
ATOM 4426 C C . LEU A 1 545 ? 13.698 -19.443 -47.296 1.00 70.75 545 LEU A C 1
ATOM 4428 O O . LEU A 1 545 ? 13.112 -18.440 -46.902 1.00 70.75 545 LEU A O 1
ATOM 4432 N N . VAL A 1 546 ? 14.396 -19.478 -48.429 1.00 69.50 546 VAL A N 1
ATOM 4433 C CA . VAL A 1 546 ? 14.560 -18.329 -49.331 1.00 69.50 546 VAL A CA 1
ATOM 4434 C C . VAL A 1 546 ? 13.905 -18.642 -50.678 1.00 69.50 546 VAL A C 1
ATOM 4436 O O . VAL A 1 546 ? 13.939 -19.780 -51.149 1.00 69.50 546 VAL A O 1
ATOM 4439 N N . GLY A 1 547 ? 13.258 -17.651 -51.291 1.00 67.38 547 GLY A N 1
ATOM 4440 C CA . GLY A 1 547 ? 12.713 -17.733 -52.650 1.00 67.38 547 GLY A CA 1
ATOM 4441 C C . GLY A 1 547 ? 11.399 -16.970 -52.823 1.00 67.38 547 GLY A C 1
ATOM 4442 O O . GLY A 1 547 ? 10.912 -16.347 -51.884 1.00 67.38 547 GLY A O 1
ATOM 4443 N N . CYS A 1 548 ? 10.823 -17.038 -54.026 1.00 65.62 548 CYS A N 1
ATOM 4444 C CA . CYS A 1 548 ? 9.601 -16.316 -54.386 1.00 65.62 548 CYS A CA 1
ATOM 4445 C C . CYS A 1 548 ? 8.405 -16.672 -53.487 1.00 65.62 548 CYS A C 1
ATOM 4447 O O . CYS A 1 548 ? 8.268 -17.816 -53.028 1.00 65.62 548 CYS A O 1
ATOM 4449 N N . ALA A 1 549 ? 7.517 -15.694 -53.285 1.00 66.56 549 ALA A N 1
ATOM 4450 C CA . ALA A 1 549 ? 6.208 -15.906 -52.675 1.00 66.56 549 ALA A CA 1
ATOM 4451 C C . ALA A 1 549 ? 5.412 -16.983 -53.447 1.00 66.56 549 ALA A C 1
ATOM 4453 O O . ALA A 1 549 ? 5.680 -17.229 -54.621 1.00 66.56 549 ALA A O 1
ATOM 4454 N N . CYS A 1 550 ? 4.468 -17.654 -52.777 1.00 68.31 550 CYS A N 1
ATOM 4455 C CA . CYS A 1 550 ? 3.599 -18.706 -53.350 1.00 68.31 550 CYS A CA 1
ATOM 4456 C C . CYS A 1 550 ? 4.275 -20.042 -53.721 1.00 68.31 550 CYS A C 1
ATOM 4458 O O . CYS A 1 550 ? 3.667 -20.901 -54.343 1.00 68.31 550 CYS A O 1
ATOM 4460 N N . SER A 1 551 ? 5.506 -20.279 -53.279 1.00 70.25 551 SER A N 1
ATOM 4461 C CA . SER A 1 551 ? 6.272 -21.508 -53.560 1.00 70.25 551 SER A CA 1
ATOM 4462 C C . SER A 1 551 ? 6.018 -22.672 -52.585 1.00 70.25 551 SER A C 1
ATOM 4464 O O . SER A 1 551 ? 6.790 -23.630 -52.556 1.00 70.25 551 SER A O 1
ATOM 4466 N N . GLY A 1 552 ? 4.991 -22.569 -51.733 1.00 73.56 552 GLY A N 1
ATOM 4467 C CA . GLY A 1 552 ? 4.625 -23.602 -50.752 1.00 73.56 552 GLY A CA 1
ATOM 4468 C C . GLY A 1 552 ? 5.630 -23.803 -49.610 1.00 73.56 552 GLY A C 1
ATOM 4469 O O . GLY A 1 552 ? 5.474 -24.712 -48.808 1.00 73.56 552 GLY A O 1
ATOM 4470 N N . LYS A 1 553 ? 6.667 -22.966 -49.494 1.00 76.44 553 LYS A N 1
ATOM 4471 C CA . LYS A 1 553 ? 7.750 -23.152 -48.514 1.00 76.44 553 LYS A CA 1
ATOM 4472 C C . LYS A 1 553 ? 7.283 -23.098 -47.049 1.00 76.44 553 LYS A C 1
ATOM 4474 O O . LYS A 1 553 ? 7.780 -23.870 -46.236 1.00 76.44 553 LYS A O 1
ATOM 4479 N N . THR A 1 554 ? 6.315 -22.243 -46.718 1.00 76.94 554 THR A N 1
ATOM 4480 C CA . THR A 1 554 ? 5.758 -22.107 -45.355 1.00 76.94 554 THR A CA 1
ATOM 4481 C C . THR A 1 554 ? 5.085 -23.397 -44.871 1.00 76.94 554 THR A C 1
ATOM 4483 O O . THR A 1 554 ? 5.322 -23.829 -43.744 1.00 76.94 554 THR A O 1
ATOM 4486 N N . PHE A 1 555 ? 4.391 -24.097 -45.776 1.00 82.94 555 PHE A N 1
ATOM 4487 C CA . PHE A 1 555 ? 3.716 -25.372 -45.509 1.00 82.94 555 PHE A CA 1
ATOM 4488 C C . PHE A 1 555 ? 4.657 -26.454 -44.946 1.00 82.94 555 PHE A C 1
ATOM 4490 O O . PHE A 1 555 ? 4.230 -27.292 -44.152 1.00 82.94 555 PHE A O 1
ATOM 4497 N N . LEU A 1 556 ? 5.951 -26.422 -45.302 1.00 80.94 556 LEU A N 1
ATOM 4498 C CA . LEU A 1 556 ? 6.949 -27.374 -44.796 1.00 80.94 556 LEU A CA 1
ATOM 4499 C C . LEU A 1 556 ? 7.258 -27.198 -43.299 1.00 80.94 556 LEU A C 1
ATOM 4501 O O . LEU A 1 556 ? 7.712 -28.151 -42.666 1.00 80.94 556 LEU A O 1
ATOM 4505 N N . LEU A 1 557 ? 7.059 -25.999 -42.735 1.00 77.81 557 LEU A N 1
ATOM 4506 C CA . LEU A 1 557 ? 7.419 -25.677 -41.347 1.00 77.81 557 LEU A CA 1
ATOM 4507 C C . LEU A 1 557 ? 6.215 -25.459 -40.426 1.00 77.81 557 LEU A C 1
ATOM 4509 O O . LEU A 1 557 ? 6.389 -25.533 -39.210 1.00 77.81 557 LEU A O 1
ATOM 4513 N N . ASP A 1 558 ? 5.011 -25.244 -40.957 1.00 77.56 558 ASP A N 1
ATOM 4514 C CA . ASP A 1 558 ? 3.811 -24.982 -40.147 1.00 77.56 558 ASP A CA 1
ATOM 4515 C C . ASP A 1 558 ? 3.539 -26.050 -39.066 1.00 77.56 558 ASP A C 1
ATOM 4517 O O . ASP A 1 558 ? 3.315 -25.683 -37.906 1.00 77.56 558 ASP A O 1
ATOM 4521 N N . PRO A 1 559 ? 3.668 -27.366 -39.339 1.00 75.88 559 PRO A N 1
ATOM 4522 C CA . PRO A 1 559 ? 3.507 -28.381 -38.293 1.00 75.88 559 PRO A CA 1
ATOM 4523 C C . PRO A 1 559 ? 4.599 -28.328 -37.213 1.00 75.88 559 PRO A C 1
ATOM 4525 O O . PRO A 1 559 ? 4.363 -28.678 -36.056 1.00 75.88 559 PRO A O 1
ATOM 4528 N N . LEU A 1 560 ? 5.801 -27.859 -37.562 1.00 72.38 560 LEU A N 1
ATOM 4529 C CA . LEU A 1 560 ? 6.909 -27.704 -36.616 1.00 72.38 560 LEU A CA 1
ATOM 4530 C C . LEU A 1 560 ? 6.713 -26.485 -35.710 1.00 72.38 560 LEU A C 1
ATOM 4532 O O . LEU A 1 560 ? 7.152 -26.510 -34.557 1.00 72.38 560 LEU A O 1
ATOM 4536 N N . CYS A 1 561 ? 6.018 -25.449 -36.187 1.00 64.81 561 CYS A N 1
ATOM 4537 C CA . CYS A 1 561 ? 5.627 -24.306 -35.367 1.00 64.81 561 CYS A CA 1
ATOM 4538 C C . CYS A 1 561 ? 4.727 -24.752 -34.206 1.00 64.81 561 CYS A C 1
ATOM 4540 O O . CYS A 1 561 ? 4.987 -24.375 -33.069 1.00 64.81 561 CYS A O 1
ATOM 4542 N N . LEU A 1 562 ? 3.761 -25.648 -34.424 1.00 62.41 562 LEU A N 1
ATOM 4543 C CA . LEU A 1 562 ? 2.895 -26.177 -33.354 1.00 62.41 562 LEU A CA 1
ATOM 4544 C C . LEU A 1 562 ? 3.660 -26.975 -32.279 1.00 62.41 562 LEU A C 1
ATOM 4546 O O . LEU A 1 562 ? 3.292 -26.975 -31.099 1.00 62.41 562 LEU A O 1
ATOM 4550 N N . LEU A 1 563 ? 4.761 -27.624 -32.664 1.00 62.25 563 LEU A N 1
ATOM 4551 C CA . LEU A 1 563 ? 5.659 -28.311 -31.732 1.00 62.25 563 LEU A CA 1
ATOM 4552 C C . LEU A 1 563 ? 6.568 -27.333 -30.968 1.00 62.25 563 LEU A C 1
ATOM 4554 O O . LEU A 1 563 ? 6.947 -27.620 -29.831 1.00 62.25 563 LEU A O 1
ATOM 4558 N N . CYS A 1 564 ? 6.889 -26.174 -31.557 1.00 54.06 564 CYS A N 1
ATOM 4559 C CA . CYS A 1 564 ? 7.841 -25.198 -31.015 1.00 54.06 564 CYS A CA 1
ATOM 4560 C C . CYS A 1 564 ? 7.212 -23.982 -30.302 1.00 54.06 564 CYS A C 1
ATOM 4562 O O . CYS A 1 564 ? 7.908 -23.359 -29.504 1.00 54.06 564 CYS A O 1
ATOM 4564 N N . VAL A 1 565 ? 5.943 -23.642 -30.562 1.00 45.69 565 VAL A N 1
ATOM 4565 C CA . VAL A 1 565 ? 5.252 -22.418 -30.081 1.00 45.69 565 VAL A CA 1
ATOM 4566 C C . VAL A 1 565 ? 4.611 -22.591 -28.690 1.00 45.69 565 VAL A C 1
ATOM 4568 O O . VAL A 1 565 ? 4.023 -21.669 -28.143 1.00 45.69 565 VAL A O 1
ATOM 4571 N N . GLY A 1 566 ? 4.789 -23.742 -28.039 1.00 43.72 566 GLY A N 1
ATOM 4572 C CA . GLY A 1 566 ? 4.418 -23.927 -26.630 1.00 43.72 566 GLY A CA 1
ATOM 4573 C C . GLY A 1 566 ? 5.427 -23.331 -25.636 1.00 43.72 566 GLY A C 1
ATOM 4574 O O . GLY A 1 566 ? 5.935 -24.087 -24.805 1.00 43.72 566 GLY A O 1
ATOM 4575 N N . ILE A 1 567 ? 5.732 -22.028 -25.739 1.00 34.16 567 ILE A N 1
ATOM 4576 C CA . ILE A 1 567 ? 6.480 -21.229 -24.743 1.00 34.16 567 ILE A CA 1
ATOM 4577 C C . ILE A 1 567 ? 5.553 -20.168 -24.162 1.00 34.16 567 ILE A C 1
ATOM 4579 O O . ILE A 1 567 ? 4.932 -19.446 -24.972 1.00 34.16 567 ILE A O 1
#

InterPro domains:
  IPR000719 Protein kinase domain [PS50011] (1-67)
  IPR010513 KEN domain [PF06479] (74-203)
  IPR010513 KEN domain [PS51392] (70-205)
  IPR011009 Protein kinase-like domain superfamily [SSF56112] (8-73)
  IPR027417 P-loop containing nucleoside triphosphate hydrolase [G3DSA:3.40.50.300] (507-567)
  IPR038357 KEN domain superfamily [G3DSA:1.20.1440.180] (70-198)
  IPR045133 Serine/threonine-protein kinase/endoribonuclease IRE1/2-like [PTHR13954] (3-204)

Foldseek 3Di:
DVVLCVVVVHAFQQGDPPCSVVSLVVVNSVNLVVDPQVLVSLLVCQCSPNDPVSHDDPVQSCLRLVNDDLVVLLLLLLLVLVDPCLVVCPPVDPLSCLQFVDQDQLCVLDDPVVVQLLQADPPPVDRDPPPQPSGVSSVSPSSNSSVVQVPPPVDPRPPDPQCLVVVDSSRSCCVSCVVSSSSSVVSCVPDPVCVPPSNVVSRDDPPPCPDPPPDDDDDDDDDDDDDDDDDDDDDDPPPDPDDDDDDDDDDPDDQDPLPDWAQKKKKKFWQDDCVLPVDQVSVQVLLQVQVQDDPDPKHWPKKKWFWDADPVGGIMIIMITGIPGTGGCNSSQVCCCSPPVTHMTIDPPDLDSLRSVCVRCVPGPDMDIDVPDDPCVVVDDDPCSVVSVVVVVVVVVVVVVVVVVVVVVCPDDDADDLVNVLVVCVVVVPQDPVVLVVVCVVVVVVVNNRSVVNVVVDDPVVVNVSSVVSVCVVCVVVLVVLVPDALVRVVVVVVPDDDPPPPPVCLVVVLVVLCVLVVHDPVVVVVLVVCCSVVNDDDPNDDDDDDDPPSCSVSNCVVVCVSVVPD

Sequence (567 aa):
MAAFFIVTKGKHPFGEKPDRLRNLLDDKPVGLHALKNPILKDLLSWMLSHDPNDRPSAEEALKHPYLHPKKQQFEMLCKMGNQQEIKAGESNSAVVRRLNSDPTDWKTRMSPNVLKYLCTDFKSGKPKPFSYKSSWTDCLRLIRNVNQKWLDRSRPMPQPEAFYEVGNPQEYFLNLFPNLLVEVHRIVRSCDWKERPDLKEYFTKGANEERNPRNAVVIQEREPAAGDPSKYFYVSVNSMYQSESDTDDFQVNSLASANQIRKTYLVTYSQADLRIFPTRQSFGEQVATYFDEGTGKVKVEHWACCQESHENSGVHYHMSLKLDGAKRWKQVKEKMMKNHVVVLHFSNAHDNYHSAYQSVTKQDTEVFLSPNHPNLNVIGSPRTKTCIRAFRESRKRKQNENANAQQEKAKKIRRLSNFEVSEFLVANQIKSETELLALADTQSKEGKKDLANFILCRSNKAIQELIDNTWRLQNARAKLDRKKKSRIDLLRDARSAECVDGCNGEWIKCAREVLKNNNIHPVVFASALKDILTKGRGKFRNVMLVGCACSGKTFLLDPLCLLCVGI

Radius of gyration: 37.35 Å; chains: 1; bounding box: 64×79×118 Å

Organism: Paramuricea clavata (NCBI:txid317549)

pLDDT: mean 77.94, std 19.05, range [22.09, 96.62]

Secondary structure (DSSP, 8-state):
-HHHHHHTTS--TT-STTTHHHHHHTT--GGGGG---HHHHHHHHHHT-SSGGGSPPHHHHHTSGGGS-HHHHHHHHHHHHTSHHHHHT-TT-HHHHHHT-S---GGGGS-HHHHHHHH--TTSSS--S----SSHHHHHHHHHHHHHHHH-TTS-----GGGTTTSSHHHHHHHH-HHHHHHHHHHHHTSGGGGSHHHHTTTS--TT----TTS-------PPP-S------------------------------TT--EEEEEEEESS--TTT--SHHHHHHHHHHHHH-SS-S--EEEEEEEEEE-TTS-EEEEEEEEEEEEE-SHHHHHHHHHHH----EEE---SSHHHHHHHHTSS-SS-EE-TT---HHHH-S-TTHHHHHHHHHHHHHHHHHHHHHHHHT--PPPPPPHHHHHHHHHHTT--SHHHHHHHHHHHHHTT--HHHHHHHTS-HHHHHHHHHHHHHHHTHHHHHHHHHS-HHHHHHHHHHSPPPTT-TTHHHHHHHHHHHHTT--HHHHHHHHHHHHHH-S-TTT-----S-TTSSTGGGTHHHHHHH---